Protein AF-K9WE89-F1 (afdb_monomer)

Solvent-accessible surface area (backbone atoms only — not comparable to full-atom values): 24953 Å² total; per-residue (Å²): 137,83,89,81,88,86,88,83,90,83,88,89,83,88,87,82,84,80,88,76,88,82,91,74,94,72,75,90,82,79,72,78,64,62,46,43,53,73,97,65,78,78,79,69,96,70,49,84,79,78,68,50,92,22,74,26,11,44,50,43,46,58,48,56,50,59,76,37,49,64,63,64,74,81,59,43,52,93,84,29,70,64,50,56,57,51,34,52,47,43,56,32,71,68,29,33,48,52,55,43,54,55,49,51,51,43,55,71,75,38,43,64,52,48,52,46,49,53,44,59,46,46,61,75,40,79,92,61,57,64,62,69,62,51,56,70,51,43,64,52,56,56,49,47,54,52,50,52,44,52,54,54,55,72,54,70,66,66,63,69,59,78,64,57,72,81,91,77,83,74,95,69,72,92,87,82,74,67,69,64,58,52,56,42,26,63,70,44,32,49,63,49,48,52,52,48,42,56,65,41,45,66,58,54,48,56,48,44,56,54,56,67,70,49,90,53,78,44,45,35,20,46,48,26,23,46,43,52,50,45,45,51,59,54,48,73,74,44,53,72,55,52,32,39,70,44,46,36,60,47,50,50,59,40,42,75,34,35,40,70,56,66,59,35,25,60,50,37,30,80,42,64,65,84,40,68,74,48,50,52,48,67,63,47,61,69,45,37,64,59,53,18,50,55,39,47,54,52,47,39,65,78,41,58,86,44,57,35,78,80,42,39,50,86,37,69,73,49,40,56,52,51,32,52,50,43,36,38,55,51,50,39,47,52,34,17,61,68,66,74,40,61,56,57,37,66,72,49,50,47,56,49,48,39,69,43,35,66,78,45,48,48,49,38,68,57,51,27,50,49,44,47,44,45,43,54,60,54,48,74,74,43,55,74,75,53,34,64,70,48,41,67,60,49,52,49,53,39,61,64,31,62,54,30,54,66,54,19,56,56,53,50,58,55,55,53,56,57,59,57,62,64,64,75,75,74,78,80,81,89,126

Organism: NCBI:txid1173027

Radius of gyration: 24.08 Å; Cα contacts (8 Å, |Δi|>4): 410; chains: 1; bounding box: 97×58×62 Å

pLDDT: mean 74.11, std 23.26, range [21.14, 98.5]

Nearest PDB structures (foldseek):
  7uqa-assembly2_C  TM=8.853E-01  e=8.271E-03  synthetic construct
  8imk-assembly1_R  TM=8.835E-01  e=3.353E-02  Anthocerotibacter panamensis
  7sc9-assembly1_BP  TM=8.773E-01  e=4.555E-02  Synechocystis sp. PCC 6803 substr. Kazusa
  8imk-assembly1_O  TM=8.817E-01  e=4.759E-02  Anthocerotibacter panamensis
  8imk-assembly1_s  TM=8.810E-01  e=5.922E-02  Anthocerotibacter panamensis

Mean predicted aligned error: 12.13 Å

Sequence (431 aa):
MPALFSVRVQAGNPYGKVCNNWNTLRLPIFHLQFFPLMKYPFSSHVSVLEQSSSPSGDRLVQLWAKRYVPNLSILRLESNPSAISELAEVASPSGRAKTVAKLERFLTNNFESASLRTNALSTYIPNIVNLAEARQLSPYVAHIYKKALSIYLQQSPSLSSLLARPTAITATSSIGTVNCSIALYKEWAEPMLEQLATGLEPVLWHLRERLNQTSDPRTIGFMSTHFHFSTNLLLEKLTPCEQVLLTPYFKFVEEQVCIPWQRVCNTAAQYSPNLPIIKVVEQLLPVTQEIAHLVYARMAQVYCDHRTRRGNLNEPGVMSSAIRDLEMFQLYLWLCFLQKDMAPIEQELLPLCAMVFPNIGVTGELVKQMSRFLVNEIMARLEPTQTSLLFPYTQRLQELFSDFDQKAAKTTKYSQKFVGNSRSRQSIPVG

Structure (mmCIF, N/CA/C/O backbone):
data_AF-K9WE89-F1
#
_entry.id   AF-K9WE89-F1
#
loop_
_atom_site.group_PDB
_atom_site.id
_atom_site.type_symbol
_atom_site.label_atom_id
_atom_site.label_alt_id
_atom_site.label_comp_id
_atom_site.label_asym_id
_atom_site.label_entity_id
_atom_site.label_seq_id
_atom_site.pdbx_PDB_ins_code
_atom_site.Cartn_x
_atom_site.Cartn_y
_atom_site.Cartn_z
_atom_site.occupancy
_atom_site.B_iso_or_equiv
_atom_site.auth_seq_id
_atom_site.auth_comp_id
_atom_site.auth_asym_id
_atom_site.auth_atom_id
_atom_site.pdbx_PDB_model_num
ATOM 1 N N . MET A 1 1 ? 54.331 -23.008 29.675 1.00 24.61 1 MET A N 1
ATOM 2 C CA . MET A 1 1 ? 54.474 -21.609 30.131 1.00 24.61 1 MET A CA 1
ATOM 3 C C . MET A 1 1 ? 53.370 -20.778 29.492 1.00 24.61 1 MET A C 1
ATOM 5 O O . MET A 1 1 ? 53.301 -20.829 28.271 1.00 24.61 1 MET A O 1
ATOM 9 N N . PRO A 1 2 ? 52.603 -19.964 30.241 1.00 29.75 2 PRO A N 1
ATOM 10 C CA . PRO A 1 2 ? 51.787 -20.224 31.447 1.00 29.75 2 PRO A CA 1
ATOM 11 C C . PRO A 1 2 ? 50.363 -20.730 31.049 1.00 29.75 2 PRO A C 1
ATOM 13 O O . PRO A 1 2 ? 49.965 -20.541 29.908 1.00 29.75 2 PRO A O 1
ATOM 16 N N . ALA A 1 3 ? 49.652 -21.576 31.817 1.00 21.61 3 ALA A N 1
ATOM 17 C CA . ALA A 1 3 ? 48.883 -21.310 33.061 1.00 21.61 3 ALA A CA 1
ATOM 18 C C . ALA A 1 3 ? 47.595 -20.481 32.783 1.00 21.61 3 ALA A C 1
ATOM 20 O O . ALA A 1 3 ? 47.692 -19.494 32.073 1.00 21.61 3 ALA A O 1
ATOM 21 N N . LEU A 1 4 ? 46.369 -20.738 33.267 1.00 22.56 4 LEU A N 1
ATOM 22 C CA . LEU A 1 4 ? 45.774 -21.635 34.271 1.00 22.56 4 LEU A CA 1
ATOM 23 C C . LEU A 1 4 ? 44.224 -21.626 34.094 1.00 22.56 4 LEU A C 1
ATOM 25 O O . LEU A 1 4 ? 43.657 -20.716 33.498 1.00 22.56 4 LEU A O 1
ATOM 29 N N . PHE A 1 5 ? 43.586 -22.657 34.651 1.00 21.17 5 PHE A N 1
ATOM 30 C CA . PHE A 1 5 ? 42.161 -23.004 34.806 1.00 21.17 5 PHE A CA 1
ATOM 31 C C . PHE A 1 5 ? 41.150 -21.882 35.155 1.00 21.17 5 PHE A C 1
ATOM 33 O O . PHE A 1 5 ? 41.455 -21.012 35.961 1.00 21.17 5 PHE A O 1
ATOM 40 N N . SER A 1 6 ? 39.875 -22.030 34.749 1.00 21.17 6 SER A N 1
ATOM 41 C CA . SER A 1 6 ? 38.807 -22.576 35.627 1.00 21.17 6 SER A CA 1
ATOM 42 C C . SER A 1 6 ? 37.397 -22.501 35.010 1.00 21.17 6 SER A C 1
ATOM 44 O O . SER A 1 6 ? 37.033 -21.563 34.309 1.00 21.17 6 SER A O 1
ATOM 46 N N . VAL A 1 7 ? 36.605 -23.530 35.311 1.00 23.00 7 VAL A N 1
ATOM 47 C CA . VAL A 1 7 ? 35.220 -23.795 34.903 1.00 23.00 7 VAL A CA 1
ATOM 48 C C . VAL A 1 7 ? 34.231 -23.078 35.830 1.00 23.00 7 VAL A C 1
ATOM 50 O O . VAL A 1 7 ? 34.397 -23.130 37.047 1.00 23.00 7 VAL A O 1
ATOM 53 N N . ARG A 1 8 ? 33.114 -22.562 35.293 1.00 21.14 8 ARG A N 1
ATOM 54 C CA . ARG A 1 8 ? 31.796 -22.714 35.944 1.00 21.14 8 ARG A CA 1
ATOM 55 C C . ARG A 1 8 ? 30.634 -22.564 34.964 1.00 21.14 8 ARG A C 1
ATOM 57 O O . ARG A 1 8 ? 30.388 -21.501 34.410 1.00 21.14 8 ARG A O 1
ATOM 64 N N . VAL A 1 9 ? 29.906 -23.665 34.816 1.00 25.36 9 VAL A N 1
ATOM 65 C CA . VAL A 1 9 ? 28.523 -23.722 34.342 1.00 25.36 9 VAL A CA 1
ATOM 66 C C . VAL A 1 9 ? 27.615 -23.221 35.466 1.00 25.36 9 VAL A C 1
ATOM 68 O O . VAL A 1 9 ? 27.758 -23.671 36.603 1.00 25.36 9 VAL A O 1
ATOM 71 N N . GLN A 1 10 ? 26.633 -22.378 35.145 1.00 22.52 10 GLN A N 1
ATOM 72 C CA . GLN A 1 10 ? 25.345 -22.407 35.835 1.00 22.52 10 GLN A CA 1
ATOM 73 C C . GLN A 1 10 ? 24.205 -22.057 34.873 1.00 22.52 10 GLN A C 1
ATOM 75 O O . GLN A 1 10 ? 24.326 -21.204 33.999 1.00 22.52 10 GLN A O 1
ATOM 80 N N . ALA A 1 11 ? 23.149 -22.847 35.014 1.00 25.44 11 ALA A N 1
ATOM 81 C CA . ALA A 1 11 ? 22.043 -23.059 34.103 1.00 25.44 11 ALA A CA 1
ATOM 82 C C . ALA A 1 11 ? 20.932 -22.003 34.204 1.00 25.44 11 ALA A C 1
ATOM 84 O O . ALA A 1 11 ? 20.778 -21.353 35.234 1.00 25.44 11 ALA A O 1
ATOM 85 N N . GLY A 1 12 ? 20.075 -21.976 33.176 1.00 22.55 12 GLY A N 1
ATOM 86 C CA . GLY A 1 12 ? 18.670 -21.589 33.316 1.00 22.55 12 GLY A CA 1
ATOM 87 C C . GLY A 1 12 ? 18.146 -20.678 32.209 1.00 22.55 12 GLY A C 1
ATOM 88 O O . GLY A 1 12 ? 18.270 -19.468 32.316 1.00 22.55 12 GLY A O 1
ATOM 89 N N . ASN A 1 13 ? 17.506 -21.233 31.177 1.00 25.53 13 ASN A N 1
ATOM 90 C CA . ASN A 1 13 ? 16.039 -21.201 31.067 1.00 25.53 13 ASN A CA 1
ATOM 91 C C . ASN A 1 13 ? 15.584 -22.070 29.867 1.00 25.53 13 ASN A C 1
ATOM 93 O O . ASN A 1 13 ? 16.246 -22.053 28.828 1.00 25.53 13 ASN A O 1
ATOM 97 N N . PRO A 1 14 ? 14.494 -22.850 29.998 1.00 27.05 14 PRO A N 1
ATOM 98 C CA . PRO A 1 14 ? 13.993 -23.784 29.003 1.00 27.05 14 PRO A CA 1
ATOM 99 C C . PRO A 1 14 ? 13.046 -23.078 28.015 1.00 27.05 14 PRO A C 1
ATOM 101 O O . PRO A 1 14 ? 12.646 -21.940 28.231 1.00 27.05 14 PRO A O 1
ATOM 104 N N . TYR A 1 15 ? 12.657 -23.791 26.956 1.00 27.33 15 TYR A N 1
ATOM 105 C CA . TYR A 1 15 ? 11.792 -23.358 25.840 1.00 27.33 15 TYR A CA 1
ATOM 106 C C . TYR A 1 15 ? 12.491 -22.690 24.646 1.00 27.33 15 TYR A C 1
ATOM 108 O O . TYR A 1 15 ? 12.038 -21.688 24.109 1.00 27.33 15 TYR A O 1
ATOM 116 N N . GLY A 1 16 ? 13.539 -23.338 24.134 1.00 27.16 16 GLY A N 1
ATOM 117 C CA . GLY A 1 16 ? 13.909 -23.242 22.721 1.00 27.16 16 GLY A CA 1
ATOM 118 C C . GLY A 1 16 ? 13.478 -24.507 21.981 1.00 27.16 16 GLY A C 1
ATOM 119 O O . GLY A 1 16 ? 14.269 -25.438 21.860 1.00 27.16 16 GLY A O 1
ATOM 120 N N . LYS A 1 17 ? 12.228 -24.586 21.503 1.00 26.88 17 LYS A N 1
ATOM 121 C CA . LYS A 1 17 ? 11.859 -25.603 20.504 1.00 26.88 17 LYS A CA 1
ATOM 122 C C . LYS A 1 17 ? 12.267 -25.086 19.126 1.00 26.88 17 LYS A C 1
ATOM 124 O O . LYS A 1 17 ? 11.579 -24.274 18.522 1.00 26.88 17 LYS A O 1
ATOM 129 N N . VAL A 1 18 ? 13.413 -25.567 18.659 1.00 29.08 18 VAL A N 1
ATOM 130 C CA . VAL A 1 18 ? 13.848 -25.472 17.264 1.00 29.08 18 VAL A CA 1
ATOM 131 C C . VAL A 1 18 ? 13.021 -26.475 16.457 1.00 29.08 18 VAL A C 1
ATOM 133 O O . VAL A 1 18 ? 13.134 -27.682 16.666 1.00 29.08 18 VAL A O 1
ATOM 136 N N . CYS A 1 19 ? 12.161 -25.991 15.560 1.00 28.64 19 CYS A N 1
ATOM 137 C CA . CYS A 1 19 ? 11.392 -26.843 14.653 1.00 28.64 19 CYS A CA 1
ATOM 138 C C . CYS A 1 19 ? 12.201 -27.115 13.375 1.00 28.64 19 CYS A C 1
ATOM 140 O O . CYS A 1 19 ? 12.368 -26.221 12.549 1.00 28.64 19 CYS A O 1
ATOM 142 N N . ASN A 1 20 ? 12.672 -28.356 13.216 1.00 26.39 20 ASN A N 1
ATOM 143 C CA . ASN A 1 20 ? 13.296 -28.880 11.996 1.00 26.39 20 ASN A CA 1
ATOM 144 C C . ASN A 1 20 ? 12.381 -29.895 11.280 1.00 26.39 20 ASN A C 1
ATOM 146 O O . ASN A 1 20 ? 11.745 -30.720 11.934 1.00 26.39 20 ASN A O 1
ATOM 150 N N . ASN A 1 21 ? 12.473 -29.884 9.939 1.00 26.27 21 ASN A N 1
ATOM 151 C CA . ASN A 1 21 ? 12.002 -30.854 8.925 1.00 26.27 21 ASN A CA 1
ATOM 152 C C . ASN A 1 21 ? 10.472 -30.935 8.691 1.00 26.27 21 ASN A C 1
ATOM 154 O O . ASN A 1 21 ? 9.684 -30.843 9.621 1.00 26.27 21 ASN A O 1
ATOM 158 N N . TRP A 1 22 ? 9.948 -31.067 7.461 1.00 23.39 22 TRP A N 1
ATOM 159 C CA . TRP A 1 22 ? 10.313 -32.015 6.395 1.00 23.39 22 TRP A CA 1
ATOM 160 C C . TRP A 1 22 ? 10.026 -31.515 4.961 1.00 23.39 22 TRP A C 1
ATOM 162 O O . TRP A 1 22 ? 9.084 -30.759 4.720 1.00 23.39 22 TRP A O 1
ATOM 172 N N . ASN A 1 23 ? 10.814 -32.041 4.012 1.00 26.00 23 ASN A N 1
ATOM 173 C CA . ASN A 1 23 ? 10.613 -32.004 2.560 1.00 26.00 23 ASN A CA 1
ATOM 174 C C . ASN A 1 23 ? 9.427 -32.877 2.121 1.00 26.00 23 ASN A C 1
ATOM 176 O O . ASN A 1 23 ? 9.324 -34.038 2.514 1.00 26.00 23 ASN A O 1
ATOM 180 N N . THR A 1 24 ? 8.596 -32.362 1.215 1.00 24.56 24 THR A N 1
ATOM 181 C CA . THR A 1 24 ? 7.833 -33.166 0.243 1.00 24.56 24 THR A CA 1
ATOM 182 C C . THR A 1 24 ? 7.385 -32.257 -0.901 1.00 24.56 24 THR A C 1
ATOM 184 O O . THR A 1 24 ? 7.000 -31.112 -0.667 1.00 24.56 24 THR A O 1
ATOM 187 N N . LEU A 1 25 ? 7.517 -32.759 -2.132 1.00 24.73 25 LEU A N 1
ATOM 188 C CA . LEU A 1 25 ? 7.298 -32.068 -3.406 1.00 24.73 25 LEU A CA 1
ATOM 189 C C . LEU A 1 25 ? 6.095 -31.105 -3.387 1.00 24.73 25 LEU A C 1
ATOM 191 O O . LEU A 1 25 ? 4.949 -31.536 -3.274 1.00 24.73 25 LEU A O 1
ATOM 195 N N . ARG A 1 26 ? 6.359 -29.801 -3.543 1.00 23.14 26 ARG A N 1
ATOM 196 C CA . ARG A 1 26 ? 5.330 -28.761 -3.681 1.00 23.14 26 ARG A CA 1
ATOM 197 C C . ARG A 1 26 ? 5.258 -28.284 -5.130 1.00 23.14 26 ARG A C 1
ATOM 199 O O . ARG A 1 26 ? 6.195 -27.673 -5.636 1.00 23.14 26 ARG A O 1
ATOM 206 N N . LEU A 1 27 ? 4.109 -28.514 -5.764 1.00 21.86 27 LEU A N 1
ATOM 207 C CA . LEU A 1 27 ? 3.617 -27.641 -6.832 1.00 21.86 27 LEU A CA 1
ATOM 208 C C . LEU A 1 27 ? 3.536 -26.204 -6.276 1.00 21.86 27 LEU A C 1
ATOM 210 O O . LEU A 1 27 ? 3.231 -26.051 -5.090 1.00 21.86 27 LEU A O 1
ATOM 214 N N . PRO A 1 28 ? 3.811 -25.152 -7.068 1.00 23.92 28 PRO A N 1
ATOM 215 C CA . PRO A 1 28 ? 3.812 -23.784 -6.560 1.00 23.92 28 PRO A CA 1
ATOM 216 C C . PRO A 1 28 ? 2.411 -23.418 -6.052 1.00 23.92 28 PRO A C 1
ATOM 218 O O . PRO A 1 28 ? 1.452 -23.327 -6.816 1.00 23.92 28 PRO A O 1
ATOM 221 N N . ILE A 1 29 ? 2.292 -23.266 -4.732 1.00 27.23 29 ILE A N 1
ATOM 222 C CA . ILE A 1 29 ? 1.068 -22.861 -4.042 1.00 27.23 29 ILE A CA 1
ATOM 223 C C . ILE A 1 29 ? 0.943 -21.351 -4.242 1.00 27.23 29 ILE A C 1
ATOM 225 O O . ILE A 1 29 ? 1.680 -20.577 -3.642 1.00 27.23 29 ILE A O 1
ATOM 229 N N . PHE A 1 30 ? 0.048 -20.932 -5.132 1.00 30.64 30 PHE A N 1
ATOM 230 C CA . PHE A 1 30 ? -0.218 -19.519 -5.384 1.00 30.64 30 PHE A CA 1
ATOM 231 C C . PHE A 1 30 ? -1.098 -18.952 -4.258 1.00 30.64 30 PHE A C 1
ATOM 233 O O . PHE A 1 30 ? -2.007 -19.622 -3.764 1.00 30.64 30 PHE A O 1
ATOM 240 N N . HIS A 1 31 ? -0.810 -17.726 -3.825 1.00 36.94 31 HIS A N 1
ATOM 241 C CA . HIS A 1 31 ? -1.446 -17.068 -2.675 1.00 36.94 31 HIS A CA 1
ATOM 242 C C . HIS A 1 31 ? -2.574 -16.147 -3.144 1.00 36.94 31 HIS A C 1
ATOM 244 O O . HIS A 1 31 ? -2.472 -15.668 -4.251 1.00 36.94 31 HIS A O 1
ATOM 250 N N . LEU A 1 32 ? -3.631 -15.912 -2.350 1.00 31.31 32 LEU A N 1
ATOM 251 C CA . LEU A 1 32 ? -4.675 -14.877 -2.555 1.00 31.31 32 LEU A CA 1
ATOM 252 C C . LEU A 1 32 ? -4.283 -13.593 -1.815 1.00 31.31 32 LEU A C 1
ATOM 254 O O . LEU A 1 32 ? -3.412 -13.672 -0.963 1.00 31.31 32 LEU A O 1
ATOM 258 N N . GLN A 1 33 ? -4.951 -12.462 -2.056 1.00 43.94 33 GLN A N 1
ATOM 259 C CA . GLN A 1 33 ? -4.995 -11.240 -1.219 1.00 43.94 33 GLN A CA 1
ATOM 260 C C . GLN A 1 33 ? -6.405 -10.617 -1.368 1.00 43.94 33 GLN A C 1
ATOM 262 O O . GLN A 1 33 ? -7.159 -11.146 -2.164 1.00 43.94 33 GLN A O 1
ATOM 267 N N . PHE A 1 34 ? -6.821 -9.585 -0.630 1.00 37.03 34 PHE A N 1
ATOM 268 C CA . PHE A 1 34 ? -8.021 -8.754 -0.926 1.00 37.03 34 PHE A CA 1
ATOM 269 C C . PHE A 1 34 ? -7.785 -7.339 -0.309 1.00 37.03 34 PHE A C 1
ATOM 271 O O . PHE A 1 34 ? -6.807 -7.237 0.426 1.00 37.03 34 PHE A O 1
ATOM 278 N N . PHE A 1 35 ? -8.611 -6.298 -0.586 1.00 42.69 35 PHE A N 1
ATOM 279 C CA . PHE A 1 35 ? -8.787 -4.976 0.134 1.00 42.69 35 PHE A CA 1
ATOM 280 C C . PHE A 1 35 ? -8.262 -3.650 -0.510 1.00 42.69 35 PHE A C 1
ATOM 282 O O . PHE A 1 35 ? -7.100 -3.604 -0.884 1.00 42.69 35 PHE A O 1
ATOM 289 N N . PRO A 1 36 ? -8.971 -2.496 -0.430 1.00 40.03 36 PRO A N 1
ATOM 290 C CA . PRO A 1 36 ? -10.026 -1.999 -1.323 1.00 40.03 36 PRO A CA 1
ATOM 291 C C . PRO A 1 36 ? -9.664 -0.777 -2.213 1.00 40.03 36 PRO A C 1
ATOM 293 O O . PRO A 1 36 ? -8.805 0.028 -1.865 1.00 40.03 36 PRO A O 1
ATOM 296 N N . LEU A 1 37 ? -10.496 -0.569 -3.253 1.00 33.88 37 LEU A N 1
ATOM 297 C CA . LEU A 1 37 ? -10.799 0.713 -3.922 1.00 33.88 37 LEU A CA 1
ATOM 298 C C . LEU A 1 37 ? -12.197 1.261 -3.523 1.00 33.88 37 LEU A C 1
ATOM 300 O O . LEU A 1 37 ? -13.175 0.527 -3.456 1.00 33.88 37 LEU A O 1
ATOM 304 N N . MET A 1 38 ? -12.232 2.581 -3.322 1.00 43.47 38 MET A N 1
ATOM 305 C CA . MET A 1 38 ? -13.286 3.583 -3.042 1.00 43.47 38 MET A CA 1
ATOM 306 C C . MET A 1 38 ? -14.779 3.294 -3.341 1.00 43.47 38 MET A C 1
ATOM 308 O O . MET A 1 38 ? -15.154 3.038 -4.479 1.00 43.47 38 MET A O 1
ATOM 312 N N . LYS A 1 39 ? -15.639 3.580 -2.342 1.00 35.28 39 LYS A N 1
ATOM 313 C CA . LYS A 1 39 ? -17.059 3.986 -2.498 1.00 35.28 39 LYS A CA 1
ATOM 314 C C . LYS A 1 39 ? -17.271 5.514 -2.538 1.00 35.28 39 LYS A C 1
ATOM 316 O O . LYS A 1 39 ? -18.412 5.961 -2.609 1.00 35.28 39 LYS A O 1
ATOM 321 N N . TYR A 1 40 ? -16.211 6.322 -2.463 1.00 39.31 40 TYR A N 1
ATOM 322 C CA . TYR A 1 40 ? -16.328 7.784 -2.414 1.00 39.31 40 TYR A CA 1
ATOM 323 C C . TYR A 1 40 ? -15.943 8.452 -3.740 1.00 39.31 40 TYR A C 1
ATOM 325 O O . TYR A 1 40 ? -14.977 8.022 -4.381 1.00 39.31 40 TYR A O 1
ATOM 333 N N . PRO A 1 41 ? -16.665 9.516 -4.143 1.00 31.53 41 PRO A N 1
ATOM 334 C CA . PRO A 1 41 ? -16.258 10.361 -5.254 1.00 31.53 41 PRO A CA 1
ATOM 335 C C . PRO A 1 41 ? -14.900 10.987 -4.927 1.00 31.53 41 PRO A C 1
ATOM 337 O O . PRO A 1 41 ? -14.693 11.498 -3.824 1.00 31.53 41 PRO A O 1
ATOM 340 N N . PHE A 1 42 ? -13.983 10.999 -5.898 1.00 35.44 42 PHE A N 1
ATOM 341 C CA . PHE A 1 42 ? -13.039 12.112 -5.942 1.00 35.44 42 PHE A CA 1
ATOM 342 C C . PHE A 1 42 ? -13.929 13.340 -6.045 1.00 35.44 42 PHE A C 1
ATOM 344 O O . PHE A 1 42 ? -14.697 13.462 -6.999 1.00 35.44 42 PHE A O 1
ATOM 351 N N . SER A 1 43 ? -13.938 14.174 -5.010 1.00 29.41 43 SER A N 1
ATOM 352 C CA . SER A 1 43 ? -14.558 15.483 -5.124 1.00 29.41 43 SER A CA 1
ATOM 353 C C . SER A 1 43 ? -13.925 16.151 -6.342 1.00 29.41 43 SER A C 1
ATOM 355 O O . SER A 1 43 ? -12.733 16.414 -6.311 1.00 29.41 43 SER A O 1
ATOM 357 N N . SER A 1 44 ? -14.719 16.335 -7.403 1.00 30.20 44 SER A N 1
ATOM 358 C CA . SER A 1 44 ? -14.506 17.250 -8.532 1.00 30.20 44 SER A CA 1
ATOM 359 C C . SER A 1 44 ? -13.083 17.327 -9.117 1.00 30.20 44 SER A C 1
ATOM 361 O O . SER A 1 44 ? -12.243 18.009 -8.547 1.00 30.20 44 SER A O 1
ATOM 363 N N . HIS A 1 45 ? -12.874 16.728 -10.298 1.00 38.28 45 HIS A N 1
ATOM 364 C CA . HIS A 1 45 ? -11.897 17.134 -11.328 1.00 38.28 45 HIS A CA 1
ATOM 365 C C . HIS A 1 45 ? -10.692 17.966 -10.850 1.00 38.28 45 HIS A C 1
ATOM 367 O O . HIS A 1 45 ? -10.643 19.135 -11.213 1.00 38.28 45 HIS A O 1
ATOM 373 N N . VAL A 1 46 ? -9.726 17.431 -10.095 1.00 38.34 46 VAL A N 1
ATOM 374 C CA . VAL A 1 46 ? -8.445 18.141 -9.927 1.00 38.34 46 VAL A CA 1
ATOM 375 C C . VAL A 1 46 ? -7.274 17.179 -9.730 1.00 38.34 46 VAL A C 1
ATOM 377 O O . VAL A 1 46 ? -7.267 16.331 -8.838 1.00 38.34 46 VAL A O 1
ATOM 380 N N . SER A 1 47 ? -6.270 17.406 -10.571 1.00 38.53 47 SER A N 1
ATOM 381 C CA . SER A 1 47 ? -4.935 16.827 -10.622 1.00 38.53 47 SER A CA 1
ATOM 382 C C . SER A 1 47 ? -4.278 16.707 -9.238 1.00 38.53 47 SER A C 1
ATOM 384 O O . SER A 1 47 ? -4.326 17.625 -8.419 1.00 38.53 47 SER A O 1
ATOM 386 N N . VAL A 1 48 ? -3.564 15.602 -9.006 1.00 42.44 48 VAL A N 1
ATOM 387 C CA . VAL A 1 48 ? -2.888 15.237 -7.735 1.00 42.44 48 VAL A CA 1
ATOM 388 C C . VAL A 1 48 ? -1.846 16.255 -7.236 1.00 42.44 48 VAL A C 1
ATOM 390 O O . VAL A 1 48 ? -1.434 16.181 -6.081 1.00 42.44 48 VAL A O 1
ATOM 393 N N . LEU A 1 49 ? -1.451 17.224 -8.064 1.00 44.97 49 LEU A N 1
ATOM 394 C CA . LEU A 1 49 ? -0.536 18.310 -7.696 1.00 44.97 49 LEU A CA 1
ATOM 395 C C . LEU A 1 49 ? -1.123 19.716 -7.859 1.00 44.97 49 LEU A C 1
ATOM 397 O O . LEU A 1 49 ? -0.477 20.683 -7.471 1.00 44.97 49 LEU A O 1
ATOM 401 N N . GLU A 1 50 ? -2.350 19.859 -8.368 1.00 41.31 50 GLU A N 1
ATOM 402 C CA . GLU A 1 50 ? -2.975 21.181 -8.535 1.00 41.31 50 GLU A CA 1
ATOM 403 C C . GLU A 1 50 ? -3.902 21.568 -7.369 1.00 41.31 50 GLU A C 1
ATOM 405 O O . GLU A 1 50 ? -4.455 22.667 -7.375 1.00 41.31 50 GLU A O 1
ATOM 410 N N . GLN A 1 51 ? -4.061 20.725 -6.334 1.00 45.25 51 GLN A N 1
ATOM 411 C CA . GLN A 1 51 ? -5.013 20.998 -5.242 1.00 45.25 51 GLN A CA 1
ATOM 412 C C . GLN A 1 51 ? -4.510 20.953 -3.799 1.00 45.25 51 GLN A C 1
ATOM 414 O O . GLN A 1 51 ? -5.315 21.035 -2.871 1.00 45.25 51 GLN A O 1
ATOM 419 N N . SER A 1 52 ? -3.210 20.962 -3.555 1.00 42.12 52 SER A N 1
ATOM 420 C CA . SER A 1 52 ? -2.698 21.411 -2.260 1.00 42.12 52 SER A CA 1
ATOM 421 C C . SER A 1 52 ? -2.325 22.886 -2.349 1.00 42.12 52 SER A C 1
ATOM 423 O O . SER A 1 52 ? -1.184 23.277 -2.198 1.00 42.12 52 SER A O 1
ATOM 425 N N . SER A 1 53 ? -3.315 23.772 -2.464 1.00 53.88 53 SER A N 1
ATOM 426 C CA . SER A 1 53 ? -3.103 25.202 -2.149 1.00 53.88 53 SER A CA 1
ATOM 427 C C . SER A 1 53 ? -2.889 25.436 -0.635 1.00 53.88 53 SER A C 1
ATOM 429 O O . SER A 1 53 ? -2.961 26.558 -0.138 1.00 53.88 53 SER A O 1
ATOM 431 N N . SER A 1 54 ? -2.651 24.358 0.116 1.00 77.75 54 SER A N 1
ATOM 432 C CA . SER A 1 54 ? -2.521 24.287 1.559 1.00 77.75 54 SER A CA 1
ATOM 433 C C . SER A 1 54 ? -1.195 23.602 1.900 1.00 77.75 54 SER A C 1
ATOM 435 O O . SER A 1 54 ? -1.007 22.430 1.548 1.00 77.75 54 SER A O 1
ATOM 437 N N . PRO A 1 55 ? -0.306 24.264 2.664 1.00 85.50 55 PRO A N 1
ATOM 438 C CA . PRO A 1 55 ? 1.010 23.712 2.964 1.00 85.50 55 PRO A CA 1
ATOM 439 C C . PRO A 1 55 ? 0.971 22.404 3.772 1.00 85.50 55 PRO A C 1
ATOM 441 O O . PRO A 1 55 ? 1.968 21.689 3.812 1.00 85.50 55 PRO A O 1
ATOM 444 N N . SER A 1 56 ? -0.142 22.073 4.439 1.00 88.69 56 SER A N 1
ATOM 445 C CA . SER A 1 56 ? -0.279 20.810 5.183 1.00 88.69 56 SER A CA 1
ATOM 446 C C . SER A 1 56 ? -0.452 19.617 4.247 1.00 88.69 56 SER A C 1
ATOM 448 O O . SER A 1 56 ? 0.176 18.578 4.448 1.00 88.69 56 SER A O 1
ATOM 450 N N . GLY A 1 57 ? -1.292 19.771 3.216 1.00 85.44 57 GLY A N 1
ATOM 451 C CA . GLY A 1 57 ? -1.515 18.732 2.212 1.00 85.44 57 GLY A CA 1
ATOM 452 C C . GLY A 1 57 ? -0.231 18.441 1.439 1.00 85.44 57 GLY A C 1
ATOM 453 O O . GLY A 1 57 ? 0.192 17.286 1.383 1.00 85.44 57 GLY A O 1
ATOM 454 N N . ASP A 1 58 ? 0.442 19.498 0.965 1.00 84.88 58 ASP A N 1
ATOM 455 C CA . ASP A 1 58 ? 1.731 19.416 0.260 1.00 84.88 58 ASP A CA 1
ATOM 456 C C . ASP A 1 58 ? 2.778 18.637 1.052 1.00 84.88 58 ASP A C 1
ATOM 458 O O . ASP A 1 58 ? 3.430 17.728 0.536 1.00 84.88 58 ASP A O 1
ATOM 462 N N . ARG A 1 59 ? 2.936 18.972 2.337 1.00 89.12 59 ARG A N 1
ATOM 463 C CA . ARG A 1 59 ? 3.910 18.307 3.206 1.00 89.12 59 ARG A CA 1
ATOM 464 C C . ARG A 1 59 ? 3.625 16.821 3.330 1.00 89.12 59 ARG A C 1
ATOM 466 O O . ARG A 1 59 ? 4.557 16.028 3.226 1.00 89.12 59 ARG A O 1
ATOM 473 N N . LEU A 1 60 ? 2.367 16.422 3.528 1.00 89.50 60 LEU A N 1
ATOM 474 C CA . LEU A 1 60 ? 2.034 15.000 3.619 1.00 89.50 60 LEU A CA 1
ATOM 475 C C . LEU A 1 60 ? 2.248 14.273 2.290 1.00 89.50 60 LEU A C 1
ATOM 477 O O . LEU A 1 60 ? 2.748 13.150 2.310 1.00 89.50 60 LEU A O 1
ATOM 481 N N . VAL A 1 61 ? 1.936 14.908 1.154 1.00 87.31 61 VAL A N 1
ATOM 482 C CA . VAL A 1 61 ? 2.256 14.359 -0.174 1.00 87.31 61 VAL A CA 1
ATOM 483 C C . VAL A 1 61 ? 3.760 14.130 -0.290 1.00 87.31 61 VAL A C 1
ATOM 485 O O . VAL A 1 61 ? 4.172 13.010 -0.570 1.00 87.31 61 VAL A O 1
ATOM 488 N N . GLN A 1 62 ? 4.587 15.130 0.021 1.00 85.38 62 GLN A N 1
ATOM 489 C CA . GLN A 1 62 ? 6.049 15.008 -0.022 1.00 85.38 62 GLN A CA 1
ATOM 490 C C . GLN A 1 62 ? 6.581 13.923 0.924 1.00 85.38 62 GLN A C 1
ATOM 492 O O . GLN A 1 62 ? 7.509 13.192 0.577 1.00 85.38 62 GLN A O 1
ATOM 497 N N . LEU A 1 63 ? 6.013 13.792 2.126 1.00 88.56 63 LEU A N 1
ATOM 498 C CA . LEU A 1 63 ? 6.396 12.744 3.074 1.00 88.56 63 LEU A CA 1
ATOM 499 C C . LEU A 1 63 ? 6.037 11.348 2.557 1.00 88.56 63 LEU A C 1
ATOM 501 O O . LEU A 1 63 ? 6.876 10.449 2.629 1.00 88.56 63 LEU A O 1
ATOM 505 N N . TRP A 1 64 ? 4.832 11.170 2.011 1.00 87.81 64 TRP A N 1
ATOM 506 C CA . TRP A 1 64 ? 4.398 9.904 1.421 1.00 87.81 64 TRP A CA 1
ATOM 507 C C . TRP A 1 64 ? 5.237 9.538 0.194 1.00 87.81 64 TRP A C 1
ATOM 509 O O . TRP A 1 64 ? 5.686 8.403 0.039 1.00 87.81 64 TRP A O 1
ATOM 519 N N . ALA A 1 65 ? 5.523 10.532 -0.641 1.00 84.62 65 ALA A N 1
ATOM 520 C CA . ALA A 1 65 ? 6.208 10.392 -1.912 1.00 84.62 65 ALA A CA 1
ATOM 521 C C . ALA A 1 65 ? 7.647 9.842 -1.782 1.00 84.62 65 ALA A C 1
ATOM 523 O O . ALA A 1 65 ? 8.138 9.148 -2.677 1.00 84.62 65 ALA A O 1
ATOM 524 N N . LYS A 1 66 ? 8.302 10.029 -0.626 1.00 84.62 66 LYS A N 1
ATOM 525 C CA . LYS A 1 66 ? 9.610 9.416 -0.308 1.00 84.62 66 LYS A CA 1
ATOM 526 C C . LYS A 1 66 ? 9.606 7.884 -0.400 1.00 84.62 66 LYS A C 1
ATOM 528 O O . LYS A 1 66 ? 10.655 7.286 -0.628 1.00 84.62 66 LYS A O 1
ATOM 533 N N . ARG A 1 67 ? 8.441 7.236 -0.270 1.00 85.50 67 ARG A N 1
ATOM 534 C CA . ARG A 1 67 ? 8.270 5.773 -0.371 1.00 85.50 67 ARG A CA 1
ATOM 535 C C . ARG A 1 67 ? 8.482 5.218 -1.783 1.00 85.50 67 ARG A C 1
ATOM 537 O O . ARG A 1 67 ? 8.543 3.992 -1.926 1.00 85.50 67 ARG A O 1
ATOM 544 N N . TYR A 1 68 ? 8.561 6.084 -2.794 1.00 85.88 68 TYR A N 1
ATOM 545 C CA . TYR A 1 68 ? 8.759 5.717 -4.198 1.00 85.88 68 TYR A CA 1
ATOM 546 C C . TYR A 1 68 ? 10.190 5.972 -4.691 1.00 85.88 68 TYR A C 1
ATOM 548 O O . TYR A 1 68 ? 10.468 5.816 -5.876 1.00 85.88 68 TYR A O 1
ATOM 556 N N . VAL A 1 69 ? 11.122 6.340 -3.807 1.00 84.19 69 VAL A N 1
ATOM 557 C CA . VAL A 1 69 ? 12.543 6.400 -4.172 1.00 84.19 69 VAL A CA 1
ATOM 558 C C . VAL A 1 69 ? 13.054 4.969 -4.438 1.00 84.19 69 VAL A C 1
ATOM 560 O O . VAL A 1 69 ? 12.829 4.089 -3.600 1.00 84.19 69 VAL A O 1
ATOM 563 N N . PRO A 1 70 ? 13.725 4.700 -5.579 1.00 82.94 70 PRO A N 1
ATOM 564 C CA . PRO A 1 70 ? 14.272 3.379 -5.889 1.00 82.94 70 PRO A CA 1
ATOM 565 C C . PRO A 1 70 ? 15.202 2.845 -4.792 1.00 82.94 70 PRO A C 1
ATOM 567 O O . PRO A 1 70 ? 16.118 3.534 -4.341 1.00 82.94 70 PRO A O 1
ATOM 570 N N . ASN A 1 71 ? 15.014 1.585 -4.391 1.00 81.69 71 ASN A N 1
ATOM 571 C CA . ASN A 1 71 ? 15.888 0.943 -3.413 1.00 81.69 71 ASN A CA 1
ATOM 572 C C . ASN A 1 71 ? 17.104 0.290 -4.094 1.00 81.69 71 ASN A C 1
ATOM 574 O O . ASN A 1 71 ? 17.054 -0.868 -4.507 1.00 81.69 71 ASN A O 1
ATOM 578 N N . LEU A 1 72 ? 18.220 1.019 -4.157 1.00 81.25 72 LEU A N 1
ATOM 579 C CA . LEU A 1 72 ? 19.459 0.546 -4.790 1.00 81.25 72 LEU A CA 1
ATOM 580 C C . LEU A 1 72 ? 20.193 -0.547 -3.993 1.00 81.25 72 LEU A C 1
ATOM 582 O O . LEU A 1 72 ? 21.051 -1.233 -4.551 1.00 81.25 72 LEU A O 1
ATOM 586 N N . SER A 1 73 ? 19.858 -0.756 -2.711 1.00 78.31 73 SER A N 1
ATOM 587 C CA . SER A 1 73 ? 20.523 -1.774 -1.875 1.00 78.31 73 SER A CA 1
ATOM 588 C C . SER A 1 73 ? 20.360 -3.198 -2.423 1.00 78.31 73 SER A C 1
ATOM 590 O O . SER A 1 73 ? 21.230 -4.044 -2.214 1.00 78.31 73 SER A O 1
ATOM 592 N N . ILE A 1 74 ? 19.296 -3.436 -3.200 1.00 74.62 74 ILE A N 1
ATOM 593 C CA . ILE A 1 74 ? 19.005 -4.711 -3.871 1.00 74.62 74 ILE A CA 1
ATOM 594 C C . ILE A 1 74 ? 20.143 -5.116 -4.818 1.00 74.62 74 ILE A C 1
ATOM 596 O O . ILE A 1 74 ? 20.443 -6.301 -4.952 1.00 74.62 74 ILE A O 1
ATOM 600 N N . LEU A 1 75 ? 20.815 -4.143 -5.437 1.00 77.88 75 LEU A N 1
ATOM 601 C CA . LEU A 1 75 ? 21.852 -4.396 -6.439 1.00 77.88 75 LEU A CA 1
ATOM 602 C C . LEU A 1 75 ? 23.231 -4.667 -5.829 1.00 77.88 75 LEU A C 1
ATOM 604 O O . LEU A 1 75 ? 24.137 -5.063 -6.558 1.00 77.88 75 LEU A O 1
ATOM 608 N N . ARG A 1 76 ? 23.404 -4.454 -4.512 1.00 77.50 76 ARG A N 1
ATOM 609 C CA . ARG A 1 76 ? 24.692 -4.590 -3.803 1.00 77.50 76 ARG A CA 1
ATOM 610 C C . ARG A 1 76 ? 25.851 -3.955 -4.585 1.00 77.50 76 ARG A C 1
ATOM 612 O O . ARG A 1 76 ? 26.882 -4.588 -4.801 1.00 77.50 76 ARG A O 1
ATOM 619 N N . LEU A 1 77 ? 25.661 -2.707 -5.021 1.00 69.75 77 LEU A N 1
ATOM 620 C CA . LEU A 1 77 ? 26.558 -2.007 -5.954 1.00 69.75 77 LEU A CA 1
ATOM 621 C C . LEU A 1 77 ? 28.027 -1.989 -5.494 1.00 69.75 77 LEU A C 1
ATOM 623 O O . LEU A 1 77 ? 28.927 -2.040 -6.325 1.00 69.75 77 LEU A O 1
ATOM 627 N N . GLU A 1 78 ? 28.275 -1.983 -4.181 1.00 66.19 78 GLU A N 1
ATOM 628 C CA . GLU A 1 78 ? 29.627 -2.033 -3.602 1.00 66.19 78 GLU A CA 1
ATOM 629 C C . GLU A 1 78 ? 30.366 -3.346 -3.894 1.00 66.19 78 GLU A C 1
ATOM 631 O O . GLU A 1 78 ? 31.588 -3.359 -4.007 1.00 66.19 78 GLU A O 1
ATOM 636 N N . SER A 1 79 ? 29.633 -4.451 -4.026 1.00 68.69 79 SER A N 1
ATOM 637 C CA . SER A 1 79 ? 30.181 -5.782 -4.303 1.00 68.69 79 SER A CA 1
ATOM 638 C C . SER A 1 79 ? 30.015 -6.203 -5.765 1.00 68.69 79 SER A C 1
ATOM 640 O O . SER A 1 79 ? 30.541 -7.243 -6.154 1.00 68.69 79 SER A O 1
ATOM 642 N N . ASN A 1 80 ? 29.287 -5.427 -6.575 1.00 73.69 80 ASN A N 1
ATOM 643 C CA . ASN A 1 80 ? 29.034 -5.735 -7.979 1.00 73.69 80 ASN A CA 1
ATOM 644 C C . ASN A 1 80 ? 29.119 -4.480 -8.875 1.00 73.69 80 ASN A C 1
ATOM 646 O O . ASN A 1 80 ? 28.089 -3.917 -9.252 1.00 73.69 80 ASN A O 1
ATOM 650 N N . PRO A 1 81 ? 30.333 -4.065 -9.284 1.00 75.06 81 PRO A N 1
ATOM 651 C CA . PRO A 1 81 ? 30.523 -2.915 -10.172 1.00 75.06 81 PRO A CA 1
ATOM 652 C C . PRO A 1 81 ? 29.830 -3.071 -11.534 1.00 75.06 81 PRO A C 1
ATOM 654 O O . PRO A 1 81 ? 29.425 -2.079 -12.136 1.00 75.06 81 PRO A O 1
ATOM 657 N N . SER A 1 82 ? 29.644 -4.309 -12.011 1.00 80.44 82 SER A N 1
ATOM 658 C CA . SER A 1 82 ? 28.957 -4.574 -13.284 1.00 80.44 82 SER A CA 1
ATOM 659 C C . SER A 1 82 ? 27.470 -4.199 -13.247 1.00 80.44 82 SER A C 1
ATOM 661 O O . SER A 1 82 ? 26.923 -3.779 -14.266 1.00 80.44 82 SER A O 1
ATOM 663 N N . ALA A 1 83 ? 26.847 -4.219 -12.061 1.00 80.38 83 ALA A N 1
ATOM 664 C CA . ALA A 1 83 ? 25.457 -3.808 -11.879 1.00 80.38 83 ALA A CA 1
ATOM 665 C C . ALA A 1 83 ? 25.237 -2.318 -12.183 1.00 80.38 83 ALA A C 1
ATOM 667 O O . ALA A 1 83 ? 24.142 -1.938 -12.585 1.00 80.38 83 ALA A O 1
ATOM 668 N N . ILE A 1 84 ? 26.266 -1.473 -12.044 1.00 81.94 84 ILE A N 1
ATOM 669 C CA . ILE A 1 84 ? 26.185 -0.052 -12.413 1.00 81.94 84 ILE A CA 1
ATOM 670 C C . ILE A 1 84 ? 26.043 0.092 -13.931 1.00 81.94 84 ILE A C 1
ATOM 672 O O . ILE A 1 84 ? 25.185 0.838 -14.399 1.00 81.94 84 ILE A O 1
ATOM 676 N N . SER A 1 85 ? 26.854 -0.645 -14.696 1.00 84.19 85 SER A N 1
ATOM 677 C CA . SER A 1 85 ? 26.782 -0.638 -16.160 1.00 84.19 85 SER A CA 1
ATOM 678 C C . SER A 1 85 ? 25.456 -1.212 -16.656 1.00 84.19 85 SER A C 1
ATOM 680 O O . SER A 1 85 ? 24.851 -0.643 -17.559 1.00 84.19 85 SER A O 1
ATOM 682 N N . GLU A 1 86 ? 24.980 -2.304 -16.050 1.00 88.88 86 GLU A N 1
ATOM 683 C CA . GLU A 1 86 ? 23.675 -2.888 -16.382 1.00 88.88 86 GLU A CA 1
ATOM 684 C C . GLU A 1 86 ? 22.537 -1.912 -16.057 1.00 88.88 86 GLU A C 1
ATOM 686 O O . GLU A 1 86 ? 21.662 -1.677 -16.886 1.00 88.88 86 GLU A O 1
ATOM 691 N N . LEU A 1 87 ? 22.562 -1.281 -14.878 1.00 88.12 87 LEU A N 1
ATOM 692 C CA . LEU A 1 87 ? 21.557 -0.290 -14.494 1.00 88.12 87 LEU A CA 1
ATOM 693 C C . LEU A 1 87 ? 21.550 0.904 -15.456 1.00 88.12 87 LEU A C 1
ATOM 695 O O . LEU A 1 87 ? 20.475 1.374 -15.824 1.00 88.12 87 LEU A O 1
ATOM 699 N N . ALA A 1 88 ? 22.725 1.363 -15.893 1.00 86.88 88 ALA A N 1
ATOM 700 C CA . ALA A 1 88 ? 22.852 2.430 -16.879 1.00 86.88 88 ALA A CA 1
ATOM 701 C C . ALA A 1 88 ? 22.278 2.039 -18.242 1.00 86.88 88 ALA A C 1
ATOM 703 O O . ALA A 1 88 ? 21.550 2.825 -18.851 1.00 86.88 88 ALA A O 1
ATOM 704 N N . GLU A 1 89 ? 22.559 0.819 -18.706 1.00 90.56 89 GLU A N 1
ATOM 705 C CA . GLU A 1 89 ? 21.992 0.310 -19.951 1.00 90.56 89 GLU A CA 1
ATOM 706 C C . GLU A 1 89 ? 20.465 0.236 -19.859 1.00 90.56 89 GLU A C 1
ATOM 708 O O . GLU A 1 89 ? 19.778 0.751 -20.743 1.00 90.56 89 GLU A O 1
ATOM 713 N N . VAL A 1 90 ? 19.922 -0.336 -18.780 1.00 91.50 90 VAL A N 1
ATOM 714 C CA . VAL A 1 90 ? 18.471 -0.486 -18.587 1.00 91.50 90 VAL A CA 1
ATOM 715 C C . VAL A 1 90 ? 17.778 0.872 -18.436 1.00 91.50 90 VAL A C 1
ATOM 717 O O . VAL A 1 90 ? 16.688 1.064 -18.972 1.00 91.50 90 VAL A O 1
ATOM 720 N N . ALA A 1 91 ? 18.401 1.838 -17.759 1.00 89.62 91 ALA A N 1
ATOM 721 C CA . ALA A 1 91 ? 17.857 3.187 -17.602 1.00 89.62 91 ALA A CA 1
ATOM 722 C C . ALA A 1 91 ? 17.912 4.027 -18.892 1.00 89.62 91 ALA A C 1
ATOM 724 O O . ALA A 1 91 ? 17.192 5.022 -18.995 1.00 89.62 91 ALA A O 1
ATOM 725 N N . SER A 1 92 ? 18.736 3.645 -19.876 1.00 90.50 92 SER A N 1
ATOM 726 C CA . SER A 1 92 ? 18.805 4.330 -21.171 1.00 90.50 92 SER A CA 1
ATOM 727 C C . SER A 1 92 ? 17.471 4.246 -21.932 1.00 90.50 92 SER A C 1
ATOM 729 O O . SER A 1 92 ? 16.736 3.271 -21.764 1.00 90.50 92 SER A O 1
ATOM 731 N N . PRO A 1 93 ? 17.157 5.186 -22.846 1.00 92.06 93 PRO A N 1
ATOM 732 C CA . PRO A 1 93 ? 15.920 5.126 -23.633 1.00 92.06 93 PRO A CA 1
ATOM 733 C C . PRO A 1 93 ? 15.721 3.789 -24.370 1.00 92.06 93 PRO A C 1
ATOM 735 O O . PRO A 1 93 ? 14.619 3.245 -24.399 1.00 92.06 93 PRO A O 1
ATOM 738 N N . SER A 1 94 ? 16.804 3.219 -24.915 1.00 93.50 94 SER A N 1
ATOM 739 C CA . SER A 1 94 ? 16.782 1.908 -25.580 1.00 93.50 94 SER A CA 1
ATOM 740 C C . SER A 1 94 ? 16.544 0.765 -24.588 1.00 93.50 94 SER A C 1
ATOM 742 O O . SER A 1 94 ? 15.723 -0.115 -24.849 1.00 93.50 94 SER A O 1
ATOM 744 N N . GLY A 1 95 ? 17.208 0.795 -23.427 1.00 94.38 95 GLY A N 1
ATOM 745 C CA . GLY A 1 95 ? 16.991 -0.166 -22.343 1.00 94.38 95 GLY A CA 1
ATOM 746 C C . GLY A 1 95 ? 15.544 -0.170 -21.864 1.00 94.38 95 GLY A C 1
ATOM 747 O O . GLY A 1 95 ? 14.891 -1.213 -21.885 1.00 94.38 95 GLY A O 1
ATOM 748 N N . ARG A 1 96 ? 14.993 1.011 -21.568 1.00 94.62 96 ARG A N 1
ATOM 749 C CA . ARG A 1 96 ? 13.593 1.180 -21.159 1.00 94.62 96 ARG A CA 1
ATOM 750 C C . ARG A 1 96 ? 12.622 0.678 -22.218 1.00 94.62 96 ARG A C 1
ATOM 752 O O . ARG A 1 96 ? 11.666 -0.011 -21.874 1.00 94.62 96 ARG A O 1
ATOM 759 N N . ALA A 1 97 ? 12.871 0.970 -23.496 1.00 96.31 97 ALA A N 1
ATOM 760 C CA . ALA A 1 97 ? 12.051 0.465 -24.595 1.00 96.31 97 ALA A CA 1
ATOM 761 C C . ALA A 1 97 ? 12.058 -1.072 -24.656 1.00 96.31 97 ALA A C 1
ATOM 763 O O . ALA A 1 97 ? 10.999 -1.682 -24.817 1.00 96.31 97 ALA A O 1
ATOM 764 N N . LYS A 1 98 ? 13.220 -1.715 -24.458 1.00 96.88 98 LYS A N 1
ATOM 765 C CA . LYS A 1 98 ? 13.319 -3.182 -24.360 1.00 96.88 98 LYS A CA 1
ATOM 766 C C . LYS A 1 98 ? 12.536 -3.717 -23.156 1.00 96.88 98 LYS A C 1
ATOM 768 O O . LYS A 1 98 ? 11.765 -4.666 -23.321 1.00 96.88 98 LYS A O 1
ATOM 773 N N . THR A 1 99 ? 12.685 -3.107 -21.977 1.00 96.31 99 THR A N 1
ATOM 774 C CA . THR A 1 99 ? 11.956 -3.498 -20.757 1.00 96.31 99 THR A CA 1
ATOM 775 C C . THR A 1 99 ? 10.443 -3.373 -20.943 1.00 96.31 99 THR A C 1
ATOM 777 O O . THR A 1 99 ? 9.697 -4.301 -20.630 1.00 96.31 99 THR A O 1
ATOM 780 N N . VAL A 1 100 ? 9.973 -2.263 -21.517 1.00 96.56 100 VAL A N 1
ATOM 781 C CA . VAL A 1 100 ? 8.546 -2.037 -21.791 1.00 96.56 100 VAL A CA 1
ATOM 782 C C . VAL A 1 100 ? 8.022 -3.051 -22.801 1.00 96.56 100 VAL A C 1
ATOM 784 O O . VAL A 1 100 ? 7.041 -3.726 -22.506 1.00 96.56 100 VAL A O 1
ATOM 787 N N . ALA A 1 101 ? 8.700 -3.254 -23.934 1.00 95.75 101 ALA A N 1
ATOM 788 C CA . ALA A 1 101 ? 8.274 -4.225 -24.943 1.00 95.75 101 ALA A CA 1
ATOM 789 C C . ALA A 1 101 ? 8.185 -5.656 -24.378 1.00 95.75 101 ALA A C 1
ATOM 791 O O . ALA A 1 101 ? 7.266 -6.413 -24.702 1.00 95.75 101 ALA A O 1
ATOM 792 N N . LYS A 1 102 ? 9.122 -6.030 -23.497 1.00 94.88 102 LYS A N 1
ATOM 793 C CA . LYS A 1 102 ? 9.112 -7.306 -22.770 1.00 94.88 102 LYS A CA 1
ATOM 794 C C . LYS A 1 102 ? 7.860 -7.449 -21.899 1.00 94.88 102 LYS A C 1
ATOM 796 O O . LYS A 1 102 ? 7.189 -8.482 -21.962 1.00 94.88 102 LYS A O 1
ATOM 801 N N . LEU A 1 103 ? 7.514 -6.419 -21.129 1.00 94.00 103 LEU A N 1
ATOM 802 C CA . LEU A 1 103 ? 6.338 -6.435 -20.258 1.00 94.00 103 LEU A CA 1
ATOM 803 C C . LEU A 1 103 ? 5.014 -6.306 -21.015 1.00 94.00 103 LEU A C 1
ATOM 805 O O . LEU A 1 103 ? 4.046 -6.963 -20.648 1.00 94.00 103 LEU A O 1
ATOM 809 N N . GLU A 1 104 ? 4.951 -5.532 -22.094 1.00 91.25 104 GLU A N 1
ATOM 810 C CA . GLU A 1 104 ? 3.748 -5.408 -22.922 1.00 91.25 104 GLU A CA 1
ATOM 811 C C . GLU A 1 104 ? 3.389 -6.720 -23.619 1.00 91.25 104 GLU A C 1
ATOM 813 O O . GLU A 1 104 ? 2.212 -7.090 -23.672 1.00 91.25 104 GLU A O 1
ATOM 818 N N . ARG A 1 105 ? 4.391 -7.469 -24.097 1.00 87.88 105 ARG A N 1
ATOM 819 C CA . ARG A 1 105 ? 4.186 -8.838 -24.595 1.00 87.88 105 ARG A CA 1
ATOM 820 C C . ARG A 1 105 ? 3.642 -9.740 -23.495 1.00 87.88 105 ARG A C 1
ATOM 822 O O . ARG A 1 105 ? 2.721 -10.513 -23.740 1.00 87.88 105 ARG A O 1
ATOM 829 N N . PHE A 1 106 ? 4.167 -9.621 -22.274 1.00 85.38 106 PHE A N 1
ATOM 830 C CA . PHE A 1 106 ? 3.659 -10.388 -21.142 1.00 85.38 106 PHE A CA 1
ATOM 831 C C . PHE A 1 106 ? 2.208 -10.016 -20.797 1.00 85.38 106 PHE A C 1
ATOM 833 O O . PHE A 1 106 ? 1.377 -10.910 -20.678 1.00 85.38 106 PHE A O 1
ATOM 840 N N . LEU A 1 107 ? 1.873 -8.726 -20.725 1.00 84.25 107 LEU A N 1
ATOM 841 C CA . LEU A 1 107 ? 0.507 -8.240 -20.502 1.00 84.25 107 LEU A CA 1
ATOM 842 C C . LEU A 1 107 ? -0.449 -8.622 -21.638 1.00 84.25 107 LEU A C 1
ATOM 844 O O . LEU A 1 107 ? -1.631 -8.814 -21.407 1.00 84.25 107 LEU A O 1
ATOM 848 N N . THR A 1 108 ? 0.018 -8.739 -22.874 1.00 79.31 108 THR A N 1
ATOM 849 C CA . THR A 1 108 ? -0.862 -9.131 -23.985 1.00 79.31 108 THR A CA 1
ATOM 850 C C . THR A 1 108 ? -1.101 -10.643 -23.995 1.00 79.31 108 THR A C 1
ATOM 852 O O . THR A 1 108 ? -2.228 -11.077 -24.203 1.00 79.31 108 THR A O 1
ATOM 855 N N . ASN A 1 109 ? -0.077 -11.443 -23.684 1.00 69.88 109 ASN A N 1
ATOM 856 C CA . ASN A 1 109 ? -0.140 -12.904 -23.804 1.00 69.88 109 ASN A CA 1
ATOM 857 C C . ASN A 1 109 ? -0.556 -13.626 -22.510 1.00 69.88 109 ASN A C 1
ATOM 859 O O . ASN A 1 109 ? -1.006 -14.762 -22.564 1.00 69.88 109 ASN A O 1
ATOM 863 N N . ASN A 1 110 ? -0.351 -13.013 -21.340 1.00 65.31 110 ASN A N 1
ATOM 864 C CA . ASN A 1 110 ? -0.482 -13.668 -20.030 1.00 65.31 110 ASN A CA 1
ATOM 865 C C . ASN A 1 110 ? -1.343 -12.885 -19.038 1.00 65.31 110 ASN A C 1
ATOM 867 O O . ASN A 1 110 ? -1.395 -13.233 -17.858 1.00 65.31 110 ASN A O 1
ATOM 871 N N . PHE A 1 111 ? -2.031 -11.830 -19.467 1.00 63.81 111 PHE A N 1
ATOM 872 C CA . PHE A 1 111 ? -2.935 -11.122 -18.567 1.00 63.81 111 PHE A CA 1
ATOM 873 C C . PHE A 1 111 ? -4.151 -11.975 -18.183 1.00 63.81 111 PHE A C 1
ATOM 875 O O . PHE A 1 111 ? -4.590 -11.954 -17.031 1.00 63.81 111 PHE A O 1
ATOM 882 N N . GLU A 1 112 ? -4.592 -12.858 -19.083 1.00 60.44 112 GLU A N 1
ATOM 883 C CA . GLU A 1 112 ? -5.497 -13.944 -18.712 1.00 60.44 112 GLU A CA 1
ATOM 884 C C . GLU A 1 112 ? -4.884 -14.858 -17.652 1.00 60.44 112 GLU A C 1
ATOM 886 O O . GLU A 1 112 ? -5.612 -15.291 -16.778 1.00 60.44 112 GLU A O 1
ATOM 891 N N . SER A 1 113 ? -3.567 -15.087 -17.624 1.00 59.44 113 SER A N 1
ATOM 892 C CA . SER A 1 113 ? -2.901 -15.881 -16.580 1.00 59.44 113 SER A CA 1
ATOM 893 C C . SER A 1 113 ? -2.935 -15.208 -15.203 1.00 59.44 113 SER A C 1
ATOM 895 O O . SER A 1 113 ? -3.070 -15.907 -14.202 1.00 59.44 113 SER A O 1
ATOM 897 N N . ALA A 1 114 ? -2.859 -13.873 -15.115 1.00 57.56 114 ALA A N 1
ATOM 898 C CA . ALA A 1 114 ? -3.076 -13.140 -13.860 1.00 57.56 114 ALA A CA 1
ATOM 899 C C . ALA A 1 114 ? -4.541 -13.242 -13.409 1.00 57.56 114 ALA A C 1
ATOM 901 O O . ALA A 1 114 ? -4.818 -13.550 -12.247 1.00 57.56 114 ALA A O 1
ATOM 902 N N . SER A 1 115 ? -5.478 -13.095 -14.349 1.00 58.28 115 SER A N 1
ATOM 903 C CA . SER A 1 115 ? -6.908 -13.283 -14.095 1.00 58.28 115 SER A CA 1
ATOM 904 C C . SER A 1 115 ? -7.222 -14.737 -13.707 1.00 58.28 115 SER A C 1
ATOM 906 O O . SER A 1 115 ? -7.947 -14.974 -12.752 1.00 58.28 115 SER A O 1
ATOM 908 N N . LEU A 1 116 ? -6.614 -15.733 -14.357 1.00 58.41 116 LEU A N 1
ATOM 909 C CA . LEU A 1 116 ? -6.721 -17.168 -14.076 1.00 58.41 116 LEU A CA 1
ATOM 910 C C . LEU A 1 116 ? -6.082 -17.530 -12.743 1.00 58.41 116 LEU A C 1
ATOM 912 O O . LEU A 1 116 ? -6.678 -18.310 -12.014 1.00 58.41 116 LEU A O 1
ATOM 916 N N . ARG A 1 117 ? -4.927 -16.953 -12.386 1.00 61.75 117 ARG A N 1
ATOM 917 C CA . ARG A 1 117 ? -4.357 -17.104 -11.041 1.00 61.75 117 ARG A CA 1
ATOM 918 C C . ARG A 1 117 ? -5.331 -16.544 -10.022 1.00 61.75 117 ARG A C 1
ATOM 920 O O . ARG A 1 117 ? -5.730 -17.292 -9.146 1.00 61.75 117 ARG A O 1
ATOM 927 N N . THR A 1 118 ? -5.809 -15.311 -10.192 1.00 56.53 118 THR A N 1
ATOM 928 C CA . THR A 1 118 ? -6.800 -14.691 -9.291 1.00 56.53 118 THR A CA 1
ATOM 929 C C . THR A 1 118 ? -8.118 -15.485 -9.236 1.00 56.53 118 THR A C 1
ATOM 9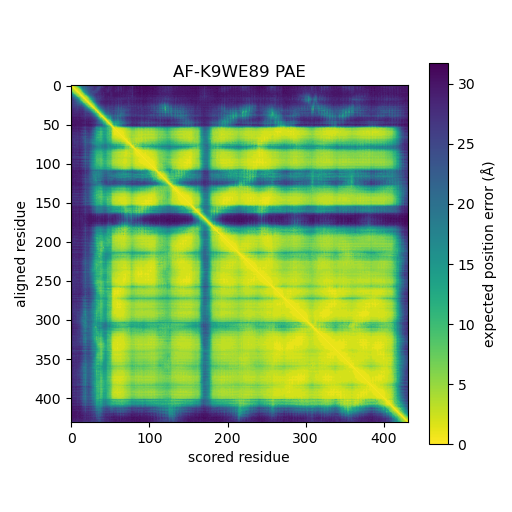31 O O . THR A 1 118 ? -8.730 -15.581 -8.174 1.00 56.53 118 THR A O 1
ATOM 934 N N . ASN A 1 119 ? -8.514 -16.134 -10.337 1.00 55.34 119 ASN A N 1
ATOM 935 C CA . ASN A 1 119 ? -9.688 -17.007 -10.432 1.00 55.34 119 ASN A CA 1
ATOM 936 C C . ASN A 1 119 ? -9.477 -18.375 -9.762 1.00 55.34 119 ASN A C 1
ATOM 938 O O . ASN A 1 119 ? -10.352 -18.824 -9.039 1.00 55.34 119 ASN A O 1
ATOM 942 N N . ALA A 1 120 ? -8.337 -19.040 -9.964 1.00 53.53 120 ALA A N 1
ATOM 943 C CA . ALA A 1 120 ? -7.996 -20.317 -9.322 1.00 53.53 120 ALA A CA 1
ATOM 944 C C . ALA A 1 120 ? -7.952 -20.162 -7.793 1.00 53.53 120 ALA A C 1
ATOM 946 O O . ALA A 1 120 ? -8.413 -20.992 -7.008 1.00 53.53 120 ALA A O 1
ATOM 947 N N . LEU A 1 121 ? -7.442 -19.011 -7.393 1.00 53.34 121 LEU A N 1
ATOM 948 C CA . LEU A 1 121 ? -7.381 -18.513 -6.045 1.00 53.34 121 LEU A CA 1
ATOM 949 C C . LEU A 1 121 ? -8.778 -18.263 -5.444 1.00 53.34 121 LEU A C 1
ATOM 951 O O . LEU A 1 121 ? -9.060 -18.742 -4.346 1.00 53.34 121 LEU A O 1
ATOM 955 N N . SER A 1 122 ? -9.692 -17.608 -6.165 1.00 50.44 122 SER A N 1
ATOM 956 C CA . SER A 1 122 ? -11.076 -17.390 -5.715 1.00 50.44 122 SER A CA 1
ATOM 957 C C . SER A 1 122 ? -11.975 -18.628 -5.837 1.00 50.44 122 SER A C 1
ATOM 959 O O . SER A 1 122 ? -12.919 -18.753 -5.061 1.00 50.44 122 SER A O 1
ATOM 961 N N . THR A 1 123 ? -11.668 -19.598 -6.706 1.00 47.22 123 THR A N 1
ATOM 962 C CA . THR A 1 123 ? -12.360 -20.901 -6.736 1.00 47.22 123 THR A CA 1
ATOM 963 C C . THR A 1 123 ? -12.086 -21.745 -5.493 1.00 47.22 123 THR A C 1
ATOM 965 O O . THR A 1 123 ? -12.936 -22.546 -5.113 1.00 47.22 123 THR A O 1
ATOM 968 N N . TYR A 1 124 ? -10.954 -21.530 -4.810 1.00 45.28 124 TYR A N 1
ATOM 969 C CA . TYR A 1 124 ? -10.650 -22.197 -3.538 1.00 45.28 124 TYR A CA 1
ATOM 970 C C . TYR A 1 124 ? -11.480 -21.652 -2.363 1.00 45.28 124 TYR A C 1
ATOM 972 O O . TYR A 1 124 ? -11.494 -22.242 -1.281 1.00 45.28 124 TYR A O 1
ATOM 980 N N . ILE A 1 125 ? -12.202 -20.539 -2.557 1.00 49.88 125 ILE A N 1
ATOM 981 C CA . ILE A 1 125 ? -13.174 -20.046 -1.586 1.00 49.88 125 ILE A CA 1
ATOM 982 C C . ILE A 1 125 ? -14.538 -19.859 -2.269 1.00 49.88 125 ILE A C 1
ATOM 984 O O . ILE A 1 125 ? -14.828 -18.782 -2.801 1.00 49.88 125 ILE A O 1
ATOM 988 N N . PRO A 1 126 ? -15.388 -20.904 -2.287 1.00 43.56 126 PRO A N 1
ATOM 989 C CA . PRO A 1 126 ? -16.652 -20.853 -3.007 1.00 43.56 126 PRO A CA 1
ATOM 990 C C . PRO A 1 126 ? -17.515 -19.678 -2.531 1.00 43.56 126 PRO A C 1
ATOM 992 O O . PRO A 1 126 ? -17.631 -19.410 -1.335 1.00 43.56 126 PRO A O 1
ATOM 995 N N . ASN A 1 127 ? -18.155 -19.004 -3.491 1.00 53.22 127 ASN A N 1
ATOM 996 C CA . ASN A 1 127 ? -19.097 -17.898 -3.292 1.00 53.22 127 ASN A CA 1
ATOM 997 C C . ASN A 1 127 ? -18.516 -16.559 -2.804 1.00 53.22 127 ASN A C 1
ATOM 999 O O . ASN A 1 127 ? -19.302 -15.753 -2.312 1.00 53.22 127 ASN A O 1
ATOM 1003 N N . ILE A 1 128 ? -17.210 -16.274 -2.927 1.00 57.03 128 ILE A N 1
ATOM 1004 C CA . ILE A 1 128 ? -16.665 -14.963 -2.506 1.00 57.03 128 ILE A CA 1
ATOM 1005 C C . ILE A 1 128 ? -16.726 -13.887 -3.583 1.00 57.03 128 ILE A C 1
ATOM 1007 O O . ILE A 1 128 ? -16.985 -12.748 -3.237 1.00 57.03 128 ILE A O 1
ATOM 1011 N N . VAL A 1 129 ? -16.515 -14.187 -4.861 1.00 61.03 129 VAL A N 1
ATOM 1012 C CA . VAL A 1 129 ? -16.508 -13.144 -5.900 1.00 61.03 129 VAL A CA 1
ATOM 1013 C C . VAL A 1 129 ? -17.330 -13.607 -7.084 1.00 61.03 129 VAL A C 1
ATOM 1015 O O . VAL A 1 129 ? -17.202 -14.756 -7.514 1.00 61.03 129 VAL A O 1
ATOM 1018 N N . ASN A 1 130 ? -18.147 -12.713 -7.636 1.00 67.19 130 ASN A N 1
ATOM 1019 C CA . ASN A 1 130 ? -18.726 -12.917 -8.953 1.00 67.19 130 ASN A CA 1
ATOM 1020 C C . ASN A 1 130 ? -17.604 -12.904 -10.008 1.00 67.19 130 ASN A C 1
ATOM 1022 O O . ASN A 1 130 ? -17.160 -11.851 -10.464 1.00 67.19 130 ASN A O 1
ATOM 1026 N N . LEU A 1 131 ? -17.118 -14.092 -10.385 1.00 66.19 131 LEU A N 1
ATOM 1027 C CA . LEU A 1 131 ? -16.001 -14.245 -11.326 1.00 66.19 131 LEU A CA 1
ATOM 1028 C C . LEU A 1 131 ? -16.285 -13.615 -12.694 1.00 66.19 131 LEU A C 1
ATOM 1030 O O . LEU A 1 131 ? -15.349 -13.217 -13.382 1.00 66.19 131 LEU A O 1
ATOM 1034 N N . ALA A 1 132 ? -17.555 -13.509 -13.094 1.00 72.12 132 ALA A N 1
ATOM 1035 C CA . ALA A 1 132 ? -17.925 -12.853 -14.341 1.00 72.12 132 ALA A CA 1
ATOM 1036 C C . ALA A 1 132 ? -17.683 -11.336 -14.264 1.00 72.12 132 ALA A C 1
ATOM 1038 O O . ALA A 1 132 ? -17.025 -10.787 -15.145 1.00 72.12 132 ALA A O 1
ATOM 1039 N N . GLU A 1 133 ? -18.126 -10.681 -13.186 1.00 71.25 133 GLU A N 1
ATOM 1040 C CA . GLU A 1 133 ? -17.865 -9.251 -12.942 1.00 71.25 133 GLU A CA 1
ATOM 1041 C C . GLU A 1 133 ? -16.357 -8.979 -12.801 1.00 71.25 133 GLU A C 1
ATOM 1043 O O . GLU A 1 133 ? -15.809 -8.081 -13.437 1.00 71.25 133 GLU A O 1
ATOM 1048 N N . ALA A 1 134 ? -15.645 -9.815 -12.043 1.00 68.50 134 ALA A N 1
ATOM 1049 C CA . ALA A 1 134 ? -14.195 -9.728 -11.878 1.00 68.50 134 ALA A CA 1
ATOM 1050 C C . ALA A 1 134 ? -13.414 -9.852 -13.206 1.00 68.50 134 ALA A C 1
ATOM 1052 O O . ALA A 1 134 ? -12.442 -9.125 -13.448 1.00 68.50 134 ALA A O 1
ATOM 1053 N N . ARG A 1 135 ? -13.846 -10.745 -14.107 1.00 74.56 135 ARG A N 1
ATOM 1054 C CA . ARG A 1 135 ? -13.264 -10.869 -15.454 1.00 74.56 135 ARG A CA 1
ATOM 1055 C C . ARG A 1 135 ? -13.514 -9.623 -16.299 1.00 74.56 135 ARG A C 1
ATOM 1057 O O . ARG A 1 135 ? -12.594 -9.178 -16.977 1.00 74.56 135 ARG A O 1
ATOM 1064 N N . GLN A 1 136 ? -14.699 -9.017 -16.214 1.00 80.88 136 GLN A N 1
ATOM 1065 C CA . GLN A 1 136 ? -15.015 -7.776 -16.938 1.00 80.88 136 GLN A CA 1
ATOM 1066 C C . GLN A 1 136 ? -14.146 -6.589 -16.500 1.00 80.88 136 GLN A C 1
ATOM 1068 O O . GLN A 1 136 ? -13.843 -5.717 -17.311 1.00 80.88 136 GLN A O 1
ATOM 1073 N N . LEU A 1 137 ? -13.698 -6.567 -15.241 1.00 80.56 137 LEU A N 1
ATOM 1074 C CA . LEU A 1 137 ? -12.814 -5.520 -14.719 1.00 80.56 137 LEU A CA 1
ATOM 1075 C C . LEU A 1 137 ? -11.333 -5.752 -15.030 1.00 80.56 137 LEU A C 1
ATOM 1077 O O . LEU A 1 137 ? -10.519 -4.838 -14.904 1.00 80.56 137 LEU A O 1
ATOM 1081 N N . SER A 1 138 ? -10.962 -6.960 -15.451 1.00 80.12 138 SER A N 1
ATOM 1082 C CA . SER A 1 138 ? -9.567 -7.311 -15.705 1.00 80.12 138 SER A CA 1
ATOM 1083 C C . SER A 1 138 ? -8.923 -6.391 -16.768 1.00 80.12 138 SER A C 1
ATOM 1085 O O . SER A 1 138 ? -7.888 -5.802 -16.463 1.00 80.12 138 SER A O 1
ATOM 1087 N N . PRO A 1 139 ? -9.510 -6.137 -17.956 1.00 85.38 139 PRO A N 1
ATOM 1088 C CA . PRO A 1 139 ? -8.902 -5.258 -18.967 1.00 85.38 139 PRO A CA 1
ATOM 1089 C C . PRO A 1 139 ? -8.486 -3.867 -18.459 1.00 85.38 139 PRO A C 1
ATOM 1091 O O . PRO A 1 139 ? -7.495 -3.313 -18.934 1.00 85.38 139 PRO A O 1
ATOM 1094 N N . TYR A 1 140 ? -9.185 -3.322 -17.457 1.00 88.00 140 TYR A N 1
ATOM 1095 C CA . TYR A 1 140 ? -8.837 -2.043 -16.836 1.00 88.00 140 TYR A CA 1
ATOM 1096 C C . TYR A 1 140 ? -7.504 -2.104 -16.082 1.00 88.00 140 TYR A C 1
ATOM 1098 O O . TYR A 1 140 ? -6.705 -1.179 -16.187 1.00 88.00 140 TYR A O 1
ATOM 1106 N N . VAL A 1 141 ? -7.221 -3.204 -15.378 1.00 87.00 141 VAL A N 1
ATOM 1107 C CA . VAL A 1 141 ? -5.932 -3.415 -14.694 1.00 87.00 141 VAL A CA 1
ATOM 1108 C C . VAL A 1 141 ? -4.801 -3.433 -15.714 1.00 87.00 141 VAL A C 1
ATOM 1110 O O . VAL A 1 141 ? -3.834 -2.688 -15.569 1.00 87.00 141 VAL A O 1
ATOM 1113 N N . ALA A 1 142 ? -4.946 -4.216 -16.789 1.00 87.88 142 ALA A N 1
ATOM 1114 C CA . ALA A 1 142 ? -3.962 -4.249 -17.870 1.00 87.88 142 ALA A CA 1
ATOM 1115 C C . ALA A 1 142 ? -3.734 -2.855 -18.465 1.00 87.88 142 ALA A C 1
ATOM 1117 O O . ALA A 1 142 ? -2.593 -2.460 -18.701 1.00 87.88 142 ALA A O 1
ATOM 1118 N N . HIS A 1 143 ? -4.814 -2.104 -18.691 1.00 91.31 143 HIS A N 1
ATOM 1119 C CA . HIS A 1 143 ? -4.743 -0.753 -19.229 1.00 91.31 143 HIS A CA 1
ATOM 1120 C C . HIS A 1 143 ? -3.997 0.211 -18.295 1.00 91.31 143 HIS A C 1
ATOM 1122 O O . HIS A 1 143 ? -3.151 0.971 -18.761 1.00 91.31 143 HIS A O 1
ATOM 1128 N N . ILE A 1 144 ? -4.232 0.128 -16.983 1.00 93.31 144 ILE A N 1
ATOM 1129 C CA . ILE A 1 144 ? -3.530 0.931 -15.973 1.00 93.31 144 ILE A CA 1
ATOM 1130 C C . ILE A 1 144 ? -2.026 0.623 -15.974 1.00 93.31 144 ILE A C 1
ATOM 1132 O O . ILE A 1 144 ? -1.222 1.554 -16.030 1.00 93.31 144 ILE A O 1
ATOM 1136 N N . TYR A 1 145 ? -1.619 -0.652 -16.006 1.00 94.25 145 TYR A N 1
ATOM 1137 C CA . TYR A 1 145 ? -0.194 -0.999 -16.110 1.00 94.25 145 TYR A CA 1
ATOM 1138 C C . TYR A 1 145 ? 0.422 -0.552 -17.436 1.00 94.25 145 TYR A C 1
ATOM 1140 O O . TYR A 1 145 ? 1.523 -0.009 -17.432 1.00 94.25 145 TYR A O 1
ATOM 1148 N N . LYS A 1 146 ? -0.279 -0.709 -18.567 1.00 94.31 146 LYS A N 1
ATOM 1149 C CA . LYS A 1 146 ? 0.186 -0.184 -19.864 1.00 94.31 146 LYS A CA 1
ATOM 1150 C C . LYS A 1 146 ? 0.388 1.331 -19.810 1.00 94.31 146 LYS A C 1
ATOM 1152 O O . LYS A 1 146 ? 1.402 1.833 -20.288 1.00 94.31 146 LYS A O 1
ATOM 1157 N N . LYS A 1 147 ? -0.526 2.064 -19.169 1.00 95.50 147 LYS A N 1
ATOM 1158 C CA . LYS A 1 147 ? -0.385 3.511 -18.981 1.00 95.50 147 LYS A CA 1
ATOM 1159 C C . LYS A 1 147 ? 0.822 3.847 -18.100 1.00 95.50 147 LYS A C 1
ATOM 1161 O O . LYS A 1 147 ? 1.617 4.698 -18.492 1.00 95.50 147 LYS A O 1
ATOM 1166 N N . ALA A 1 148 ? 1.026 3.140 -16.988 1.00 95.56 148 ALA A N 1
ATOM 1167 C CA . ALA A 1 148 ? 2.207 3.315 -16.140 1.00 95.56 148 ALA A CA 1
ATOM 1168 C C . ALA A 1 148 ? 3.518 3.036 -16.902 1.00 95.56 148 ALA A C 1
ATOM 1170 O O . ALA A 1 148 ? 4.475 3.797 -16.780 1.00 95.56 148 ALA A O 1
ATOM 1171 N N . LEU A 1 149 ? 3.544 2.001 -17.750 1.00 95.75 149 LEU A N 1
ATOM 1172 C CA . LEU A 1 149 ? 4.686 1.684 -18.614 1.00 95.75 149 LEU A CA 1
ATOM 1173 C C . LEU A 1 149 ? 4.939 2.754 -19.681 1.00 95.75 149 LEU A C 1
ATOM 1175 O O . LEU A 1 149 ? 6.093 3.050 -19.973 1.00 95.75 149 LEU A O 1
ATOM 1179 N N . SER A 1 150 ? 3.891 3.372 -20.231 1.00 95.31 150 SER A N 1
ATOM 1180 C CA . SER A 1 150 ? 4.055 4.487 -21.174 1.00 95.31 150 SER A CA 1
ATOM 1181 C C . SER A 1 150 ? 4.697 5.713 -20.514 1.00 95.31 150 SER A C 1
ATOM 1183 O O . SER A 1 150 ? 5.552 6.356 -21.114 1.00 95.31 150 SER A O 1
ATOM 1185 N N . ILE A 1 151 ? 4.344 5.990 -19.253 1.00 93.88 151 ILE A N 1
ATOM 1186 C CA . ILE A 1 151 ? 4.926 7.082 -18.459 1.00 93.88 151 ILE A CA 1
ATOM 1187 C C . ILE A 1 151 ? 6.376 6.752 -18.105 1.00 93.88 151 ILE A C 1
ATOM 1189 O O . ILE A 1 151 ? 7.258 7.594 -18.247 1.00 93.88 151 ILE A O 1
ATOM 1193 N N . TYR A 1 152 ? 6.644 5.499 -17.721 1.00 93.56 152 TYR A N 1
ATOM 1194 C CA . TYR A 1 152 ? 8.004 4.997 -17.574 1.00 93.56 152 TYR A CA 1
ATOM 1195 C C . TYR A 1 152 ? 8.800 5.244 -18.865 1.00 93.56 152 TYR A C 1
ATOM 1197 O O . TYR A 1 152 ? 9.827 5.901 -18.822 1.00 93.56 152 TYR A O 1
ATOM 1205 N N . LEU A 1 153 ? 8.320 4.824 -20.034 1.00 93.19 153 LEU A N 1
ATOM 1206 C CA . LEU A 1 153 ? 9.058 4.982 -21.292 1.00 93.19 153 LEU A CA 1
ATOM 1207 C C . LEU A 1 153 ? 9.448 6.438 -21.613 1.00 93.19 153 LEU A C 1
ATOM 1209 O O . LEU A 1 153 ? 10.509 6.669 -22.183 1.00 93.19 153 LEU A O 1
ATOM 1213 N N . GLN A 1 154 ? 8.599 7.402 -21.251 1.00 88.94 154 GLN A N 1
ATOM 1214 C CA . GLN A 1 154 ? 8.807 8.828 -21.528 1.00 88.94 154 GLN A CA 1
ATOM 1215 C C . GLN A 1 154 ? 9.842 9.489 -20.617 1.00 88.94 154 GLN A C 1
ATOM 1217 O O . GLN A 1 154 ? 10.397 10.529 -20.964 1.00 88.94 154 GLN A O 1
ATOM 1222 N N . GLN A 1 155 ? 10.108 8.911 -19.449 1.00 83.00 155 GLN A N 1
ATOM 1223 C CA . GLN A 1 155 ? 11.073 9.482 -18.523 1.00 83.00 155 GLN A CA 1
ATOM 1224 C C . GLN A 1 155 ? 12.497 9.099 -18.948 1.00 83.00 155 GLN A C 1
ATOM 1226 O O . GLN A 1 155 ? 12.738 8.087 -19.609 1.00 83.00 155 GLN A O 1
ATOM 1231 N N . SER A 1 156 ? 13.489 9.883 -18.550 1.00 70.25 156 SER A N 1
ATOM 1232 C CA . SER A 1 156 ? 14.910 9.546 -18.714 1.00 70.25 156 SER A CA 1
ATOM 1233 C C . SER A 1 156 ? 15.687 10.198 -17.577 1.00 70.25 156 SER A C 1
ATOM 1235 O O . SER A 1 156 ? 16.305 11.243 -17.771 1.00 70.25 156 SER A O 1
ATOM 1237 N N . PRO A 1 157 ? 15.568 9.655 -16.356 1.00 68.88 157 PRO A N 1
ATOM 1238 C CA . PRO A 1 157 ? 16.226 10.242 -15.207 1.00 68.88 157 PRO A CA 1
ATOM 1239 C C . PRO A 1 157 ? 17.745 10.134 -15.360 1.00 68.88 157 PRO A C 1
ATOM 1241 O O . PRO A 1 157 ? 18.273 9.135 -15.854 1.00 68.88 157 PRO A O 1
ATOM 1244 N N . SER A 1 158 ? 18.446 11.181 -14.931 1.00 68.69 158 SER A N 1
ATOM 1245 C CA . SER A 1 158 ? 19.904 11.208 -14.944 1.00 68.69 158 SER A CA 1
ATOM 1246 C C . SER A 1 158 ? 20.445 10.172 -13.961 1.00 68.69 158 SER A C 1
ATOM 1248 O O . SER A 1 158 ? 20.202 10.246 -12.760 1.00 68.69 158 SER A O 1
ATOM 1250 N N . LEU A 1 159 ? 21.204 9.193 -14.453 1.00 69.75 159 LEU A N 1
ATOM 1251 C CA . LEU A 1 159 ? 21.820 8.180 -13.592 1.00 69.75 159 LEU A CA 1
ATOM 1252 C C . LEU A 1 159 ? 22.923 8.765 -12.695 1.00 69.75 159 LEU A C 1
ATOM 1254 O O . LEU A 1 159 ? 23.282 8.173 -11.678 1.00 69.75 159 LEU A O 1
ATOM 1258 N N . SER A 1 160 ? 23.451 9.933 -13.067 1.00 63.56 160 SER A N 1
ATOM 1259 C CA . SER A 1 160 ? 24.501 10.637 -12.334 1.00 63.56 160 SER A CA 1
ATOM 1260 C C . SER A 1 160 ? 24.079 10.979 -10.907 1.00 63.56 160 SER A C 1
ATOM 1262 O O . SER A 1 160 ? 24.922 10.956 -10.016 1.00 63.56 160 SER A O 1
ATOM 1264 N N . SER A 1 161 ? 22.790 11.234 -10.661 1.00 62.28 161 SER A N 1
ATOM 1265 C CA . SER A 1 161 ? 22.279 11.491 -9.313 1.00 62.28 161 SER A CA 1
ATOM 1266 C C . SER A 1 161 ? 21.924 10.232 -8.538 1.00 62.28 161 SER A C 1
ATOM 1268 O O . SER A 1 161 ? 22.147 10.211 -7.331 1.00 62.28 161 SER A O 1
ATOM 1270 N N . LEU A 1 162 ? 21.491 9.151 -9.204 1.00 60.75 162 LEU A N 1
ATOM 1271 C CA . LEU A 1 162 ? 21.363 7.829 -8.567 1.00 60.75 162 LEU A CA 1
ATOM 1272 C C . LEU A 1 162 ? 22.688 7.318 -7.998 1.00 60.75 162 LEU A C 1
ATOM 1274 O O . LEU A 1 162 ? 22.708 6.628 -6.980 1.00 60.75 162 LEU A O 1
ATOM 1278 N N . LEU A 1 163 ? 23.782 7.620 -8.693 1.00 63.78 163 LEU A N 1
ATOM 1279 C CA . LEU A 1 163 ? 25.122 7.137 -8.373 1.00 63.78 163 LEU A CA 1
ATOM 1280 C C . LEU A 1 163 ? 25.963 8.167 -7.606 1.00 63.78 163 LEU A C 1
ATOM 1282 O O . LEU A 1 163 ? 27.091 7.855 -7.216 1.00 63.78 163 LEU A O 1
ATOM 1286 N N . ALA A 1 164 ? 25.432 9.371 -7.364 1.00 57.97 164 ALA A N 1
ATOM 1287 C CA . ALA A 1 164 ? 26.082 10.386 -6.545 1.00 57.97 164 ALA A CA 1
ATOM 1288 C C . ALA A 1 164 ? 26.177 9.888 -5.092 1.00 57.97 164 ALA A C 1
ATOM 1290 O O . ALA A 1 164 ? 25.230 9.932 -4.306 1.00 57.97 164 ALA A O 1
ATOM 1291 N N . ARG A 1 165 ? 27.350 9.356 -4.748 1.00 52.81 165 ARG A N 1
ATOM 1292 C CA . ARG A 1 165 ? 27.663 8.762 -3.447 1.00 52.81 165 ARG A CA 1
ATOM 1293 C C . ARG A 1 165 ? 27.652 9.838 -2.347 1.00 52.81 165 ARG A C 1
ATOM 1295 O O . ARG A 1 165 ? 28.296 10.870 -2.529 1.00 52.81 165 ARG A O 1
ATOM 1302 N N . PRO A 1 166 ? 27.038 9.610 -1.171 1.00 45.59 166 PRO A N 1
ATOM 1303 C CA . PRO A 1 166 ? 27.317 10.435 -0.005 1.00 45.59 166 PRO A CA 1
ATOM 1304 C C . PRO A 1 166 ? 28.711 10.081 0.532 1.00 45.59 166 PRO A C 1
ATOM 1306 O O . PRO A 1 166 ? 28.918 9.047 1.167 1.00 45.59 166 PRO A O 1
ATOM 1309 N N . THR A 1 167 ? 29.697 10.935 0.275 1.00 33.41 167 THR A N 1
ATOM 1310 C CA . THR A 1 167 ? 30.933 10.968 1.062 1.00 33.41 167 THR A CA 1
ATOM 1311 C C . THR A 1 167 ? 30.605 11.492 2.460 1.00 33.41 167 THR A C 1
ATOM 1313 O O . THR A 1 167 ? 30.450 12.697 2.622 1.00 33.41 167 THR A O 1
ATOM 1316 N N . ALA A 1 168 ? 30.469 10.569 3.420 1.00 30.94 168 ALA A N 1
ATOM 1317 C CA . ALA A 1 168 ? 30.668 10.696 4.876 1.00 30.94 168 ALA A CA 1
ATOM 1318 C C . ALA A 1 168 ? 29.568 9.962 5.665 1.00 30.94 168 ALA A C 1
ATOM 1320 O O . ALA A 1 168 ? 28.498 10.502 5.926 1.00 30.94 168 ALA A O 1
ATOM 1321 N N . ILE A 1 169 ? 29.868 8.738 6.104 1.00 33.03 169 ILE A N 1
ATOM 1322 C CA . ILE A 1 169 ? 29.246 8.148 7.293 1.00 33.03 169 ILE A CA 1
ATOM 1323 C C . ILE A 1 169 ? 30.363 8.063 8.334 1.00 33.03 169 ILE A C 1
ATOM 1325 O O . ILE A 1 169 ? 31.141 7.113 8.348 1.00 33.03 169 ILE A O 1
ATOM 1329 N N . THR A 1 170 ? 30.486 9.084 9.182 1.00 28.78 170 THR A N 1
ATOM 1330 C CA . THR A 1 170 ? 31.114 8.907 10.495 1.00 28.78 170 THR A CA 1
ATOM 1331 C C . THR A 1 170 ? 30.129 8.140 11.362 1.00 28.78 170 THR A C 1
ATOM 1333 O O . THR A 1 170 ? 28.992 8.563 11.557 1.00 28.78 170 THR A O 1
ATOM 1336 N N . ALA A 1 171 ? 30.566 6.976 11.832 1.00 32.81 171 ALA A N 1
ATOM 1337 C CA . ALA A 1 171 ? 29.811 6.077 12.684 1.00 32.81 171 ALA A CA 1
ATOM 1338 C C . ALA A 1 171 ? 29.659 6.655 14.097 1.00 32.81 171 ALA A C 1
ATOM 1340 O O . ALA A 1 171 ? 30.331 6.213 15.018 1.00 32.81 171 ALA A O 1
ATOM 1341 N N . THR A 1 172 ? 28.775 7.627 14.276 1.00 31.56 172 THR A N 1
ATOM 1342 C CA . THR A 1 172 ? 28.239 8.004 15.585 1.00 31.56 172 THR A CA 1
ATOM 1343 C C . THR A 1 172 ? 26.884 8.684 15.393 1.00 31.56 172 THR A C 1
ATOM 1345 O O . THR A 1 172 ? 26.710 9.517 14.509 1.00 31.56 172 THR A O 1
ATOM 1348 N N . SER A 1 173 ? 25.935 8.340 16.267 1.00 30.19 173 SER A N 1
ATOM 1349 C CA . SER A 1 173 ? 24.573 8.885 16.408 1.00 30.19 173 SER A CA 1
ATOM 1350 C C . SER A 1 173 ? 23.523 8.530 15.338 1.00 30.19 173 SER A C 1
ATOM 1352 O O . SER A 1 173 ? 23.605 8.862 14.162 1.00 30.19 173 SER A O 1
ATOM 1354 N N . SER A 1 174 ? 22.461 7.887 15.828 1.00 41.34 174 SER A N 1
ATOM 1355 C CA . SER A 1 174 ? 21.088 7.952 15.323 1.00 41.34 174 SER A CA 1
ATOM 1356 C C . SER A 1 174 ? 20.736 9.346 14.780 1.00 41.34 174 SER A C 1
ATOM 1358 O O . SER A 1 174 ? 20.997 10.327 15.472 1.00 41.34 174 SER A O 1
ATOM 1360 N N . ILE A 1 175 ? 20.064 9.399 13.617 1.00 39.97 175 ILE A N 1
ATOM 1361 C CA . ILE A 1 175 ? 19.730 10.584 12.785 1.00 39.97 175 ILE A CA 1
ATOM 1362 C C . ILE A 1 175 ? 20.824 10.887 11.735 1.00 39.97 175 ILE A C 1
ATOM 1364 O O . ILE A 1 175 ? 21.616 11.809 11.880 1.00 39.97 175 ILE A O 1
ATOM 1368 N N . GLY A 1 176 ? 20.862 10.115 10.638 1.00 28.62 176 GLY A N 1
ATOM 1369 C CA . GLY A 1 176 ? 21.906 10.252 9.605 1.00 28.62 176 GLY A CA 1
ATOM 1370 C C . GLY A 1 176 ? 21.554 9.762 8.192 1.00 28.62 176 GLY A C 1
ATOM 1371 O O . GLY A 1 176 ? 22.451 9.449 7.420 1.00 28.62 176 GLY A O 1
ATOM 1372 N N . THR A 1 177 ? 20.271 9.673 7.821 1.00 35.00 177 THR A N 1
ATOM 1373 C CA . THR A 1 177 ? 19.806 9.140 6.513 1.00 35.00 177 THR A CA 1
ATOM 1374 C C . THR A 1 177 ? 19.274 10.200 5.530 1.00 35.00 177 THR A C 1
ATOM 1376 O O . THR A 1 177 ? 18.679 9.865 4.504 1.00 35.00 177 THR A O 1
ATOM 1379 N N . VAL A 1 178 ? 19.464 11.495 5.805 1.00 34.47 178 VAL A N 1
ATOM 1380 C CA . VAL A 1 178 ? 18.591 12.535 5.221 1.00 34.47 178 VAL A CA 1
ATOM 1381 C C . VAL A 1 178 ? 19.127 13.227 3.951 1.00 34.47 178 VAL A C 1
ATOM 1383 O O . VAL A 1 178 ? 18.317 13.728 3.184 1.00 34.47 178 VAL A O 1
ATOM 1386 N N . ASN A 1 179 ? 20.423 13.202 3.612 1.00 39.97 179 ASN A N 1
ATOM 1387 C CA . ASN A 1 179 ? 20.897 14.001 2.458 1.00 39.97 179 ASN A CA 1
ATOM 1388 C C . ASN A 1 179 ? 20.815 13.314 1.081 1.00 39.97 179 ASN A C 1
ATOM 1390 O O . ASN A 1 179 ? 20.461 13.968 0.103 1.00 39.97 179 ASN A O 1
ATOM 1394 N N . CYS A 1 180 ? 21.083 12.010 0.971 1.00 41.34 180 CYS A N 1
ATOM 1395 C CA . CYS A 1 180 ? 21.046 11.320 -0.330 1.00 41.34 180 CYS A CA 1
ATOM 1396 C C . CYS A 1 180 ? 19.599 11.064 -0.801 1.00 41.34 180 CYS A C 1
ATOM 1398 O O . CYS A 1 180 ? 19.274 11.243 -1.970 1.00 41.34 180 CYS A O 1
ATOM 1400 N N . SER A 1 181 ? 18.689 10.753 0.129 1.00 57.06 181 SER A N 1
ATOM 1401 C CA . SER A 1 181 ? 17.277 10.488 -0.178 1.00 57.06 181 SER A CA 1
ATOM 1402 C C . SER A 1 181 ? 16.521 11.716 -0.700 1.00 57.06 181 SER A C 1
ATOM 1404 O O . SER A 1 181 ? 15.629 11.558 -1.529 1.00 57.06 181 SER A O 1
ATOM 1406 N N . ILE A 1 182 ? 16.884 12.933 -0.272 1.00 59.28 182 ILE A N 1
ATOM 1407 C CA . ILE A 1 182 ? 16.223 14.175 -0.709 1.00 59.28 182 ILE A CA 1
ATOM 1408 C C . ILE A 1 182 ? 16.615 14.562 -2.142 1.00 59.28 182 ILE A C 1
ATOM 1410 O O . ILE A 1 182 ? 15.743 14.958 -2.913 1.00 59.28 182 ILE A O 1
ATOM 1414 N N . ALA A 1 183 ? 17.893 14.444 -2.515 1.00 62.91 183 ALA A N 1
ATOM 1415 C CA . ALA A 1 183 ? 18.339 14.745 -3.880 1.00 62.91 183 ALA A CA 1
ATOM 1416 C C . ALA A 1 183 ? 17.743 13.750 -4.890 1.00 62.91 183 ALA A C 1
ATOM 1418 O O . ALA A 1 183 ? 17.153 14.155 -5.890 1.00 62.91 183 ALA A O 1
ATOM 1419 N N . LEU A 1 184 ? 17.789 12.454 -4.557 1.00 65.62 184 LEU A N 1
ATOM 1420 C CA . LEU A 1 184 ? 17.151 11.391 -5.340 1.00 65.62 184 LEU A CA 1
ATOM 1421 C C . LEU A 1 184 ? 15.642 11.605 -5.470 1.00 65.62 184 LEU A C 1
ATOM 1423 O O . LEU A 1 184 ? 15.068 11.392 -6.534 1.00 65.62 184 LEU A O 1
ATOM 1427 N N . TYR A 1 185 ? 14.992 12.049 -4.394 1.00 65.00 185 TYR A N 1
ATOM 1428 C CA . TYR A 1 185 ? 13.574 12.369 -4.419 1.00 65.00 185 TYR A CA 1
ATOM 1429 C C . TYR A 1 185 ? 13.252 13.488 -5.419 1.00 65.00 185 TYR A C 1
ATOM 1431 O O . TYR A 1 185 ? 12.396 13.293 -6.277 1.00 65.00 185 TYR A O 1
ATOM 1439 N N . LYS A 1 186 ? 13.950 14.626 -5.342 1.00 69.31 186 LYS A N 1
ATOM 1440 C CA . LYS A 1 186 ? 13.665 15.797 -6.187 1.00 69.31 186 LYS A CA 1
ATOM 1441 C C . LYS A 1 186 ? 13.941 15.553 -7.667 1.00 69.31 186 LYS A C 1
ATOM 1443 O O . LYS A 1 186 ? 13.188 16.004 -8.518 1.00 69.31 186 LYS A O 1
ATOM 1448 N N . GLU A 1 187 ? 15.025 14.853 -7.984 1.00 70.81 187 GLU A N 1
ATOM 1449 C CA . GLU A 1 187 ? 15.409 14.643 -9.382 1.00 70.81 187 GLU A CA 1
ATOM 1450 C C . GLU A 1 187 ? 14.661 13.486 -10.045 1.00 70.81 187 GLU A C 1
ATOM 1452 O O . GLU A 1 187 ? 14.437 13.508 -11.255 1.00 70.81 187 GLU A O 1
ATOM 1457 N N . TRP A 1 188 ? 14.278 12.472 -9.267 1.00 70.19 188 TRP A N 1
ATOM 1458 C CA . TRP A 1 188 ? 13.656 11.263 -9.797 1.00 70.19 188 TRP A CA 1
ATOM 1459 C C . TRP A 1 188 ? 12.196 11.135 -9.391 1.00 70.19 188 TRP A C 1
ATOM 1461 O O . TRP A 1 188 ? 11.316 11.044 -10.245 1.00 70.19 188 TRP A O 1
ATOM 1471 N N . ALA A 1 189 ? 11.933 11.047 -8.088 1.00 72.38 189 ALA A N 1
ATOM 1472 C CA . ALA A 1 189 ? 10.626 10.638 -7.594 1.00 72.38 189 ALA A CA 1
ATOM 1473 C C . ALA A 1 189 ? 9.563 11.714 -7.835 1.00 72.38 189 ALA A C 1
ATOM 1475 O O . ALA A 1 189 ? 8.457 11.379 -8.236 1.00 72.38 189 ALA A O 1
ATOM 1476 N N . GLU A 1 190 ? 9.885 12.989 -7.645 1.00 72.75 190 GLU A N 1
ATOM 1477 C CA . GLU A 1 190 ? 8.926 14.090 -7.766 1.00 72.75 190 GLU A CA 1
ATOM 1478 C C . GLU A 1 190 ? 8.360 14.241 -9.198 1.00 72.75 190 GLU A C 1
ATOM 1480 O O . GLU A 1 190 ? 7.147 14.060 -9.353 1.00 72.75 190 GLU A O 1
ATOM 1485 N N . PRO A 1 191 ? 9.175 14.403 -10.266 1.00 75.44 191 PRO A N 1
ATOM 1486 C CA . PRO A 1 191 ? 8.660 14.450 -11.640 1.00 75.44 191 PRO A CA 1
ATOM 1487 C C . PRO A 1 191 ? 7.949 13.158 -12.050 1.00 75.44 191 PRO A C 1
ATOM 1489 O O . PRO A 1 191 ? 6.971 13.166 -12.801 1.00 75.44 191 PRO A O 1
ATOM 1492 N N . MET A 1 192 ? 8.443 12.019 -11.553 1.00 83.75 192 MET A N 1
ATOM 1493 C CA . MET A 1 192 ? 7.837 10.725 -11.825 1.00 83.75 192 MET A CA 1
ATOM 1494 C C . MET A 1 192 ? 6.421 10.637 -11.261 1.00 83.75 192 MET A C 1
ATOM 1496 O O . MET A 1 192 ? 5.515 10.170 -11.954 1.00 83.75 192 MET A O 1
ATOM 1500 N N . LEU A 1 193 ? 6.236 11.060 -10.012 1.00 82.31 193 LEU A N 1
ATOM 1501 C CA . LEU A 1 193 ? 4.965 10.970 -9.307 1.00 82.31 193 LEU A CA 1
ATOM 1502 C C . LEU A 1 193 ? 3.938 11.937 -9.866 1.00 82.31 193 LEU A C 1
ATOM 1504 O O . LEU A 1 193 ? 2.790 11.536 -10.009 1.00 82.31 193 LEU A O 1
ATOM 1508 N N . GLU A 1 194 ? 4.347 13.144 -10.247 1.00 80.88 194 GLU A N 1
ATOM 1509 C CA . GLU A 1 194 ? 3.492 14.085 -10.973 1.00 80.88 194 GLU A CA 1
ATOM 1510 C C . GLU A 1 194 ? 2.893 13.448 -12.224 1.00 80.88 194 GLU A C 1
ATOM 1512 O O . GLU A 1 194 ? 1.674 13.354 -12.381 1.00 80.88 194 GLU A O 1
ATOM 1517 N N . GLN A 1 195 ? 3.760 12.932 -13.094 1.00 85.62 195 GLN A N 1
ATOM 1518 C CA . GLN A 1 195 ? 3.329 12.338 -14.351 1.00 85.62 195 GLN A CA 1
ATOM 1519 C C . GLN A 1 195 ? 2.503 11.073 -14.133 1.00 85.62 195 GLN A C 1
ATOM 1521 O O . GLN A 1 195 ? 1.530 10.853 -14.852 1.00 85.62 195 GLN A O 1
ATOM 1526 N N . LEU A 1 196 ? 2.864 10.242 -13.150 1.00 87.25 196 LEU A N 1
ATOM 1527 C CA . LEU A 1 196 ? 2.079 9.062 -12.795 1.00 87.25 196 LEU A CA 1
ATOM 1528 C C . LEU A 1 196 ? 0.700 9.444 -12.291 1.00 87.25 196 LEU A C 1
ATOM 1530 O O . LEU A 1 196 ? -0.286 8.844 -12.705 1.00 87.25 196 LEU A O 1
ATOM 1534 N N . ALA A 1 197 ? 0.620 10.432 -11.416 1.00 84.94 197 ALA A N 1
ATOM 1535 C CA . ALA A 1 197 ? -0.625 10.816 -10.805 1.00 84.94 197 ALA A CA 1
ATOM 1536 C C . ALA A 1 197 ? -1.586 11.429 -11.831 1.00 84.94 197 ALA A C 1
ATOM 1538 O O . ALA A 1 197 ? -2.691 10.918 -12.003 1.00 84.94 197 ALA A O 1
ATOM 1539 N N . THR A 1 198 ? -1.122 12.418 -12.596 1.00 83.62 198 THR A N 1
ATOM 1540 C CA . THR A 1 198 ? -1.896 13.052 -13.674 1.00 83.62 198 THR A CA 1
ATOM 1541 C C . THR A 1 198 ? -2.201 12.067 -14.806 1.00 83.62 198 THR A C 1
ATOM 1543 O O . THR A 1 198 ? -3.307 12.016 -15.339 1.00 83.62 198 THR A O 1
ATOM 1546 N N . GLY A 1 199 ? -1.230 11.232 -15.181 1.00 86.56 199 GLY A N 1
ATOM 1547 C CA . GLY A 1 199 ? -1.367 10.298 -16.295 1.00 86.56 199 GLY A CA 1
ATOM 1548 C C . GLY A 1 199 ? -2.251 9.086 -15.994 1.00 86.56 199 GLY A C 1
ATOM 1549 O O . GLY A 1 199 ? -2.877 8.557 -16.917 1.00 86.56 199 GLY A O 1
ATOM 1550 N N . LEU A 1 200 ? -2.305 8.629 -14.738 1.00 89.19 200 LEU A N 1
ATOM 1551 C CA . LEU A 1 200 ? -3.122 7.484 -14.323 1.00 89.19 200 LEU A CA 1
ATOM 1552 C C . LEU A 1 200 ? -4.520 7.881 -13.845 1.00 89.19 200 LEU A C 1
ATOM 1554 O O . LEU A 1 200 ? -5.412 7.033 -13.863 1.00 89.19 200 LEU A O 1
ATOM 1558 N N . GLU A 1 201 ? -4.741 9.133 -13.444 1.00 85.94 201 GLU A N 1
ATOM 1559 C CA . GLU A 1 201 ? -6.032 9.589 -12.923 1.00 85.94 201 GLU A CA 1
ATOM 1560 C C . GLU A 1 201 ? -7.220 9.239 -13.840 1.00 85.94 201 GLU A C 1
ATOM 1562 O O . GLU A 1 201 ? -8.157 8.602 -13.344 1.00 85.94 201 GLU A O 1
ATOM 1567 N N . PRO A 1 202 ? -7.194 9.506 -15.164 1.00 87.75 202 PRO A N 1
ATOM 1568 C CA . PRO A 1 202 ? -8.328 9.182 -16.025 1.00 87.75 202 PRO A CA 1
ATOM 1569 C C . PRO A 1 202 ? -8.636 7.683 -16.043 1.00 87.75 202 PRO A C 1
ATOM 1571 O O . PRO A 1 202 ? -9.792 7.279 -15.950 1.00 87.75 202 PRO A O 1
ATOM 1574 N N . VAL A 1 203 ? -7.619 6.826 -16.130 1.00 90.06 203 VAL A N 1
ATOM 1575 C CA . VAL A 1 203 ? -7.823 5.372 -16.240 1.00 90.06 203 VAL A CA 1
ATOM 1576 C C . VAL A 1 203 ? -8.257 4.748 -14.912 1.00 90.06 203 VAL A C 1
ATOM 1578 O O . VAL A 1 203 ? -9.081 3.832 -14.898 1.00 90.06 203 VAL A O 1
ATOM 1581 N N . LEU A 1 204 ? -7.772 5.288 -13.790 1.00 87.12 204 LEU A N 1
ATOM 1582 C CA . LEU A 1 204 ? -8.211 4.916 -12.446 1.00 87.12 204 LEU A CA 1
ATOM 1583 C C . LEU A 1 204 ? -9.650 5.368 -12.181 1.00 87.12 204 LEU A C 1
ATOM 1585 O O . LEU A 1 204 ? -10.416 4.633 -11.559 1.00 87.12 204 LEU A O 1
ATOM 1589 N N . TRP A 1 205 ? -10.039 6.542 -12.681 1.00 85.69 205 TRP A N 1
ATOM 1590 C CA . TRP A 1 205 ? -11.413 7.030 -12.605 1.00 85.69 205 TRP A CA 1
ATOM 1591 C C . TRP A 1 205 ? -12.396 6.089 -13.309 1.00 85.69 205 TRP A C 1
ATOM 1593 O O . TRP A 1 205 ? -13.375 5.663 -12.698 1.00 85.69 205 TRP A O 1
ATOM 1603 N N . HIS A 1 206 ? -12.100 5.677 -14.545 1.00 87.44 206 HIS A N 1
ATOM 1604 C CA . HIS A 1 206 ? -12.959 4.743 -15.284 1.00 87.44 206 HIS A CA 1
ATOM 1605 C C . HIS A 1 206 ? -13.106 3.392 -14.567 1.00 87.44 206 HIS A C 1
ATOM 1607 O O . HIS A 1 206 ? -14.204 2.841 -14.498 1.00 87.44 206 HIS A O 1
ATOM 1613 N N . LEU A 1 207 ? -12.021 2.859 -13.990 1.00 86.88 207 LEU A N 1
ATOM 1614 C CA . LEU A 1 207 ? -12.097 1.645 -13.174 1.00 86.88 207 LEU A CA 1
ATOM 1615 C C . LEU A 1 207 ? -13.022 1.839 -11.960 1.00 86.88 207 LEU A C 1
ATOM 1617 O O . LEU A 1 207 ? -13.821 0.956 -11.651 1.00 86.88 207 LEU A O 1
ATOM 1621 N N . ARG A 1 208 ? -12.933 2.985 -11.275 1.00 80.75 208 ARG A N 1
ATOM 1622 C CA . ARG A 1 208 ? -13.776 3.302 -10.109 1.00 80.75 208 ARG A CA 1
ATOM 1623 C C . ARG A 1 208 ? -15.248 3.415 -10.477 1.00 80.75 208 ARG A C 1
ATOM 1625 O O . ARG A 1 208 ? -16.086 2.8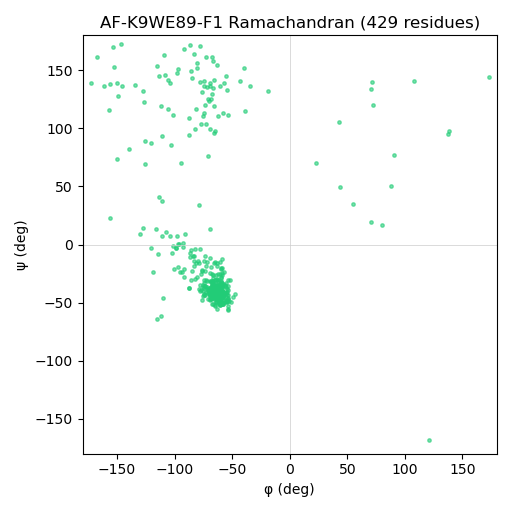74 -9.766 1.00 80.75 208 ARG A O 1
ATOM 1632 N N . GLU A 1 209 ? -15.569 4.063 -11.592 1.00 84.62 209 GLU A N 1
ATOM 1633 C CA . GLU A 1 209 ? -16.947 4.156 -12.076 1.00 84.62 209 GLU A CA 1
ATOM 1634 C C . GLU A 1 209 ? -17.548 2.763 -12.302 1.00 84.62 209 GLU A C 1
ATOM 1636 O O . GLU A 1 209 ? -18.652 2.474 -11.836 1.00 84.62 209 GLU A O 1
ATOM 1641 N N . ARG A 1 210 ? -16.786 1.856 -12.926 1.00 85.12 210 ARG A N 1
ATOM 1642 C CA . ARG A 1 210 ? -17.206 0.459 -13.090 1.00 85.12 210 ARG A CA 1
ATOM 1643 C C . ARG A 1 210 ? -17.345 -0.276 -11.765 1.00 85.12 210 ARG A C 1
ATOM 1645 O O . ARG A 1 210 ? -18.315 -1.002 -11.582 1.00 85.12 210 ARG A O 1
ATOM 1652 N N . LEU A 1 211 ? -16.425 -0.057 -10.829 1.00 79.81 211 LEU A N 1
ATOM 1653 C CA . LEU A 1 211 ? -16.506 -0.648 -9.495 1.00 79.81 211 LEU A CA 1
ATOM 1654 C C . LEU A 1 211 ? -17.738 -0.174 -8.710 1.00 79.81 211 LEU A C 1
ATOM 1656 O O . LEU A 1 211 ? -18.358 -0.975 -8.011 1.00 79.81 211 LEU A O 1
ATOM 1660 N N . ASN A 1 212 ? -18.144 1.084 -8.866 1.00 79.81 212 ASN A N 1
ATOM 1661 C CA . ASN A 1 212 ? -19.352 1.622 -8.238 1.00 79.81 212 ASN A CA 1
ATOM 1662 C C . ASN A 1 212 ? -20.646 1.045 -8.831 1.00 79.81 212 ASN A C 1
ATOM 1664 O O . ASN A 1 212 ? -21.669 1.015 -8.152 1.00 79.81 212 ASN A O 1
ATOM 1668 N N . GLN A 1 213 ? -20.603 0.573 -10.079 1.00 82.88 213 GLN A N 1
ATOM 1669 C CA . GLN A 1 213 ? -21.723 -0.111 -10.733 1.00 82.88 213 GLN A CA 1
ATOM 1670 C C . GLN A 1 213 ? -21.841 -1.581 -10.305 1.00 82.88 213 GLN A C 1
ATOM 1672 O O . GLN A 1 213 ? -22.868 -2.212 -10.560 1.00 82.88 213 GLN A O 1
ATOM 1677 N N . THR A 1 214 ? -20.813 -2.144 -9.662 1.00 75.25 214 THR A N 1
ATOM 1678 C CA . THR A 1 214 ? -20.835 -3.547 -9.246 1.00 75.25 214 THR A CA 1
ATOM 1679 C C . THR A 1 214 ? -21.793 -3.787 -8.085 1.00 75.25 214 THR A C 1
ATOM 1681 O O . THR A 1 214 ? -21.795 -3.064 -7.090 1.00 75.25 214 THR A O 1
ATOM 1684 N N . SER A 1 215 ? -22.575 -4.861 -8.186 1.00 71.75 215 SER A N 1
ATOM 1685 C CA . SER A 1 215 ? -23.531 -5.253 -7.145 1.00 71.75 215 SER A CA 1
ATOM 1686 C C . SER A 1 215 ? -22.864 -5.929 -5.941 1.00 71.75 215 SER A C 1
ATOM 1688 O O . SER A 1 215 ? -23.386 -5.878 -4.825 1.00 71.75 215 SER A O 1
ATOM 1690 N N . ASP A 1 216 ? -21.697 -6.543 -6.159 1.00 71.75 216 ASP A N 1
ATOM 1691 C CA . ASP A 1 216 ? -20.970 -7.306 -5.156 1.00 71.75 216 ASP A CA 1
ATOM 1692 C C . ASP A 1 216 ? -19.798 -6.499 -4.552 1.00 71.75 216 ASP A C 1
ATOM 1694 O O . ASP A 1 216 ? -18.781 -6.287 -5.220 1.00 71.75 216 ASP A O 1
ATOM 1698 N N . PRO A 1 217 ? -19.859 -6.099 -3.265 1.00 67.38 217 PRO A N 1
ATOM 1699 C CA . PRO A 1 217 ? -18.763 -5.381 -2.608 1.00 67.38 217 PRO A CA 1
ATOM 1700 C C . PRO A 1 217 ? -17.467 -6.204 -2.509 1.00 67.38 217 PRO A C 1
ATOM 1702 O O . PRO A 1 217 ? -16.396 -5.647 -2.270 1.00 67.38 217 PRO A O 1
ATOM 1705 N N . ARG A 1 218 ? -17.520 -7.525 -2.709 1.00 70.75 218 ARG A N 1
ATOM 1706 C CA . ARG A 1 218 ? -16.336 -8.400 -2.710 1.00 70.75 218 ARG A CA 1
ATOM 1707 C C . ARG A 1 218 ? -15.503 -8.236 -3.976 1.00 70.75 218 ARG A C 1
ATOM 1709 O O . ARG A 1 218 ? -14.295 -8.476 -3.938 1.00 70.75 218 ARG A O 1
ATOM 1716 N N . THR A 1 219 ? -16.109 -7.752 -5.061 1.00 72.62 219 THR A N 1
ATOM 1717 C CA . THR A 1 219 ? -15.403 -7.423 -6.303 1.00 72.62 219 THR A CA 1
ATOM 1718 C C . THR A 1 219 ? -14.345 -6.340 -6.070 1.00 72.62 219 THR A C 1
ATOM 1720 O O . THR A 1 219 ? -13.243 -6.430 -6.606 1.00 72.62 219 THR A O 1
ATOM 1723 N N . ILE A 1 220 ? -14.601 -5.386 -5.170 1.00 68.75 220 ILE A N 1
ATOM 1724 C CA . ILE A 1 220 ? -13.618 -4.371 -4.758 1.00 68.75 220 ILE A CA 1
ATOM 1725 C C . ILE A 1 220 ? -12.385 -5.022 -4.126 1.00 68.75 220 ILE A C 1
ATOM 1727 O O . ILE A 1 220 ? -11.247 -4.702 -4.475 1.00 68.75 220 ILE A O 1
ATOM 1731 N N . GLY A 1 221 ? -12.611 -5.951 -3.193 1.00 68.50 221 GLY A N 1
ATOM 1732 C CA . GLY A 1 221 ? -11.529 -6.693 -2.562 1.00 68.50 221 GLY A CA 1
ATOM 1733 C C . GLY A 1 221 ? -10.703 -7.437 -3.607 1.00 68.50 221 GLY A C 1
ATOM 1734 O O . GLY A 1 221 ? -9.479 -7.387 -3.543 1.00 68.50 221 GLY A O 1
ATOM 1735 N N . PHE A 1 222 ? -11.379 -8.108 -4.549 1.00 73.38 222 PHE A N 1
ATOM 1736 C CA . PHE A 1 222 ? -10.749 -8.904 -5.603 1.00 73.38 222 PHE A CA 1
ATOM 1737 C C . PHE A 1 222 ? -9.810 -8.053 -6.449 1.00 73.38 222 PHE A C 1
ATOM 1739 O O . PHE A 1 222 ? -8.696 -8.486 -6.744 1.00 73.38 222 PHE A O 1
ATOM 1746 N N . MET A 1 223 ? -10.235 -6.835 -6.796 1.00 77.38 223 MET A N 1
ATOM 1747 C CA . MET A 1 223 ? -9.443 -5.954 -7.645 1.00 77.38 223 MET A CA 1
ATOM 1748 C C . MET A 1 223 ? -8.104 -5.587 -7.026 1.00 77.38 223 MET A C 1
ATOM 1750 O O . MET A 1 223 ? -7.092 -5.739 -7.698 1.00 77.38 223 MET A O 1
ATOM 1754 N N . SER A 1 224 ? -8.065 -5.184 -5.756 1.00 75.69 224 SER A N 1
ATOM 1755 C CA . SER A 1 224 ? -6.799 -4.886 -5.064 1.00 75.69 224 SER A CA 1
ATOM 1756 C C . SER A 1 224 ? -5.805 -6.043 -5.156 1.00 75.69 224 SER A C 1
ATOM 1758 O O . SER A 1 224 ? -4.643 -5.878 -5.518 1.00 75.69 224 SER A O 1
ATOM 1760 N N . THR A 1 225 ? -6.283 -7.255 -4.914 1.00 74.12 225 THR A N 1
ATOM 1761 C CA . THR A 1 225 ? -5.457 -8.447 -5.040 1.00 74.12 225 THR A CA 1
ATOM 1762 C C . THR A 1 225 ? -5.048 -8.754 -6.468 1.00 74.12 225 THR A C 1
ATOM 1764 O O . THR A 1 225 ? -3.943 -9.240 -6.699 1.00 74.12 225 THR A O 1
ATOM 1767 N N . HIS A 1 226 ? -5.914 -8.464 -7.432 1.00 78.06 226 HIS A N 1
ATOM 1768 C CA . HIS A 1 226 ? -5.570 -8.604 -8.832 1.00 78.06 226 HIS A CA 1
ATOM 1769 C C . HIS A 1 226 ? -4.435 -7.644 -9.217 1.00 78.06 226 HIS A C 1
ATOM 1771 O O . HIS A 1 226 ? -3.515 -8.063 -9.920 1.00 78.06 226 HIS A O 1
ATOM 1777 N N . PHE A 1 227 ? -4.437 -6.406 -8.707 1.00 85.12 22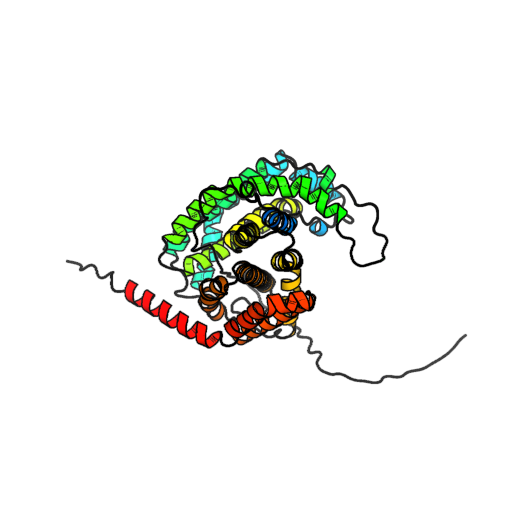7 PHE A N 1
ATOM 1778 C CA . PHE A 1 227 ? -3.299 -5.490 -8.841 1.00 85.12 227 PHE A CA 1
ATOM 1779 C C . PHE A 1 227 ? -2.048 -6.057 -8.184 1.00 85.12 227 PHE A C 1
ATOM 1781 O O . PHE A 1 227 ? -1.031 -6.178 -8.855 1.00 85.12 227 PHE A O 1
ATOM 1788 N N . HIS A 1 228 ? -2.128 -6.511 -6.935 1.00 82.88 228 HIS A N 1
ATOM 1789 C CA . HIS A 1 228 ? -0.970 -7.097 -6.264 1.00 82.88 228 HIS A CA 1
ATOM 1790 C C . HIS A 1 228 ? -0.340 -8.257 -7.056 1.00 82.88 228 HIS A C 1
ATOM 1792 O O . HIS A 1 228 ? 0.868 -8.277 -7.302 1.00 82.88 228 HIS A O 1
ATOM 1798 N N . PHE A 1 229 ? -1.148 -9.219 -7.521 1.00 78.25 229 PHE A N 1
ATOM 1799 C CA . PHE A 1 229 ? -0.615 -10.319 -8.331 1.00 78.25 229 PHE A CA 1
ATOM 1800 C C . PHE A 1 229 ? -0.087 -9.865 -9.670 1.00 78.25 229 PHE A C 1
ATOM 1802 O O . PHE A 1 229 ? 0.919 -10.408 -10.118 1.00 78.25 229 PHE A O 1
ATOM 1809 N N . SER A 1 230 ? -0.736 -8.889 -10.298 1.00 84.25 230 SER A N 1
ATOM 1810 C CA . SER A 1 230 ? -0.240 -8.311 -11.541 1.00 84.25 230 SER A CA 1
ATOM 1811 C C . SER A 1 230 ? 1.130 -7.670 -11.321 1.00 84.25 230 SER A C 1
ATOM 1813 O O . SER A 1 230 ? 2.052 -7.987 -12.065 1.00 84.25 230 SER A O 1
ATOM 1815 N N . THR A 1 231 ? 1.306 -6.872 -10.261 1.00 89.06 231 THR A N 1
ATOM 1816 C CA . THR A 1 231 ? 2.604 -6.306 -9.862 1.00 89.06 231 THR A CA 1
ATOM 1817 C C . THR A 1 231 ? 3.651 -7.405 -9.701 1.00 89.06 231 THR A C 1
ATOM 1819 O O . THR A 1 231 ? 4.676 -7.365 -10.378 1.00 89.06 231 THR A O 1
ATOM 1822 N N . ASN A 1 232 ? 3.391 -8.422 -8.875 1.00 85.19 232 ASN A N 1
ATOM 1823 C CA . ASN A 1 232 ? 4.372 -9.483 -8.622 1.00 85.19 232 ASN A CA 1
ATOM 1824 C C . ASN A 1 232 ? 4.715 -10.271 -9.887 1.00 85.19 232 ASN A C 1
ATOM 1826 O O . ASN A 1 232 ? 5.886 -10.496 -10.173 1.00 85.19 232 ASN A O 1
ATOM 1830 N N . LEU A 1 233 ? 3.708 -10.645 -10.679 1.00 84.69 233 LEU A N 1
ATOM 1831 C CA . LEU A 1 233 ? 3.899 -11.356 -11.942 1.00 84.69 233 LEU A CA 1
ATOM 1832 C C . LEU A 1 233 ? 4.760 -10.570 -12.924 1.00 84.69 233 LEU A C 1
ATOM 1834 O O . LEU A 1 233 ? 5.576 -11.167 -13.623 1.00 84.69 233 LEU A O 1
ATOM 1838 N N . LEU A 1 234 ? 4.563 -9.253 -12.999 1.00 90.12 234 LEU A N 1
ATOM 1839 C CA . LEU A 1 234 ? 5.363 -8.383 -13.852 1.00 90.12 234 LEU A CA 1
ATOM 1840 C C . LEU A 1 234 ? 6.797 -8.288 -13.329 1.00 90.12 234 LEU A C 1
ATOM 1842 O O . LEU A 1 234 ? 7.728 -8.482 -14.107 1.00 90.12 234 LEU A O 1
ATOM 1846 N N . LEU A 1 235 ? 6.981 -8.060 -12.025 1.00 91.31 235 LEU A N 1
ATOM 1847 C CA . LEU A 1 235 ? 8.304 -7.964 -11.398 1.00 91.31 235 LEU A CA 1
ATOM 1848 C C . LEU A 1 235 ? 9.104 -9.272 -11.510 1.00 91.31 235 LEU A C 1
ATOM 1850 O O . LEU A 1 235 ? 10.295 -9.225 -11.801 1.00 91.31 235 LEU A O 1
ATOM 1854 N N . GLU A 1 236 ? 8.460 -10.437 -11.390 1.00 90.06 236 GLU A N 1
ATOM 1855 C CA . GLU A 1 236 ? 9.082 -11.760 -11.580 1.00 90.06 236 GLU A CA 1
ATOM 1856 C C . GLU A 1 236 ? 9.692 -11.950 -12.979 1.00 90.06 236 GLU A C 1
ATOM 1858 O O . GLU A 1 236 ? 10.533 -12.828 -13.176 1.00 90.06 236 GLU A O 1
ATOM 1863 N N . LYS A 1 237 ? 9.271 -11.163 -13.978 1.00 91.62 237 LYS A N 1
ATOM 1864 C CA . LYS A 1 237 ? 9.850 -11.215 -15.329 1.00 91.62 237 LYS A CA 1
ATOM 1865 C C . LYS A 1 237 ? 11.070 -10.329 -15.495 1.00 91.62 237 LYS A C 1
ATOM 1867 O O . LYS A 1 237 ? 11.736 -10.441 -16.521 1.00 91.62 237 LYS A O 1
ATOM 1872 N N . LEU A 1 238 ? 11.362 -9.459 -14.541 1.00 94.12 238 LEU A N 1
ATOM 1873 C CA . LEU A 1 238 ? 12.374 -8.422 -14.665 1.00 94.12 238 LEU A CA 1
ATOM 1874 C C . LEU A 1 238 ? 13.705 -8.832 -14.031 1.00 94.12 238 LEU A C 1
ATOM 1876 O O . LEU A 1 238 ? 13.725 -9.546 -13.028 1.00 94.12 238 LEU A O 1
ATOM 1880 N N . THR A 1 239 ? 14.814 -8.352 -14.600 1.00 93.81 239 THR A N 1
ATOM 1881 C CA . THR A 1 239 ? 16.128 -8.424 -13.939 1.00 93.81 239 THR A CA 1
ATOM 1882 C C . THR A 1 239 ? 16.148 -7.523 -12.698 1.00 93.81 239 THR A C 1
ATOM 1884 O O . THR A 1 239 ? 15.321 -6.616 -12.592 1.00 93.81 239 THR A O 1
ATOM 1887 N N . PRO A 1 240 ? 17.083 -7.708 -11.750 1.00 90.88 240 PRO A N 1
ATOM 1888 C CA . PRO A 1 240 ? 17.182 -6.830 -10.584 1.00 90.88 240 PRO A CA 1
ATOM 1889 C C . PRO A 1 240 ? 17.299 -5.339 -10.944 1.00 90.88 240 PRO A C 1
ATOM 1891 O O . PRO A 1 240 ? 16.637 -4.513 -10.317 1.00 90.88 240 PRO A O 1
ATOM 1894 N N . CYS A 1 241 ? 18.072 -4.984 -11.979 1.00 90.81 241 CYS A N 1
ATOM 1895 C CA . CYS A 1 241 ? 18.180 -3.596 -12.441 1.00 90.81 241 CYS A CA 1
ATOM 1896 C C . CYS A 1 241 ? 16.851 -3.069 -13.002 1.00 90.81 241 CYS A C 1
ATOM 1898 O O . CYS A 1 241 ? 16.431 -1.967 -12.653 1.00 90.81 241 CYS A O 1
ATOM 1900 N N . GLU A 1 242 ? 16.142 -3.870 -13.804 1.00 93.88 242 GLU A N 1
ATOM 1901 C CA . GLU A 1 242 ? 14.793 -3.529 -14.273 1.00 93.88 242 GLU A CA 1
ATOM 1902 C C . GLU A 1 242 ? 13.809 -3.354 -13.099 1.00 93.88 242 GLU A C 1
ATOM 1904 O O . GLU A 1 242 ? 13.040 -2.391 -13.073 1.00 93.88 242 GLU A O 1
ATOM 1909 N N . GLN A 1 243 ? 13.851 -4.245 -12.101 1.00 93.12 243 GLN A N 1
ATOM 1910 C CA . GLN A 1 243 ? 12.986 -4.185 -10.919 1.00 93.12 243 GLN A CA 1
ATOM 1911 C C . GLN A 1 243 ? 13.218 -2.913 -10.108 1.00 93.12 243 GLN A C 1
ATOM 1913 O O . GLN A 1 243 ? 12.248 -2.267 -9.720 1.00 93.12 243 GLN A O 1
ATOM 1918 N N . VAL A 1 244 ? 14.472 -2.519 -9.872 1.00 88.75 244 VAL A N 1
ATOM 1919 C CA . VAL A 1 244 ? 14.797 -1.284 -9.140 1.00 88.75 244 VAL A CA 1
ATOM 1920 C C . VAL A 1 244 ? 14.163 -0.060 -9.798 1.00 88.75 244 VAL A C 1
ATOM 1922 O O . VAL A 1 244 ? 13.621 0.797 -9.102 1.00 88.75 244 VAL A O 1
ATOM 1925 N N . LEU A 1 245 ? 14.176 -0.005 -11.131 1.00 90.00 245 LEU A N 1
ATOM 1926 C CA . LEU A 1 245 ? 13.641 1.120 -11.894 1.00 90.00 245 LEU A CA 1
ATOM 1927 C C . LEU A 1 245 ? 12.108 1.114 -11.989 1.00 90.00 245 LEU A C 1
ATOM 1929 O O . LEU A 1 245 ? 11.505 2.183 -12.003 1.00 90.00 245 LEU A O 1
ATOM 1933 N N . LEU A 1 246 ? 11.468 -0.059 -12.060 1.00 93.00 246 LEU A N 1
ATOM 1934 C CA . LEU A 1 246 ? 10.014 -0.180 -12.255 1.00 93.00 246 LEU A CA 1
ATOM 1935 C C . LEU A 1 246 ? 9.201 -0.347 -10.969 1.00 93.00 246 LEU A C 1
ATOM 1937 O O . LEU A 1 246 ? 8.022 0.010 -10.950 1.00 93.00 246 LEU A O 1
ATOM 1941 N N . THR A 1 247 ? 9.804 -0.844 -9.887 1.00 91.94 247 THR A N 1
ATOM 1942 C CA . THR A 1 247 ? 9.110 -1.048 -8.604 1.00 91.94 247 THR A CA 1
ATOM 1943 C C . THR A 1 247 ? 8.405 0.218 -8.110 1.00 91.94 247 THR A C 1
ATOM 1945 O O . THR A 1 247 ? 7.244 0.101 -7.722 1.00 91.94 247 THR A O 1
ATOM 1948 N N . PRO A 1 248 ? 9.000 1.430 -8.170 1.00 91.06 248 PRO A N 1
ATOM 1949 C CA . PRO A 1 248 ? 8.294 2.656 -7.797 1.00 91.06 248 PRO A CA 1
ATOM 1950 C C . PRO A 1 248 ? 6.979 2.889 -8.548 1.00 91.06 248 PRO A C 1
ATOM 1952 O O . PRO A 1 248 ? 5.980 3.259 -7.935 1.00 91.06 248 PRO A O 1
ATOM 1955 N N . TYR A 1 249 ? 6.954 2.618 -9.856 1.00 93.94 249 TYR A N 1
ATOM 1956 C CA . TYR A 1 249 ? 5.783 2.819 -10.712 1.00 93.94 249 TYR A CA 1
ATOM 1957 C C . TYR A 1 249 ? 4.677 1.822 -10.365 1.00 93.94 249 TYR A C 1
ATOM 1959 O O . TYR A 1 249 ? 3.515 2.199 -10.224 1.00 93.94 249 TYR A O 1
ATOM 1967 N N . PHE A 1 250 ? 5.028 0.544 -10.193 1.00 93.50 250 PHE A N 1
ATOM 1968 C CA . PHE A 1 250 ? 4.045 -0.487 -9.853 1.00 93.50 250 PHE A CA 1
ATOM 1969 C C . PHE A 1 250 ? 3.551 -0.368 -8.415 1.00 93.50 250 PHE A C 1
ATOM 1971 O O . PHE A 1 250 ? 2.358 -0.540 -8.174 1.00 93.50 250 PHE A O 1
ATOM 1978 N N . LYS A 1 251 ? 4.429 0.010 -7.481 1.00 90.88 251 LYS A N 1
ATOM 1979 C CA . LYS A 1 251 ? 4.044 0.339 -6.107 1.00 90.88 251 LYS A CA 1
ATOM 1980 C C . LYS A 1 251 ? 3.068 1.511 -6.085 1.00 90.88 251 LYS A C 1
ATOM 1982 O O . LYS A 1 251 ? 2.062 1.433 -5.392 1.00 90.88 251 LYS A O 1
ATOM 1987 N N . PHE A 1 252 ? 3.321 2.564 -6.866 1.00 90.62 252 PHE A N 1
ATOM 1988 C CA . PHE A 1 252 ? 2.383 3.679 -6.990 1.00 90.62 252 PHE A CA 1
ATOM 1989 C C . PHE A 1 252 ? 1.017 3.198 -7.488 1.00 90.62 252 PHE A C 1
ATOM 1991 O O . PHE A 1 252 ? 0.014 3.465 -6.836 1.00 90.62 252 PHE A O 1
ATOM 1998 N N . VAL A 1 253 ? 0.971 2.432 -8.585 1.00 91.25 253 VAL A N 1
ATOM 1999 C CA . VAL A 1 253 ? -0.279 1.856 -9.115 1.00 91.25 253 VAL A CA 1
ATOM 2000 C C . VAL A 1 253 ? -1.033 1.053 -8.052 1.00 91.25 253 VAL A C 1
ATOM 2002 O O . VAL A 1 253 ? -2.237 1.235 -7.900 1.00 91.25 253 VAL A O 1
ATOM 2005 N N . GLU A 1 254 ? -0.349 0.185 -7.307 1.00 87.25 254 GLU A N 1
ATOM 2006 C CA . GLU A 1 254 ? -0.972 -0.643 -6.271 1.00 87.25 254 GLU A CA 1
ATOM 2007 C C . GLU A 1 254 ? -1.478 0.190 -5.083 1.00 87.25 254 GLU A C 1
ATOM 2009 O O . GLU A 1 254 ? -2.602 0.001 -4.616 1.00 87.25 254 GLU A O 1
ATOM 2014 N N . GLU A 1 255 ? -0.700 1.159 -4.605 1.00 86.62 255 GLU A N 1
ATOM 2015 C CA . GLU A 1 255 ? -1.112 2.003 -3.481 1.00 86.62 255 GLU A CA 1
ATOM 2016 C C . GLU A 1 255 ? -2.276 2.938 -3.862 1.00 86.62 255 GLU A C 1
ATOM 2018 O O . GLU A 1 255 ? -3.148 3.170 -3.026 1.00 86.62 255 GLU A O 1
ATOM 2023 N N . GLN A 1 256 ? -2.371 3.388 -5.124 1.00 84.25 256 GLN A N 1
ATOM 2024 C CA . GLN A 1 256 ? -3.519 4.153 -5.653 1.00 84.25 256 GLN A CA 1
ATOM 2025 C C . GLN A 1 256 ? -4.857 3.410 -5.562 1.00 84.25 256 GLN A C 1
ATOM 2027 O O . GLN A 1 256 ? -5.928 4.030 -5.577 1.00 84.25 256 GLN A O 1
ATOM 2032 N N . VAL A 1 257 ? -4.799 2.079 -5.519 1.00 78.88 257 VAL A N 1
ATOM 2033 C CA . VAL A 1 257 ? -5.978 1.212 -5.550 1.00 78.88 257 VAL A CA 1
ATOM 2034 C C . VAL A 1 257 ? -6.198 0.422 -4.266 1.00 78.88 257 VAL A C 1
ATOM 2036 O O . VAL A 1 257 ? -7.228 -0.227 -4.142 1.00 78.88 257 VAL A O 1
ATOM 2039 N N . CYS A 1 258 ? -5.258 0.449 -3.323 1.00 76.44 258 CYS A N 1
ATOM 2040 C CA . CYS A 1 258 ? -5.365 -0.321 -2.083 1.00 76.44 258 CYS A CA 1
ATOM 2041 C C . CYS A 1 258 ? -5.386 0.554 -0.827 1.00 76.44 258 CYS A C 1
ATOM 2043 O O . CYS A 1 258 ? -5.852 0.097 0.212 1.00 76.44 258 CYS A O 1
ATOM 2045 N N . ILE A 1 259 ? -4.847 1.778 -0.875 1.00 81.44 259 ILE A N 1
ATOM 2046 C CA . ILE A 1 259 ? -4.578 2.580 0.326 1.00 81.44 259 ILE A CA 1
ATOM 2047 C C . ILE A 1 259 ? -5.206 3.977 0.183 1.00 81.44 259 ILE A C 1
ATOM 2049 O O . ILE A 1 259 ? -4.976 4.646 -0.824 1.00 81.44 259 ILE A O 1
ATOM 2053 N N . PRO A 1 260 ? -5.941 4.494 1.191 1.00 84.38 260 PRO A N 1
ATOM 2054 C CA . PRO A 1 260 ? -6.609 5.797 1.110 1.00 84.38 260 PRO A CA 1
ATOM 2055 C C . PRO A 1 260 ? -5.656 6.989 1.344 1.00 84.38 260 PRO A C 1
ATOM 2057 O O . PRO A 1 260 ? -6.054 8.004 1.915 1.00 84.38 260 PRO A O 1
ATOM 2060 N N . TRP A 1 261 ? -4.391 6.895 0.926 1.00 86.75 261 TRP A N 1
ATOM 2061 C CA . TRP A 1 261 ? -3.362 7.890 1.251 1.00 86.75 261 TRP A CA 1
ATOM 2062 C C . TRP A 1 261 ? -3.670 9.275 0.665 1.00 86.75 261 TRP A C 1
ATOM 2064 O O . TRP A 1 261 ? -3.483 10.286 1.337 1.00 86.75 261 TRP A O 1
ATOM 2074 N N . GLN A 1 262 ? -4.247 9.336 -0.538 1.00 84.19 262 GLN A N 1
ATOM 2075 C CA . GLN A 1 262 ? -4.666 10.604 -1.143 1.00 84.19 262 GLN A CA 1
ATOM 2076 C C . GLN A 1 262 ? -5.769 11.282 -0.329 1.00 84.19 262 GLN A C 1
ATOM 2078 O O . GLN A 1 262 ? -5.743 12.492 -0.136 1.00 84.19 262 GLN A O 1
ATOM 2083 N N . ARG A 1 263 ? -6.717 10.509 0.219 1.00 86.62 263 ARG A N 1
ATOM 2084 C CA . ARG A 1 263 ? -7.774 11.055 1.082 1.00 86.62 263 ARG A CA 1
ATOM 2085 C C . ARG A 1 263 ? -7.192 11.597 2.387 1.00 86.62 263 ARG A C 1
ATOM 2087 O O . ARG A 1 263 ? -7.678 12.614 2.874 1.00 86.62 263 ARG A O 1
ATOM 2094 N N . VAL A 1 264 ? -6.145 10.968 2.925 1.00 91.56 264 VAL A N 1
ATOM 2095 C CA . VAL A 1 264 ? -5.392 11.495 4.076 1.00 91.56 264 VAL A CA 1
ATOM 2096 C C . VAL A 1 264 ? -4.768 12.849 3.727 1.00 91.56 264 VAL A C 1
ATOM 2098 O O . VAL A 1 264 ? -5.025 13.821 4.433 1.00 91.56 264 VAL A O 1
ATOM 2101 N N . CYS A 1 265 ? -4.039 12.950 2.611 1.00 90.25 265 CYS A N 1
ATOM 2102 C CA . CYS A 1 265 ? -3.443 14.209 2.148 1.00 90.25 265 CYS A CA 1
ATOM 2103 C C . CYS A 1 265 ? -4.497 15.303 1.894 1.00 90.25 265 CYS A C 1
ATOM 2105 O O . CYS A 1 265 ? -4.357 16.421 2.389 1.00 90.25 265 CYS A O 1
ATOM 2107 N N . ASN A 1 266 ? -5.594 14.971 1.210 1.00 87.31 266 ASN A N 1
ATOM 2108 C CA . ASN A 1 266 ? -6.679 15.909 0.909 1.00 87.31 266 ASN A CA 1
ATOM 2109 C C . ASN A 1 266 ? -7.407 16.374 2.176 1.00 87.31 266 ASN A C 1
ATOM 2111 O O . ASN A 1 266 ? -7.783 17.537 2.287 1.00 87.31 266 ASN A O 1
ATOM 2115 N N . THR A 1 267 ? -7.589 15.489 3.160 1.00 91.75 267 THR A N 1
ATOM 2116 C CA . THR A 1 267 ? -8.181 15.873 4.451 1.00 91.75 267 THR A CA 1
ATOM 2117 C C . THR A 1 267 ? -7.216 16.767 5.231 1.00 91.75 267 THR A C 1
ATOM 2119 O O . THR A 1 267 ? -7.629 17.774 5.798 1.00 91.75 267 THR A O 1
ATOM 2122 N N . ALA A 1 268 ? -5.917 16.460 5.218 1.00 93.44 268 ALA A N 1
ATOM 2123 C CA . ALA A 1 268 ? -4.895 17.287 5.854 1.00 93.44 268 ALA A CA 1
ATOM 2124 C C . ALA A 1 268 ? -4.796 18.692 5.239 1.00 93.44 268 ALA A C 1
ATOM 2126 O O . ALA A 1 268 ? -4.509 19.647 5.959 1.00 93.44 268 ALA A O 1
ATOM 2127 N N . ALA A 1 269 ? -5.095 18.843 3.945 1.00 90.56 269 ALA A N 1
ATOM 2128 C CA . ALA A 1 269 ? -5.125 20.139 3.270 1.00 90.56 269 ALA A CA 1
ATOM 2129 C C . ALA A 1 269 ? -6.137 21.124 3.896 1.00 90.56 269 ALA A C 1
ATOM 2131 O O . ALA A 1 269 ? -5.971 22.335 3.775 1.00 90.56 269 ALA A O 1
ATOM 2132 N N . GLN A 1 270 ? -7.134 20.638 4.637 1.00 92.12 270 GLN A N 1
ATOM 2133 C CA . GLN A 1 270 ? -8.125 21.475 5.325 1.00 92.12 270 GLN A CA 1
ATOM 2134 C C . GLN A 1 270 ? -7.591 22.114 6.623 1.00 92.12 270 GLN A C 1
ATOM 2136 O O . GLN A 1 270 ? -8.290 22.895 7.267 1.00 92.12 270 GLN A O 1
ATOM 2141 N N . TYR A 1 271 ? -6.359 21.792 7.027 1.00 92.25 271 TYR A N 1
ATOM 2142 C CA . TYR A 1 271 ? -5.767 22.211 8.294 1.00 92.25 271 TYR A CA 1
ATOM 2143 C C . TYR A 1 271 ? -4.562 23.131 8.114 1.00 92.25 271 TYR A C 1
ATOM 2145 O O . TYR A 1 271 ? -3.820 23.046 7.136 1.00 92.25 271 TYR A O 1
ATOM 2153 N N . SER A 1 272 ? -4.307 23.961 9.128 1.00 92.44 272 SER A N 1
ATOM 2154 C CA . SER A 1 272 ? -3.074 24.746 9.214 1.00 92.44 272 SER A CA 1
ATOM 2155 C C . SER A 1 272 ? -1.873 23.866 9.612 1.00 92.44 272 SER A C 1
ATOM 2157 O O . SER A 1 272 ? -2.018 23.025 10.507 1.00 92.44 272 SER A O 1
ATOM 2159 N N . PRO A 1 273 ? -0.672 24.078 9.032 1.00 88.69 273 PRO A N 1
ATOM 2160 C CA . PRO A 1 273 ? 0.470 23.167 9.201 1.00 88.69 273 PRO A CA 1
ATOM 2161 C C . PRO A 1 273 ? 1.038 23.081 10.620 1.00 88.69 273 PRO A C 1
ATOM 2163 O O . PRO A 1 273 ? 1.821 22.185 10.930 1.00 88.69 273 PRO A O 1
ATOM 2166 N N . ASN A 1 274 ? 0.691 24.039 11.480 1.00 90.62 274 ASN A N 1
ATOM 2167 C CA . ASN A 1 274 ? 1.183 24.105 12.855 1.00 90.62 274 ASN A CA 1
ATOM 2168 C C . ASN A 1 274 ? 0.205 23.494 13.864 1.00 90.62 274 ASN A C 1
ATOM 2170 O O . ASN A 1 274 ? 0.489 23.490 15.060 1.00 90.62 274 ASN A O 1
ATOM 2174 N N . LEU A 1 275 ? -0.944 22.981 13.412 1.00 94.69 275 LEU A N 1
ATOM 2175 C CA . LEU A 1 275 ? -1.888 22.338 14.313 1.00 94.69 275 LEU A CA 1
ATOM 2176 C C . LEU A 1 275 ? -1.318 21.009 14.836 1.00 94.69 275 LEU A C 1
ATOM 2178 O O . LEU A 1 275 ? -0.765 20.234 14.049 1.00 94.69 275 LEU A O 1
ATOM 2182 N N . PRO A 1 276 ? -1.508 20.687 16.132 1.00 95.00 276 PRO A N 1
ATOM 2183 C CA . PRO A 1 276 ? -1.012 19.442 16.723 1.00 95.00 276 PRO A CA 1
ATOM 2184 C C . PRO A 1 276 ? -1.453 18.182 15.968 1.00 95.00 276 PRO A C 1
ATOM 2186 O O . PRO A 1 276 ?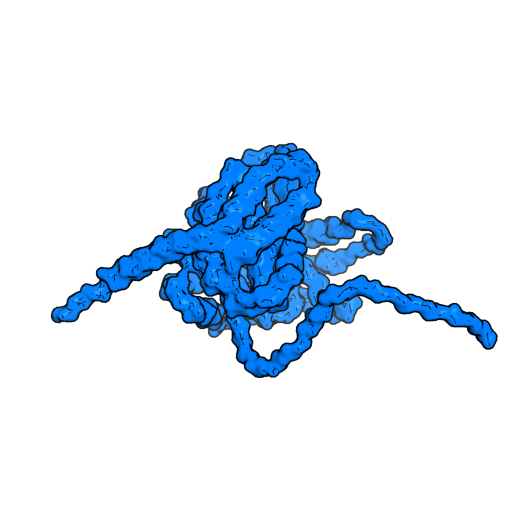 -0.674 17.247 15.817 1.00 95.00 276 PRO A O 1
ATOM 2189 N N . ILE A 1 277 ? -2.678 18.187 15.430 1.00 95.25 277 ILE A N 1
ATOM 2190 C CA . ILE A 1 277 ? -3.234 17.092 14.625 1.00 95.25 277 ILE A CA 1
ATOM 2191 C C . ILE A 1 277 ? -2.382 16.792 13.380 1.00 95.25 277 ILE A C 1
ATOM 2193 O O . ILE A 1 277 ? -2.104 15.634 13.082 1.00 95.25 277 ILE A O 1
ATOM 2197 N N . ILE A 1 278 ? -1.895 17.832 12.695 1.00 96.12 278 ILE A N 1
ATOM 2198 C CA . ILE A 1 278 ? -1.035 17.687 11.519 1.00 96.12 278 ILE A CA 1
ATOM 2199 C C . ILE A 1 278 ? 0.352 17.225 11.937 1.00 96.12 278 ILE A C 1
ATOM 2201 O O . ILE A 1 278 ? 0.887 16.317 11.316 1.00 96.12 278 ILE A O 1
ATOM 2205 N N . LYS A 1 279 ? 0.899 17.762 13.032 1.00 95.81 279 LYS A N 1
ATOM 2206 C CA . LYS A 1 279 ? 2.217 17.355 13.540 1.00 95.81 279 LYS A CA 1
ATOM 2207 C C . LYS A 1 279 ? 2.289 15.868 13.883 1.00 95.81 279 LYS A C 1
ATOM 2209 O O . LYS A 1 279 ? 3.281 15.224 13.561 1.00 95.81 279 LYS A O 1
ATOM 2214 N N . VAL A 1 280 ? 1.230 15.317 14.474 1.00 97.38 280 VAL A N 1
ATOM 2215 C CA . VAL A 1 280 ? 1.130 13.876 14.753 1.00 97.38 280 VAL A CA 1
ATOM 2216 C C . VAL A 1 280 ? 1.159 13.058 13.459 1.00 97.38 280 VAL A C 1
ATOM 2218 O O . VAL A 1 280 ? 1.918 12.096 13.361 1.00 97.38 280 VAL A O 1
ATOM 2221 N N . VAL A 1 281 ? 0.385 13.445 12.440 1.00 97.06 281 VAL A N 1
ATOM 2222 C CA . VAL A 1 281 ? 0.368 12.715 11.160 1.00 97.06 281 VAL A CA 1
ATOM 2223 C C . VAL A 1 281 ? 1.688 12.886 10.398 1.00 97.06 281 VAL A C 1
ATOM 2225 O O . VAL A 1 281 ? 2.214 11.902 9.889 1.00 97.06 281 VAL A O 1
ATOM 2228 N N . GLU A 1 282 ? 2.278 14.087 10.373 1.00 95.12 282 GLU A N 1
ATOM 2229 C CA . GLU A 1 282 ? 3.606 14.353 9.790 1.00 95.12 282 GLU A CA 1
ATOM 2230 C C . GLU A 1 282 ? 4.697 13.464 10.418 1.00 95.12 282 GLU A C 1
ATOM 2232 O O . GLU A 1 282 ? 5.612 13.025 9.723 1.00 95.12 282 GLU A O 1
ATOM 2237 N N . GLN A 1 283 ? 4.592 13.174 11.717 1.00 95.44 283 GLN A N 1
ATOM 2238 C CA . GLN A 1 283 ? 5.528 12.321 12.449 1.00 95.44 283 GLN A CA 1
ATOM 2239 C C . GLN A 1 283 ? 5.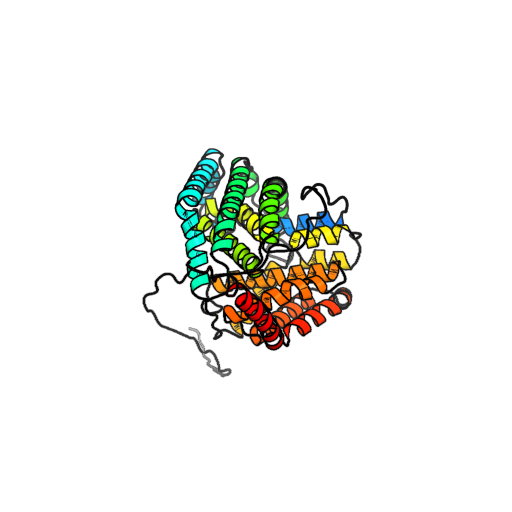337 10.827 12.152 1.00 95.44 283 GLN A C 1
ATOM 2241 O O . GLN A 1 283 ? 6.321 10.099 12.028 1.00 95.44 283 GLN A O 1
ATOM 2246 N N . LEU A 1 284 ? 4.092 10.357 12.030 1.00 96.44 284 LEU A N 1
ATOM 2247 C CA . LEU A 1 284 ? 3.780 8.925 11.919 1.00 96.44 284 LEU A CA 1
ATOM 2248 C C . LEU A 1 284 ? 3.698 8.415 10.473 1.00 96.44 284 LEU A C 1
ATOM 2250 O O . LEU A 1 284 ? 3.990 7.247 10.205 1.00 96.44 284 LEU A O 1
ATOM 2254 N N . LEU A 1 285 ? 3.336 9.276 9.520 1.00 94.19 285 LEU A N 1
ATOM 2255 C CA . LEU A 1 285 ? 3.203 8.900 8.112 1.00 94.19 285 LEU A CA 1
ATOM 2256 C C . LEU A 1 285 ? 4.512 8.328 7.517 1.00 94.19 285 LEU A C 1
ATOM 2258 O O . LEU A 1 285 ? 4.452 7.271 6.885 1.00 94.19 285 LEU A O 1
ATOM 2262 N N . PRO A 1 286 ? 5.707 8.915 7.754 1.00 91.75 286 PRO A N 1
ATOM 2263 C CA . PRO A 1 286 ? 6.962 8.394 7.197 1.00 91.75 286 PRO A CA 1
ATOM 2264 C C . PRO A 1 286 ? 7.372 7.025 7.754 1.00 91.75 286 PRO A C 1
ATOM 2266 O O . PRO A 1 286 ? 8.024 6.250 7.060 1.00 91.75 286 PRO A O 1
ATOM 2269 N N . VAL A 1 287 ? 6.983 6.716 8.993 1.00 94.38 287 VAL A N 1
ATOM 2270 C CA . VAL A 1 287 ? 7.370 5.487 9.713 1.00 94.38 287 VAL A CA 1
ATOM 2271 C C . VAL A 1 287 ? 6.304 4.389 9.646 1.00 94.38 287 VAL A C 1
ATOM 2273 O O . VAL A 1 287 ? 6.446 3.342 10.272 1.00 94.38 287 VAL A O 1
ATOM 2276 N N . THR A 1 288 ? 5.251 4.582 8.845 1.00 94.56 288 THR A N 1
ATOM 2277 C CA . THR A 1 288 ? 4.129 3.634 8.708 1.00 94.56 288 THR A CA 1
ATOM 2278 C C . THR A 1 288 ? 4.584 2.220 8.314 1.00 94.56 288 THR A C 1
ATOM 2280 O O . THR A 1 288 ? 4.110 1.228 8.874 1.00 94.56 288 THR A O 1
ATOM 2283 N N . GLN A 1 289 ? 5.539 2.118 7.382 1.00 92.69 289 GLN A N 1
ATOM 2284 C CA . GLN A 1 289 ? 6.074 0.827 6.936 1.00 92.69 289 GLN A CA 1
ATOM 2285 C C . GLN A 1 289 ? 6.873 0.135 8.044 1.00 92.69 289 GLN A C 1
ATOM 2287 O O . GLN A 1 289 ? 6.722 -1.062 8.277 1.00 92.69 289 GLN A O 1
ATOM 2292 N N . GLU A 1 290 ? 7.709 0.894 8.749 1.00 95.44 290 GLU A N 1
ATOM 2293 C CA . GLU A 1 290 ? 8.523 0.389 9.853 1.00 95.44 290 GLU A CA 1
ATOM 2294 C C . GLU A 1 290 ? 7.641 -0.166 10.981 1.00 95.44 290 GLU A C 1
ATOM 2296 O O . GLU A 1 290 ? 7.852 -1.295 11.425 1.00 95.44 290 GLU A O 1
ATOM 2301 N N . ILE A 1 291 ? 6.599 0.579 11.372 1.00 97.50 291 ILE A N 1
ATOM 2302 C CA . ILE A 1 291 ? 5.591 0.132 12.344 1.00 97.50 291 ILE A CA 1
ATOM 2303 C C . ILE A 1 291 ? 4.982 -1.200 11.897 1.00 97.50 291 ILE A C 1
ATOM 2305 O O . ILE A 1 291 ? 4.937 -2.151 12.678 1.00 97.50 291 ILE A O 1
ATOM 2309 N N . ALA A 1 292 ? 4.549 -1.297 10.636 1.00 95.94 292 ALA A N 1
ATOM 2310 C CA . ALA A 1 292 ? 3.938 -2.513 10.109 1.00 95.94 292 ALA A CA 1
ATOM 2311 C C . ALA A 1 292 ? 4.892 -3.719 10.185 1.00 95.94 292 ALA A C 1
ATOM 2313 O O . ALA A 1 292 ? 4.487 -4.796 10.624 1.00 95.94 292 ALA A O 1
ATOM 2314 N N . HIS A 1 293 ? 6.170 -3.543 9.837 1.00 95.19 293 HIS A N 1
ATOM 2315 C CA . HIS A 1 293 ? 7.176 -4.601 9.959 1.00 95.19 293 HIS A CA 1
ATOM 2316 C C . HIS A 1 293 ? 7.413 -5.036 11.410 1.00 95.19 293 HIS A C 1
ATOM 2318 O O . HIS A 1 293 ? 7.480 -6.236 11.675 1.00 95.19 293 HIS A O 1
ATOM 2324 N N . LEU A 1 294 ? 7.525 -4.094 12.350 1.00 97.12 294 LEU A N 1
ATOM 2325 C CA . LEU A 1 294 ? 7.766 -4.397 13.765 1.00 97.12 294 LEU A CA 1
ATOM 2326 C C . LEU A 1 294 ? 6.582 -5.130 14.400 1.00 97.12 294 LEU A C 1
ATOM 2328 O O . LEU A 1 294 ? 6.763 -6.142 15.083 1.00 97.12 294 LEU A O 1
ATOM 2332 N N . VAL A 1 295 ? 5.363 -4.660 14.125 1.00 96.38 295 VAL A N 1
ATOM 2333 C CA . VAL A 1 295 ? 4.127 -5.315 14.568 1.00 96.38 295 VAL A CA 1
ATOM 2334 C C . VAL A 1 295 ? 4.037 -6.718 13.980 1.00 96.38 295 VAL A C 1
ATOM 2336 O O . VAL A 1 295 ? 3.763 -7.671 14.711 1.00 96.38 295 VAL A O 1
ATOM 2339 N N . TYR A 1 296 ? 4.319 -6.868 12.683 1.00 94.69 296 TYR A N 1
ATOM 2340 C CA . TYR A 1 296 ? 4.303 -8.168 12.028 1.00 94.69 296 TYR A CA 1
ATOM 2341 C C . TYR A 1 296 ? 5.320 -9.139 12.626 1.00 94.69 296 TYR A C 1
ATOM 2343 O O . TYR A 1 296 ? 4.974 -10.274 12.944 1.00 94.69 296 TYR A O 1
ATOM 2351 N N . ALA A 1 297 ? 6.564 -8.697 12.821 1.00 93.69 297 ALA A N 1
ATOM 2352 C CA . ALA A 1 297 ? 7.613 -9.520 13.409 1.00 93.69 297 ALA A CA 1
ATOM 2353 C C . ALA A 1 297 ? 7.210 -10.019 14.804 1.00 93.69 297 ALA A C 1
ATOM 2355 O O . ALA A 1 297 ? 7.362 -11.203 15.104 1.00 93.69 297 ALA A O 1
ATOM 2356 N N . ARG A 1 298 ? 6.616 -9.148 15.631 1.00 94.06 298 ARG A N 1
ATOM 2357 C CA . ARG A 1 298 ? 6.099 -9.524 16.954 1.00 94.06 298 ARG A CA 1
ATOM 2358 C C . ARG A 1 298 ? 4.940 -10.522 16.851 1.00 94.06 298 ARG A C 1
ATOM 2360 O O . ARG A 1 298 ? 4.915 -11.503 17.589 1.00 94.06 298 ARG A O 1
ATOM 2367 N N . MET A 1 299 ? 4.019 -10.324 15.909 1.00 92.75 299 MET A N 1
ATOM 2368 C CA . MET A 1 299 ? 2.931 -11.273 15.641 1.00 92.75 299 MET A CA 1
ATOM 2369 C C . MET A 1 299 ? 3.458 -12.646 15.213 1.00 92.75 299 MET A C 1
ATOM 2371 O O . MET A 1 299 ? 3.028 -13.653 15.765 1.00 92.75 299 MET A O 1
ATOM 2375 N N . ALA A 1 300 ? 4.406 -12.701 14.277 1.00 90.19 300 ALA A N 1
ATOM 2376 C CA . ALA A 1 300 ? 4.991 -13.947 13.785 1.00 90.19 300 ALA A CA 1
ATOM 2377 C C . ALA A 1 300 ? 5.776 -14.705 14.871 1.00 90.19 300 ALA A C 1
ATOM 2379 O O . ALA A 1 300 ? 5.807 -15.933 14.857 1.00 90.19 300 ALA A O 1
ATOM 2380 N N . GLN A 1 301 ? 6.366 -13.989 15.833 1.00 90.31 301 GLN A N 1
ATOM 2381 C CA . GLN A 1 301 ? 7.020 -14.587 17.000 1.00 90.31 301 GLN A CA 1
ATOM 2382 C C . GLN A 1 301 ? 6.014 -15.198 17.981 1.00 90.31 301 GLN A C 1
ATOM 2384 O O . GLN A 1 301 ? 6.207 -16.325 18.428 1.00 90.31 301 GLN A O 1
ATOM 2389 N N . VAL A 1 302 ? 4.941 -14.472 18.313 1.00 89.50 302 VAL A N 1
ATOM 2390 C CA . VAL A 1 302 ? 3.939 -14.919 19.300 1.00 89.50 302 VAL A CA 1
ATOM 2391 C C . VAL A 1 302 ? 3.010 -15.994 18.723 1.00 89.50 302 VAL A C 1
ATOM 2393 O O . VAL A 1 302 ? 2.610 -16.912 19.433 1.00 89.50 302 VAL A O 1
ATOM 2396 N N . TYR A 1 303 ? 2.688 -15.905 17.433 1.00 87.00 303 TYR A N 1
ATOM 2397 C CA . TYR A 1 303 ? 1.760 -16.789 16.721 1.00 87.00 303 TYR A CA 1
ATOM 2398 C C . TYR A 1 303 ? 2.480 -17.631 15.661 1.00 87.00 303 TYR A C 1
ATOM 2400 O O . TYR A 1 303 ? 1.972 -17.817 14.556 1.00 87.00 303 TYR A O 1
ATOM 2408 N N . CYS A 1 304 ? 3.667 -18.147 15.981 1.00 83.00 304 CYS A N 1
ATOM 2409 C CA . CYS A 1 304 ? 4.504 -18.899 15.039 1.00 83.00 304 CYS A CA 1
ATOM 2410 C C . CYS A 1 304 ? 3.826 -20.166 14.479 1.00 83.00 304 CYS A C 1
ATOM 2412 O O . CYS A 1 304 ? 4.071 -20.535 13.329 1.00 83.00 304 CYS A O 1
ATOM 2414 N N . ASP A 1 305 ? 2.923 -20.774 15.254 1.00 84.69 305 ASP A N 1
ATOM 2415 C CA . ASP A 1 305 ? 2.143 -21.953 14.860 1.00 84.69 305 ASP A CA 1
ATOM 2416 C C . ASP A 1 305 ? 0.848 -21.604 14.103 1.00 84.69 305 ASP A C 1
ATOM 2418 O O . ASP A 1 305 ? 0.156 -22.493 13.596 1.00 84.69 305 ASP A O 1
ATOM 2422 N N . HIS A 1 306 ? 0.488 -20.318 14.009 1.00 82.62 306 HIS A N 1
ATOM 2423 C CA . HIS A 1 306 ? -0.725 -19.913 13.314 1.00 82.62 306 HIS A CA 1
ATOM 2424 C C . HIS A 1 306 ? -0.594 -20.153 11.808 1.00 82.62 306 HIS A C 1
ATOM 2426 O O . HIS A 1 306 ? 0.304 -19.644 11.128 1.00 82.62 306 HIS A O 1
ATOM 2432 N N . ARG A 1 307 ? -1.560 -20.903 11.278 1.00 80.31 307 ARG A N 1
ATOM 2433 C CA . ARG A 1 307 ? -1.701 -21.177 9.854 1.00 80.31 307 ARG A CA 1
ATOM 2434 C C . ARG A 1 307 ? -2.932 -20.497 9.308 1.00 80.31 307 ARG A C 1
ATOM 2436 O O . ARG A 1 307 ? -4.059 -20.826 9.666 1.00 80.31 307 ARG A O 1
ATOM 2443 N N . THR A 1 308 ? -2.694 -19.614 8.355 1.00 77.44 308 THR A N 1
ATOM 2444 C CA . THR A 1 308 ? -3.741 -19.153 7.453 1.00 77.44 308 THR A CA 1
ATOM 2445 C C . THR A 1 308 ? -3.993 -20.228 6.395 1.00 77.44 308 THR A C 1
ATOM 2447 O O . THR A 1 308 ? -3.191 -21.150 6.210 1.00 77.44 308 THR A O 1
ATOM 2450 N N . ARG A 1 309 ? -5.050 -20.073 5.593 1.00 69.81 309 ARG A N 1
ATOM 2451 C CA . ARG A 1 309 ? -5.258 -20.930 4.409 1.00 69.81 309 ARG A CA 1
ATOM 2452 C C . ARG A 1 309 ? -4.123 -20.820 3.380 1.00 69.81 309 ARG A C 1
ATOM 2454 O O . ARG A 1 309 ? -4.034 -21.654 2.488 1.00 69.81 309 ARG A O 1
ATOM 2461 N N . ARG A 1 310 ? -3.271 -19.794 3.494 1.00 64.81 310 ARG A N 1
ATOM 2462 C CA . ARG A 1 310 ? -2.153 -19.494 2.586 1.00 64.81 310 ARG A CA 1
ATOM 2463 C C . ARG A 1 310 ? -0.801 -19.983 3.106 1.00 64.81 310 ARG A C 1
ATOM 2465 O O . ARG A 1 310 ? 0.188 -19.826 2.398 1.00 64.81 310 ARG A O 1
ATOM 2472 N N . GLY A 1 311 ? -0.760 -20.552 4.311 1.00 79.44 311 GLY A N 1
ATOM 2473 C CA . GLY A 1 311 ? 0.463 -21.004 4.967 1.00 79.44 311 GLY A CA 1
ATOM 2474 C C . GLY A 1 311 ? 0.712 -20.319 6.310 1.00 79.44 311 GLY A C 1
ATOM 2475 O O . GLY A 1 311 ? -0.170 -19.663 6.877 1.00 79.44 311 GLY A O 1
ATOM 2476 N N . ASN A 1 312 ? 1.924 -20.516 6.826 1.00 85.44 312 ASN A N 1
ATOM 2477 C CA . ASN A 1 312 ? 2.377 -19.936 8.090 1.00 85.44 312 ASN A CA 1
ATOM 2478 C C . ASN A 1 312 ? 2.634 -18.429 7.943 1.00 85.44 312 ASN A C 1
ATOM 2480 O O . ASN A 1 312 ? 2.908 -17.948 6.844 1.00 85.44 312 ASN A O 1
ATOM 2484 N N . LEU A 1 313 ? 2.675 -17.705 9.063 1.00 83.81 313 LEU A N 1
ATOM 2485 C CA . LEU A 1 313 ? 3.111 -16.300 9.086 1.00 83.81 313 LEU A CA 1
ATOM 2486 C C . LEU A 1 313 ? 4.564 -16.113 8.587 1.00 83.81 313 LEU A C 1
ATOM 2488 O O . LEU A 1 313 ? 4.946 -15.046 8.131 1.00 83.81 313 LEU A O 1
ATOM 2492 N N . ASN A 1 314 ? 5.401 -17.143 8.574 1.00 82.75 314 ASN A N 1
ATOM 2493 C CA . ASN A 1 314 ? 6.764 -16.996 8.046 1.00 82.75 314 ASN A CA 1
ATOM 2494 C C . ASN A 1 314 ? 6.851 -17.106 6.511 1.00 82.75 314 ASN A C 1
ATOM 2496 O O . ASN A 1 314 ? 7.927 -16.928 5.949 1.00 82.75 314 ASN A O 1
ATOM 2500 N N . GLU A 1 315 ? 5.743 -17.399 5.821 1.00 83.88 315 GLU A N 1
ATOM 2501 C CA . GLU A 1 315 ? 5.722 -17.481 4.357 1.00 83.88 315 GLU A CA 1
ATOM 2502 C C . GLU A 1 315 ? 5.743 -16.064 3.733 1.00 83.88 315 GLU A C 1
ATOM 2504 O O . GLU A 1 315 ? 4.915 -15.224 4.110 1.00 83.88 315 GLU A O 1
ATOM 2509 N N . PRO A 1 316 ? 6.617 -15.775 2.744 1.00 81.31 316 PRO A N 1
ATOM 2510 C CA . PRO A 1 316 ? 6.798 -14.424 2.195 1.00 81.31 316 PRO A CA 1
ATOM 2511 C C . PRO A 1 316 ? 5.509 -13.761 1.684 1.00 81.31 316 PRO A C 1
ATOM 2513 O O . PRO A 1 316 ? 5.291 -12.567 1.894 1.00 81.31 316 PRO A O 1
ATOM 2516 N N . GLY A 1 317 ? 4.618 -14.538 1.057 1.00 77.00 317 GLY A N 1
ATOM 2517 C CA . GLY A 1 317 ? 3.334 -14.038 0.557 1.00 77.00 317 GLY A CA 1
ATOM 2518 C C . GLY A 1 317 ? 2.340 -13.662 1.664 1.00 77.00 317 GLY A C 1
ATOM 2519 O O . GLY A 1 317 ? 1.545 -12.738 1.487 1.00 77.00 317 GLY A O 1
ATOM 2520 N N . VAL A 1 318 ? 2.394 -14.344 2.816 1.00 81.06 318 VAL A N 1
ATOM 2521 C CA . VAL A 1 318 ? 1.575 -14.016 3.997 1.00 81.06 318 VAL A CA 1
ATOM 2522 C C . VAL A 1 318 ? 2.121 -12.760 4.670 1.00 81.06 318 VAL A C 1
ATOM 2524 O O . VAL A 1 318 ? 1.350 -11.851 4.970 1.00 81.06 318 VAL A O 1
ATOM 2527 N N . MET A 1 319 ? 3.447 -12.670 4.803 1.00 86.81 319 MET A N 1
ATOM 2528 C CA . MET A 1 319 ? 4.132 -11.499 5.349 1.00 86.81 319 MET A CA 1
ATOM 2529 C C . MET A 1 319 ? 3.844 -10.228 4.5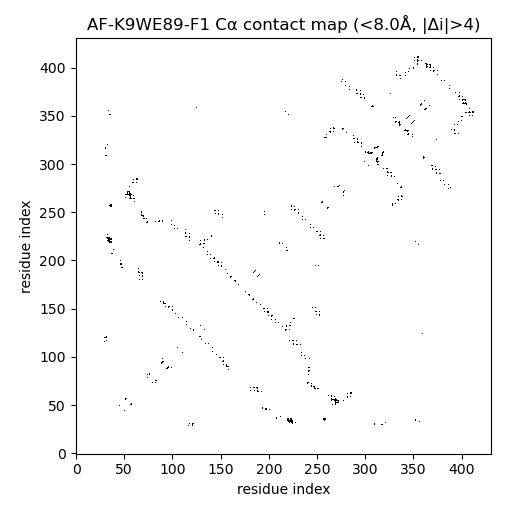54 1.00 86.81 319 MET A C 1
ATOM 2531 O O . MET A 1 319 ? 3.417 -9.232 5.134 1.00 86.81 319 MET A O 1
ATOM 2535 N N . SER A 1 320 ? 4.020 -10.260 3.230 1.00 82.94 320 SER A N 1
ATOM 2536 C CA . SER A 1 320 ? 3.752 -9.100 2.372 1.00 82.94 320 SER A CA 1
ATOM 2537 C C . SER A 1 320 ? 2.294 -8.630 2.481 1.00 82.94 320 SER A C 1
ATOM 2539 O O . SER A 1 320 ? 2.048 -7.440 2.680 1.00 82.94 320 SER A O 1
ATOM 2541 N N . SER A 1 321 ? 1.332 -9.563 2.450 1.00 81.88 321 SER A N 1
ATOM 2542 C CA . SER A 1 321 ? -0.094 -9.245 2.608 1.00 81.88 321 SER A CA 1
ATOM 2543 C C . SER A 1 321 ? -0.385 -8.600 3.964 1.00 81.88 321 SER A C 1
ATOM 2545 O O . SER A 1 321 ? -1.093 -7.601 4.022 1.00 81.88 321 SER A O 1
ATOM 2547 N N . ALA A 1 322 ? 0.153 -9.158 5.049 1.00 88.69 322 ALA A N 1
ATOM 2548 C CA . ALA A 1 322 ? -0.118 -8.683 6.400 1.00 88.69 322 ALA A CA 1
ATOM 2549 C C . ALA A 1 322 ? 0.514 -7.313 6.684 1.00 88.69 322 ALA A C 1
ATOM 2551 O O . ALA A 1 322 ? -0.113 -6.480 7.333 1.00 88.69 322 ALA A O 1
ATOM 2552 N N . ILE A 1 323 ? 1.723 -7.051 6.175 1.00 90.50 323 ILE A N 1
ATOM 2553 C CA . ILE A 1 323 ? 2.363 -5.731 6.282 1.00 90.50 323 ILE A CA 1
ATOM 2554 C C . ILE A 1 323 ? 1.505 -4.673 5.591 1.00 90.50 323 ILE A C 1
ATOM 2556 O O . ILE A 1 323 ? 1.215 -3.642 6.185 1.00 90.50 323 ILE A O 1
ATOM 2560 N N . ARG A 1 324 ? 1.039 -4.944 4.370 1.00 86.50 324 ARG A N 1
ATOM 2561 C CA . ARG A 1 324 ? 0.168 -4.028 3.625 1.00 86.50 324 ARG A CA 1
ATOM 2562 C C . ARG A 1 324 ? -1.154 -3.770 4.355 1.00 86.50 324 ARG A C 1
ATOM 2564 O O . ARG A 1 324 ? -1.596 -2.626 4.428 1.00 86.50 324 ARG A O 1
ATOM 2571 N N . ASP A 1 325 ? -1.763 -4.805 4.931 1.00 88.56 325 ASP A N 1
ATOM 2572 C CA . ASP A 1 325 ? -2.985 -4.651 5.726 1.00 88.56 325 ASP A CA 1
ATOM 2573 C C . ASP A 1 325 ? -2.708 -3.790 6.981 1.00 88.56 325 ASP A C 1
ATOM 2575 O O . ASP A 1 325 ? -3.481 -2.891 7.297 1.00 88.56 325 ASP A O 1
ATOM 2579 N N . LEU A 1 326 ? -1.565 -3.964 7.654 1.00 94.50 326 LEU A N 1
ATOM 2580 C CA . LEU A 1 326 ? -1.144 -3.110 8.775 1.00 94.50 326 LEU A CA 1
ATOM 2581 C C . LEU A 1 326 ? -0.904 -1.649 8.365 1.00 94.50 326 LEU A C 1
ATOM 2583 O O . LEU A 1 326 ? -1.254 -0.739 9.117 1.00 94.50 326 LEU A O 1
ATOM 2587 N N . GLU A 1 327 ? -0.319 -1.396 7.195 1.00 93.62 327 GLU A N 1
ATOM 2588 C CA . GLU A 1 327 ? -0.205 -0.036 6.652 1.00 93.62 327 GLU A CA 1
ATOM 2589 C C . GLU A 1 327 ? -1.593 0.557 6.387 1.00 93.62 327 GLU A C 1
ATOM 2591 O O . GLU A 1 327 ? -1.878 1.685 6.785 1.00 93.62 327 GLU A O 1
ATOM 2596 N N . MET A 1 328 ? -2.503 -0.221 5.802 1.00 90.06 328 MET A N 1
ATOM 2597 C CA . MET A 1 328 ? -3.878 0.209 5.555 1.00 90.06 328 MET A CA 1
ATOM 2598 C C . MET A 1 328 ? -4.599 0.609 6.850 1.00 90.06 328 MET A C 1
ATOM 2600 O O . MET A 1 328 ? -5.219 1.672 6.891 1.00 90.06 328 MET A O 1
ATOM 2604 N N . PHE A 1 329 ? -4.479 -0.184 7.920 1.00 94.50 329 PHE A N 1
ATOM 2605 C CA . PHE A 1 329 ? -5.045 0.153 9.233 1.00 94.50 329 PHE A CA 1
ATOM 2606 C C . PHE A 1 329 ? -4.522 1.497 9.757 1.00 94.50 329 PHE A C 1
ATOM 2608 O O . PHE A 1 329 ? -5.303 2.298 10.272 1.00 94.50 329 PHE A O 1
ATOM 2615 N N . GLN A 1 330 ? -3.224 1.769 9.595 1.00 97.50 330 GLN A N 1
ATOM 2616 C CA . GLN A 1 330 ? -2.623 3.043 9.999 1.00 97.50 330 GLN A CA 1
ATOM 2617 C C . GLN A 1 330 ? -3.191 4.217 9.198 1.00 97.50 330 GLN A C 1
ATOM 2619 O O . GLN A 1 330 ? -3.582 5.222 9.782 1.00 97.50 330 GLN A O 1
ATOM 2624 N N . LEU A 1 331 ? -3.311 4.088 7.875 1.00 95.56 331 LEU A N 1
ATOM 2625 C CA . LEU A 1 331 ? -3.831 5.163 7.022 1.00 95.56 331 LEU A CA 1
ATOM 2626 C C . LEU A 1 331 ? -5.310 5.452 7.298 1.00 95.56 331 LEU A C 1
ATOM 2628 O O . LEU A 1 331 ? -5.713 6.615 7.338 1.00 95.56 331 LEU A O 1
ATOM 2632 N N . TYR A 1 332 ? -6.112 4.416 7.550 1.00 96.06 332 TYR A N 1
ATOM 2633 C CA . TYR A 1 332 ? -7.492 4.585 7.999 1.00 96.06 332 TYR A CA 1
ATOM 2634 C C . TYR A 1 332 ? -7.579 5.255 9.376 1.00 96.06 332 TYR A C 1
ATOM 2636 O O . TYR A 1 332 ? -8.469 6.077 9.590 1.00 96.06 332 TYR A O 1
ATOM 2644 N N . LEU A 1 333 ? -6.647 4.969 10.288 1.00 97.94 333 LEU A N 1
ATOM 2645 C CA . LEU A 1 333 ? -6.566 5.656 11.576 1.00 97.94 333 LEU A CA 1
ATOM 2646 C C . LEU A 1 333 ? -6.192 7.138 11.411 1.00 97.94 333 LEU A C 1
ATOM 2648 O O . LEU A 1 333 ? -6.846 7.985 12.018 1.00 97.94 333 LEU A O 1
ATOM 2652 N N . TRP A 1 334 ? -5.213 7.475 10.561 1.00 97.69 334 TRP A N 1
ATOM 2653 C CA . TRP A 1 334 ? -4.871 8.874 10.248 1.00 97.69 334 TRP A CA 1
ATOM 2654 C C . TRP A 1 334 ? -6.051 9.615 9.648 1.00 97.69 334 TRP A C 1
ATOM 2656 O O . TRP A 1 334 ? -6.317 10.757 10.011 1.00 97.69 334 TRP A O 1
ATOM 2666 N N . LEU A 1 335 ? -6.790 8.951 8.767 1.00 95.88 335 LEU A N 1
ATOM 2667 C CA . LEU A 1 335 ? -7.987 9.511 8.177 1.00 95.88 335 LEU A CA 1
ATOM 2668 C C . LEU A 1 335 ? -9.070 9.772 9.229 1.00 95.88 335 LEU A C 1
ATOM 2670 O O . LEU A 1 335 ? -9.627 10.864 9.243 1.00 95.88 335 LEU A O 1
ATOM 2674 N N . CYS A 1 336 ? -9.327 8.822 10.133 1.00 97.56 336 CYS A N 1
ATOM 2675 C CA . CYS A 1 336 ? -10.289 9.020 11.218 1.00 97.56 336 CYS A CA 1
ATOM 2676 C C . CYS A 1 336 ? -9.883 10.183 12.127 1.00 97.56 336 CYS A C 1
ATOM 2678 O O . CYS A 1 336 ? -10.698 11.039 12.463 1.00 97.56 336 CYS A O 1
ATOM 2680 N N . PHE A 1 337 ? -8.596 10.245 12.472 1.00 98.00 337 PHE A N 1
ATOM 2681 C CA . PHE A 1 337 ? -8.035 11.310 13.287 1.00 98.00 337 PHE A CA 1
ATOM 2682 C C . PHE A 1 337 ? -8.221 12.678 12.621 1.00 98.00 337 PHE A C 1
ATOM 2684 O O . PHE A 1 337 ? -8.791 13.579 13.231 1.00 98.00 337 PHE A O 1
ATOM 2691 N N . LEU A 1 338 ? -7.834 12.813 11.347 1.00 97.12 338 LEU A N 1
ATOM 2692 C CA . LEU A 1 338 ? -7.977 14.046 10.568 1.00 97.12 338 LEU A CA 1
ATOM 2693 C C . LEU A 1 338 ? -9.437 14.422 10.290 1.00 97.12 338 LEU A C 1
ATOM 2695 O O . LEU A 1 338 ? -9.744 15.605 10.217 1.00 97.12 338 LEU A O 1
ATOM 2699 N N . GLN A 1 339 ? -10.346 13.463 10.128 1.00 95.94 339 GLN A N 1
ATOM 2700 C CA . GLN A 1 339 ? -11.776 13.743 9.932 1.00 95.94 339 GLN A CA 1
ATOM 2701 C C . GLN A 1 339 ? -12.526 13.966 11.248 1.00 95.94 339 GLN A C 1
ATOM 2703 O O . GLN A 1 339 ? -13.664 14.423 11.231 1.00 95.94 339 GLN A O 1
ATOM 2708 N N . LYS A 1 340 ? -11.875 13.687 12.381 1.00 96.88 340 LYS A N 1
ATOM 2709 C CA . LYS A 1 340 ? -12.471 13.676 13.719 1.00 96.88 340 LYS A CA 1
ATOM 2710 C C . LYS A 1 340 ? -13.687 12.753 13.831 1.00 96.88 340 LYS A C 1
ATOM 2712 O O . LYS A 1 340 ? -14.640 13.048 14.547 1.00 96.88 340 LYS A O 1
ATOM 2717 N N . ASP A 1 341 ? -13.640 11.640 13.108 1.00 96.00 341 ASP A N 1
ATOM 2718 C CA . ASP A 1 341 ? -14.739 10.690 12.967 1.00 96.00 341 ASP A CA 1
ATOM 2719 C C . ASP A 1 341 ? -14.177 9.280 12.743 1.00 96.00 341 ASP A C 1
ATOM 2721 O O . ASP A 1 341 ? -13.217 9.102 12.001 1.00 96.00 341 ASP A O 1
ATOM 2725 N N . MET A 1 342 ? -14.776 8.267 13.367 1.00 96.56 342 MET A N 1
ATOM 2726 C CA . MET A 1 342 ? -14.408 6.858 13.195 1.00 96.56 342 MET A CA 1
ATOM 2727 C C . MET A 1 342 ? -15.088 6.190 11.994 1.00 96.56 342 MET A C 1
ATOM 2729 O O . MET A 1 342 ? -14.764 5.040 11.678 1.00 96.56 342 MET A O 1
ATOM 2733 N N . ALA A 1 343 ? -15.985 6.896 11.298 1.00 94.44 343 ALA A N 1
ATOM 2734 C CA . ALA A 1 343 ? -16.700 6.400 10.127 1.00 94.44 343 ALA A CA 1
ATOM 2735 C C . ALA A 1 343 ? -15.806 5.710 9.076 1.00 94.44 343 ALA A C 1
ATOM 2737 O O . ALA A 1 343 ? -16.201 4.631 8.628 1.00 94.44 343 ALA A O 1
ATOM 2738 N N . PRO A 1 344 ? -14.600 6.207 8.715 1.00 92.38 344 PRO A N 1
ATOM 2739 C CA . PRO A 1 344 ? -13.740 5.505 7.760 1.00 92.38 344 PRO A CA 1
ATOM 2740 C C . PRO A 1 344 ? -13.401 4.071 8.191 1.00 92.38 344 PRO A C 1
ATOM 2742 O O . PRO A 1 344 ? -13.439 3.148 7.379 1.00 92.38 344 PRO A O 1
ATOM 2745 N N . ILE A 1 345 ? -13.112 3.839 9.474 1.00 92.81 345 ILE A N 1
ATOM 2746 C CA . ILE A 1 345 ? -12.857 2.482 9.972 1.00 92.81 345 ILE A CA 1
ATOM 2747 C C . ILE A 1 345 ? -14.168 1.703 10.110 1.00 92.81 345 ILE A C 1
ATOM 2749 O O . ILE A 1 345 ? -14.243 0.557 9.673 1.00 92.81 345 ILE A O 1
ATOM 2753 N N . GLU A 1 346 ? -15.196 2.290 10.721 1.00 91.81 346 GLU A N 1
ATOM 2754 C CA . GLU A 1 346 ? -16.433 1.577 11.065 1.00 91.81 346 GLU A CA 1
ATOM 2755 C C . GLU A 1 346 ? -17.262 1.171 9.842 1.00 91.81 346 GLU A C 1
ATOM 2757 O O . GLU A 1 346 ? -17.859 0.093 9.835 1.00 91.81 346 GLU A O 1
ATOM 2762 N N . GLN A 1 347 ? -17.296 2.018 8.814 1.00 87.62 347 GLN A N 1
ATOM 2763 C CA . GLN A 1 347 ? -18.159 1.852 7.645 1.00 87.62 347 GLN A CA 1
ATOM 2764 C C . GLN A 1 347 ? -17.420 1.274 6.433 1.00 87.62 347 GLN A C 1
ATOM 2766 O O . GLN A 1 347 ? -18.066 0.702 5.553 1.00 87.62 347 GLN A O 1
ATOM 2771 N N . GLU A 1 348 ? -16.088 1.383 6.382 1.00 84.56 348 GLU A N 1
ATOM 2772 C CA . GLU A 1 348 ? -15.292 0.909 5.242 1.00 84.56 348 GLU A CA 1
ATOM 2773 C C . GLU A 1 348 ? -14.363 -0.245 5.636 1.00 84.56 348 GLU A C 1
ATOM 2775 O O . GLU A 1 348 ? -14.549 -1.368 5.159 1.00 84.56 348 GLU A O 1
ATOM 2780 N N . LEU A 1 349 ? -13.39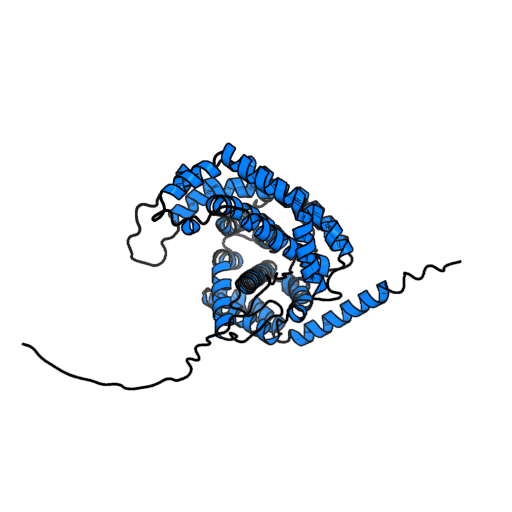2 -0.007 6.527 1.00 86.62 349 LEU A N 1
ATOM 2781 C CA . LEU A 1 349 ? -12.350 -0.995 6.836 1.00 86.62 349 LEU A CA 1
ATOM 2782 C C . LEU A 1 349 ? -12.893 -2.215 7.592 1.00 86.62 349 LEU A C 1
ATOM 2784 O O . LEU A 1 349 ? -12.598 -3.356 7.240 1.00 86.62 349 LEU A O 1
ATOM 2788 N N . LEU A 1 350 ? -13.698 -2.005 8.633 1.00 88.81 350 LEU A N 1
ATOM 2789 C CA . LEU A 1 350 ? -14.199 -3.085 9.478 1.00 88.81 350 LEU A CA 1
ATOM 2790 C C . LEU A 1 350 ? -15.118 -4.059 8.713 1.00 88.81 350 LEU A C 1
ATOM 2792 O O . LEU A 1 350 ? -14.870 -5.266 8.803 1.00 88.81 350 LEU A O 1
ATOM 2796 N N . PRO A 1 351 ? -16.137 -3.612 7.944 1.00 83.62 351 PRO A N 1
ATOM 2797 C CA . PRO A 1 351 ? -16.968 -4.513 7.143 1.00 83.62 351 PRO A CA 1
ATOM 2798 C C . PRO A 1 351 ? -16.146 -5.310 6.135 1.00 83.62 351 PRO A C 1
ATOM 2800 O O . PRO A 1 351 ? -16.404 -6.493 5.904 1.00 83.62 351 PRO A O 1
ATOM 2803 N N . LEU A 1 352 ? -15.126 -4.668 5.574 1.00 78.19 352 LEU A N 1
ATOM 2804 C CA . LEU A 1 352 ? -14.213 -5.277 4.635 1.00 78.19 352 LEU A CA 1
ATOM 2805 C C . LEU A 1 352 ? -13.394 -6.397 5.299 1.00 78.19 352 LEU A C 1
ATOM 2807 O O . LEU A 1 352 ? -13.438 -7.538 4.834 1.00 78.19 352 LEU A O 1
ATOM 2811 N N . CYS A 1 353 ? -12.731 -6.123 6.426 1.00 84.94 353 CYS A N 1
ATOM 2812 C CA . CYS A 1 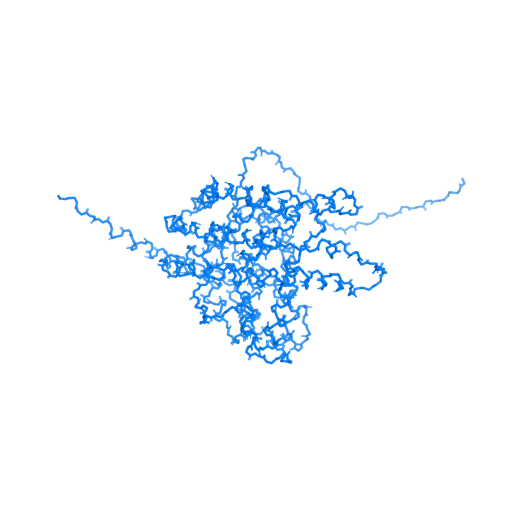353 ? -12.016 -7.137 7.203 1.00 84.94 353 CYS A CA 1
ATOM 2813 C C . CYS A 1 353 ? -12.942 -8.296 7.594 1.00 84.94 353 CYS A C 1
ATOM 2815 O O . CYS A 1 353 ? -12.612 -9.458 7.351 1.00 84.94 353 CYS A O 1
ATOM 2817 N N . ALA A 1 354 ? -14.122 -7.985 8.143 1.00 84.81 354 ALA A N 1
ATOM 2818 C CA . ALA A 1 354 ? -15.142 -8.946 8.571 1.00 84.81 354 ALA A CA 1
ATOM 2819 C C . ALA A 1 354 ? -15.574 -9.904 7.450 1.00 84.81 354 ALA A C 1
ATOM 2821 O O . ALA A 1 354 ? -15.891 -11.066 7.700 1.00 84.81 354 ALA A O 1
ATOM 2822 N N . MET A 1 355 ? -15.567 -9.419 6.212 1.00 76.81 355 MET A N 1
ATOM 2823 C CA . MET A 1 355 ? -15.936 -10.182 5.028 1.00 76.81 355 MET A CA 1
ATOM 2824 C C . MET A 1 355 ? -14.815 -11.095 4.516 1.00 76.81 355 MET A C 1
ATOM 2826 O O . MET A 1 355 ? -15.101 -12.120 3.901 1.00 76.81 355 MET A O 1
ATOM 2830 N N . VAL A 1 356 ? -13.545 -10.763 4.746 1.00 75.56 356 VAL A N 1
ATOM 2831 C CA . VAL A 1 356 ? -12.410 -11.470 4.124 1.00 75.56 356 VAL A CA 1
ATOM 2832 C C . VAL A 1 356 ? -11.615 -12.305 5.118 1.00 75.56 356 VAL A C 1
ATOM 2834 O O . VAL A 1 356 ? -11.302 -13.452 4.809 1.00 75.56 356 VAL A O 1
ATOM 2837 N N . PHE A 1 357 ? -11.275 -11.771 6.292 1.00 83.88 357 PHE A N 1
ATOM 2838 C CA . PHE A 1 357 ? -10.379 -12.437 7.245 1.00 83.88 357 PHE A CA 1
ATOM 2839 C C . PHE A 1 357 ? -10.830 -13.859 7.628 1.00 83.88 357 PHE A C 1
ATOM 2841 O O . PHE A 1 357 ? -10.016 -14.781 7.482 1.00 83.88 357 PHE A O 1
ATOM 2848 N N . PRO A 1 358 ? -12.114 -14.111 7.964 1.00 81.62 358 PRO A N 1
ATOM 2849 C CA . PRO A 1 358 ? -12.570 -15.470 8.272 1.00 81.62 358 PRO A CA 1
ATOM 2850 C C . PRO A 1 358 ? -12.369 -16.440 7.101 1.00 81.62 358 PRO A C 1
ATOM 2852 O O . PRO A 1 358 ? -12.020 -17.609 7.271 1.00 81.62 358 PRO A O 1
ATOM 2855 N N . ASN A 1 359 ? -12.534 -15.935 5.879 1.00 75.62 359 ASN A N 1
ATOM 2856 C CA . ASN A 1 359 ? -12.438 -16.716 4.655 1.00 75.62 359 ASN A CA 1
ATOM 2857 C C . ASN A 1 359 ? -11.002 -17.079 4.265 1.00 75.62 359 ASN A C 1
ATOM 2859 O O . ASN A 1 359 ? -10.801 -17.964 3.436 1.00 75.62 359 ASN A O 1
ATOM 2863 N N . ILE A 1 360 ? -10.002 -16.440 4.866 1.00 73.25 360 ILE A N 1
ATOM 2864 C CA . ILE A 1 360 ? -8.584 -16.742 4.633 1.00 73.25 360 ILE A CA 1
ATOM 2865 C C . ILE A 1 360 ? -7.919 -17.393 5.853 1.00 73.25 360 ILE A C 1
ATOM 2867 O O . ILE A 1 360 ? -6.719 -17.660 5.829 1.00 73.25 360 ILE A O 1
ATOM 2871 N N . GLY A 1 361 ? -8.706 -17.731 6.880 1.00 79.31 361 GLY A N 1
ATOM 2872 C CA . GLY A 1 361 ? -8.232 -18.392 8.097 1.00 79.31 361 GLY A CA 1
ATOM 2873 C C . GLY A 1 361 ? -7.577 -17.448 9.105 1.00 79.31 361 GLY A C 1
ATOM 2874 O O . GLY A 1 361 ? -6.878 -17.920 9.992 1.00 79.31 361 GLY A O 1
ATOM 2875 N N . VAL A 1 362 ? -7.794 -16.137 8.978 1.00 84.38 362 VAL A N 1
ATOM 2876 C CA . VAL A 1 362 ? -7.380 -15.156 9.986 1.00 84.38 362 VAL A CA 1
ATOM 2877 C C . VAL A 1 362 ? -8.434 -15.149 11.095 1.00 84.38 362 VAL A C 1
ATOM 2879 O O . VAL A 1 362 ? -9.599 -14.839 10.845 1.00 84.38 362 VAL A O 1
ATOM 2882 N N . THR A 1 363 ? -8.036 -15.535 12.308 1.00 88.12 363 THR A N 1
ATOM 2883 C CA . THR A 1 363 ? -8.934 -15.628 13.471 1.00 88.12 363 THR A CA 1
ATOM 2884 C C . THR A 1 363 ? -9.166 -14.258 14.103 1.00 88.12 363 THR A C 1
ATOM 2886 O O . THR A 1 363 ? -8.277 -13.406 14.074 1.00 88.12 363 THR A O 1
ATOM 2889 N N . GLY A 1 364 ? -10.323 -14.042 14.740 1.00 89.12 364 GLY A N 1
ATOM 2890 C CA . GLY A 1 364 ? -10.582 -12.800 15.469 1.00 89.12 364 GLY A CA 1
ATOM 2891 C C . GLY A 1 364 ? -9.565 -12.514 16.571 1.00 89.12 364 GLY A C 1
ATOM 2892 O O . GLY A 1 364 ? -9.183 -11.361 16.746 1.00 89.12 364 GLY A O 1
ATOM 2893 N N . GLU A 1 365 ? -9.035 -13.542 17.242 1.00 90.62 365 GLU A N 1
ATOM 2894 C CA . GLU A 1 365 ? -7.960 -13.354 18.227 1.00 90.62 365 GLU A CA 1
ATOM 2895 C C . GLU A 1 365 ? -6.674 -12.810 17.580 1.00 90.62 365 GLU A C 1
ATOM 2897 O O . GLU A 1 365 ? -6.062 -11.896 18.130 1.00 90.62 365 GLU A O 1
ATOM 2902 N N . LEU A 1 366 ? -6.301 -13.279 16.381 1.00 90.88 366 LEU A N 1
ATOM 2903 C CA . LEU A 1 366 ? -5.150 -12.735 15.654 1.00 90.88 366 LEU A CA 1
ATOM 2904 C C . LEU A 1 366 ? -5.368 -11.252 15.321 1.00 90.88 366 LEU A C 1
ATOM 2906 O O . LEU A 1 366 ? -4.477 -10.435 15.535 1.00 90.88 366 LEU A O 1
ATOM 2910 N N . VAL A 1 367 ? -6.565 -10.891 14.850 1.00 92.06 367 VAL A N 1
ATOM 2911 C CA . VAL A 1 367 ? -6.925 -9.506 14.489 1.00 92.06 367 VAL A CA 1
ATOM 2912 C C . VAL A 1 367 ? -6.919 -8.593 15.714 1.00 92.06 367 VAL A C 1
ATOM 2914 O O . VAL A 1 367 ? -6.353 -7.500 15.682 1.00 92.06 367 VAL A O 1
ATOM 2917 N N . LYS A 1 368 ? -7.495 -9.053 16.825 1.00 93.19 368 LYS A N 1
ATOM 2918 C CA . LYS A 1 368 ? -7.499 -8.341 18.104 1.00 93.19 368 LYS A CA 1
ATOM 2919 C C . LYS A 1 368 ? -6.077 -8.056 18.579 1.00 93.19 368 LYS A C 1
ATOM 2921 O O . LYS A 1 368 ? -5.771 -6.929 18.965 1.00 93.19 368 LYS A O 1
ATOM 2926 N N . GLN A 1 369 ? -5.191 -9.042 18.514 1.00 93.62 369 GLN A N 1
ATOM 2927 C CA . GLN A 1 369 ? -3.812 -8.917 18.993 1.00 93.62 369 GLN A CA 1
ATOM 2928 C C . GLN A 1 369 ? -2.960 -8.072 18.048 1.00 93.62 369 GLN A C 1
ATOM 2930 O O . GLN A 1 369 ? -2.204 -7.217 18.506 1.00 93.62 369 GLN A O 1
ATOM 2935 N N . MET A 1 370 ? -3.185 -8.201 16.740 1.00 94.50 370 MET A N 1
ATOM 2936 C CA . MET A 1 370 ? -2.630 -7.305 15.729 1.00 94.50 370 MET A CA 1
ATOM 2937 C C . MET A 1 370 ? -3.002 -5.848 16.025 1.00 94.50 370 MET A C 1
ATOM 2939 O O . MET A 1 370 ? -2.121 -4.993 16.067 1.00 94.50 370 MET A O 1
ATOM 2943 N N . SER A 1 371 ? -4.281 -5.563 16.302 1.00 95.50 371 SER A N 1
ATOM 2944 C CA . SER A 1 371 ? -4.732 -4.198 16.608 1.00 95.50 371 SER A CA 1
ATOM 2945 C C . SER A 1 371 ? -4.105 -3.652 17.899 1.00 95.50 371 SER A C 1
ATOM 2947 O O . SER A 1 371 ? -3.726 -2.483 17.964 1.00 95.50 371 SER A O 1
ATOM 2949 N N . ARG A 1 372 ? -3.917 -4.509 18.911 1.00 96.56 372 ARG A N 1
ATOM 2950 C CA . ARG A 1 372 ? -3.237 -4.156 20.163 1.00 96.56 372 ARG A CA 1
ATOM 2951 C C . ARG A 1 372 ? -1.772 -3.814 19.947 1.00 96.56 372 ARG A C 1
ATOM 2953 O O . ARG A 1 372 ? -1.341 -2.749 20.377 1.00 96.56 372 ARG A O 1
ATOM 2960 N N . PHE A 1 373 ? -1.016 -4.679 19.270 1.00 97.25 373 PHE A N 1
ATOM 2961 C CA . PHE A 1 373 ? 0.389 -4.399 18.986 1.00 97.25 373 PHE A CA 1
ATOM 2962 C C . PHE A 1 373 ? 0.554 -3.161 18.115 1.00 97.25 373 PHE A C 1
ATOM 2964 O O . PHE A 1 373 ? 1.437 -2.361 18.403 1.00 97.25 373 PHE A O 1
ATOM 2971 N N . LEU A 1 374 ? -0.314 -2.972 17.118 1.00 98.06 374 LEU A N 1
ATOM 2972 C CA . LEU A 1 374 ? -0.292 -1.788 16.270 1.00 98.06 374 LEU A CA 1
ATOM 2973 C C . LEU A 1 374 ? -0.477 -0.505 17.080 1.00 98.06 374 LEU A C 1
ATOM 2975 O O . LEU A 1 374 ? 0.334 0.408 16.969 1.00 98.06 374 LEU A O 1
ATOM 2979 N N . VAL A 1 375 ? -1.504 -0.450 17.929 1.00 97.94 375 VAL A N 1
ATOM 2980 C CA . VAL A 1 375 ? -1.737 0.716 18.787 1.00 97.94 375 VAL A CA 1
ATOM 2981 C C . VAL A 1 375 ? -0.562 0.948 19.726 1.00 97.94 375 VAL A C 1
ATOM 2983 O O . VAL A 1 375 ? -0.068 2.066 19.782 1.00 97.94 375 VAL A O 1
ATOM 2986 N N . ASN A 1 376 ? -0.060 -0.080 20.410 1.00 97.88 376 ASN A N 1
ATOM 2987 C CA . ASN A 1 376 ? 1.068 0.085 21.332 1.00 97.88 376 ASN A CA 1
ATOM 2988 C C . ASN A 1 376 ? 2.305 0.660 20.626 1.00 97.88 376 ASN A C 1
ATOM 2990 O O . ASN A 1 376 ? 2.962 1.552 21.155 1.00 97.88 376 ASN A O 1
ATOM 2994 N N . GLU A 1 377 ? 2.593 0.173 19.421 1.00 98.44 377 GLU A N 1
ATOM 2995 C CA . GLU A 1 377 ? 3.731 0.602 18.611 1.00 98.44 377 GLU A CA 1
ATOM 2996 C C . GLU A 1 377 ? 3.563 2.048 18.103 1.00 98.44 377 GLU A C 1
ATOM 2998 O O . GLU A 1 377 ? 4.524 2.817 18.079 1.00 98.44 377 GLU A O 1
ATOM 3003 N N . ILE A 1 378 ? 2.336 2.459 17.766 1.00 98.19 378 ILE A N 1
ATOM 3004 C CA . ILE A 1 378 ? 2.003 3.849 17.419 1.00 98.19 378 ILE A CA 1
ATOM 3005 C C . ILE A 1 378 ? 2.156 4.771 18.633 1.00 98.19 378 ILE A C 1
ATOM 3007 O O . ILE A 1 378 ? 2.837 5.790 18.543 1.00 98.19 378 ILE A O 1
ATOM 3011 N N . MET A 1 379 ? 1.546 4.420 19.770 1.00 97.75 379 MET A N 1
ATOM 3012 C CA . MET A 1 379 ? 1.564 5.264 20.971 1.00 97.75 379 MET A CA 1
ATOM 3013 C C . MET A 1 379 ? 2.987 5.436 21.516 1.00 97.75 379 MET A C 1
ATOM 3015 O O . MET A 1 379 ? 3.331 6.515 21.982 1.00 97.75 379 MET A O 1
ATOM 3019 N N . ALA A 1 380 ? 3.842 4.415 21.394 1.00 97.50 380 ALA A N 1
ATOM 3020 C CA . ALA A 1 380 ? 5.245 4.482 21.808 1.00 97.50 380 ALA A CA 1
ATOM 3021 C C . ALA A 1 380 ? 6.096 5.482 21.000 1.00 97.50 380 ALA A C 1
ATOM 3023 O O . ALA A 1 380 ? 7.196 5.825 21.426 1.00 97.50 380 ALA A O 1
ATOM 3024 N N . ARG A 1 381 ? 5.612 5.948 19.841 1.00 96.81 381 ARG A N 1
ATOM 3025 C CA . ARG A 1 381 ? 6.295 6.953 19.012 1.00 96.81 381 ARG A CA 1
ATOM 3026 C C . ARG A 1 381 ? 5.864 8.381 19.308 1.00 96.81 381 ARG A C 1
ATOM 3028 O O . ARG A 1 381 ? 6.370 9.276 18.641 1.00 96.81 381 ARG A O 1
ATOM 3035 N N . LEU A 1 382 ? 4.923 8.598 20.223 1.00 96.56 382 LEU A N 1
ATOM 3036 C CA . LEU A 1 382 ? 4.304 9.896 20.460 1.00 96.56 382 LEU A CA 1
ATOM 3037 C C . LEU A 1 382 ? 4.648 10.456 21.834 1.00 96.56 382 LEU A C 1
ATOM 3039 O O . LEU A 1 382 ? 4.698 9.738 22.828 1.00 96.56 382 LEU A O 1
ATOM 3043 N N . GLU A 1 383 ? 4.780 11.777 21.893 1.00 95.75 383 GLU A N 1
ATOM 3044 C CA . GLU A 1 383 ? 4.879 12.498 23.158 1.00 95.75 383 GLU A CA 1
ATOM 3045 C C . GLU A 1 383 ? 3.560 12.399 23.950 1.00 95.75 383 GLU A C 1
ATOM 3047 O O . GLU A 1 383 ? 2.492 12.199 23.357 1.00 95.75 383 GLU A O 1
ATOM 3052 N N . PRO A 1 384 ? 3.561 12.592 25.282 1.00 95.12 384 PRO A N 1
ATOM 3053 C CA . PRO A 1 384 ? 2.348 12.475 26.099 1.00 95.12 384 PRO A CA 1
ATOM 3054 C C . PRO A 1 384 ? 1.182 13.366 25.636 1.00 95.12 384 PRO A C 1
ATOM 3056 O O . PRO A 1 384 ? 0.021 12.955 25.665 1.00 95.12 384 PRO A O 1
ATOM 3059 N N . THR A 1 385 ? 1.478 14.576 25.155 1.00 94.94 385 THR A N 1
ATOM 3060 C CA . THR A 1 385 ? 0.473 15.520 24.634 1.00 94.94 385 THR A CA 1
ATOM 3061 C C . THR A 1 385 ? -0.107 15.089 23.289 1.00 94.94 385 THR A C 1
ATOM 3063 O O . THR A 1 385 ? -1.268 15.353 22.999 1.00 94.94 385 THR A O 1
ATOM 3066 N N . GLN A 1 386 ? 0.680 14.408 22.459 1.00 96.56 386 GLN A N 1
ATOM 3067 C CA . GLN A 1 386 ? 0.225 13.835 21.194 1.00 96.56 386 GLN A CA 1
ATOM 3068 C C . GLN A 1 386 ? -0.577 12.551 21.431 1.00 96.56 386 GLN A C 1
ATOM 3070 O O . GLN A 1 386 ? -1.605 12.320 20.797 1.00 96.56 386 GLN A O 1
ATOM 3075 N N . THR A 1 387 ? -0.127 11.747 22.394 1.00 96.06 387 THR A N 1
ATOM 3076 C CA . THR A 1 387 ? -0.797 10.539 22.873 1.00 96.06 387 THR A CA 1
ATOM 3077 C C . THR A 1 387 ? -2.221 10.857 23.313 1.00 96.06 387 THR A C 1
ATOM 3079 O O . THR A 1 387 ? -3.148 10.195 22.855 1.00 96.06 387 THR A O 1
ATOM 3082 N N . SER A 1 388 ? -2.431 11.893 24.131 1.00 96.75 388 SER A N 1
ATOM 3083 C CA . SER A 1 388 ? -3.779 12.253 24.593 1.00 96.75 388 SER A CA 1
ATOM 3084 C C . SER A 1 388 ? -4.724 12.657 23.455 1.00 96.75 388 SER A C 1
ATOM 3086 O O . SER A 1 388 ? -5.914 12.357 23.523 1.00 96.75 388 SER A O 1
ATOM 3088 N N . LEU A 1 389 ? -4.205 13.275 22.386 1.00 97.31 389 LEU A N 1
ATOM 3089 C CA . LEU A 1 389 ? -4.992 13.639 21.203 1.00 97.31 389 LEU A CA 1
ATOM 3090 C C . LEU A 1 389 ? -5.432 12.414 20.395 1.00 97.31 389 LEU A C 1
ATOM 3092 O 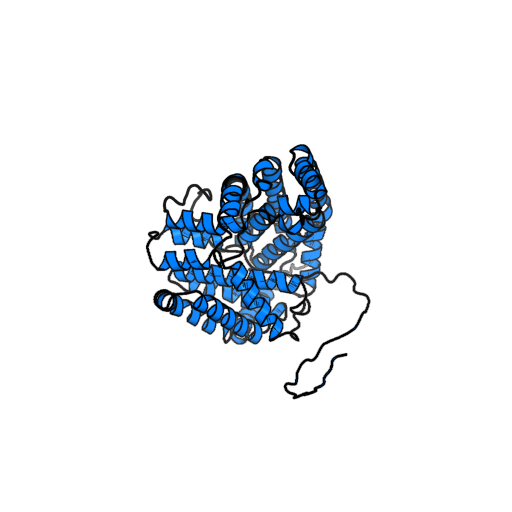O . LEU A 1 389 ? -6.566 12.367 19.919 1.00 97.31 389 LEU A O 1
ATOM 3096 N N . LEU A 1 390 ? -4.535 11.444 20.211 1.00 97.56 390 LEU A N 1
ATOM 3097 C CA . LEU A 1 390 ? -4.791 10.268 19.379 1.00 97.56 390 LEU A CA 1
ATOM 3098 C C . LEU A 1 390 ? -5.526 9.148 20.137 1.00 97.56 390 LEU A C 1
ATOM 3100 O O . LEU A 1 390 ? -6.204 8.327 19.516 1.00 97.56 390 LEU A O 1
ATOM 3104 N N . PHE A 1 391 ? -5.429 9.136 21.470 1.00 97.75 391 PHE A N 1
ATOM 3105 C CA . PHE A 1 391 ? -5.956 8.085 22.341 1.00 97.75 391 PHE A CA 1
ATOM 3106 C C . PHE A 1 391 ? -7.423 7.696 22.076 1.00 97.75 391 PHE A C 1
ATOM 3108 O O . PHE A 1 391 ? -7.686 6.498 21.971 1.00 97.75 391 PHE A O 1
ATOM 3115 N N . PRO A 1 392 ? -8.382 8.629 21.883 1.00 98.19 392 PRO A N 1
ATOM 3116 C CA . PRO A 1 392 ? -9.772 8.248 21.619 1.00 98.19 392 PRO A CA 1
ATOM 3117 C C . PRO A 1 392 ? -9.933 7.379 20.361 1.00 98.19 392 PRO A C 1
ATOM 3119 O O . PRO A 1 392 ? -10.741 6.452 20.339 1.00 98.19 392 PRO A O 1
ATOM 3122 N N . TYR A 1 393 ? -9.132 7.636 19.324 1.00 98.50 393 TYR A N 1
ATOM 3123 C CA . TYR A 1 393 ? -9.194 6.912 18.054 1.00 98.50 393 TYR A CA 1
ATOM 3124 C C . TYR A 1 393 ? -8.520 5.543 18.154 1.00 98.50 393 TYR A C 1
ATOM 3126 O O . TYR A 1 393 ? -9.038 4.556 17.631 1.00 98.50 393 TYR A O 1
ATOM 3134 N N . THR A 1 394 ? -7.383 5.453 18.850 1.00 97.75 394 THR A N 1
ATOM 3135 C CA . THR A 1 394 ? -6.678 4.178 19.044 1.00 97.75 394 THR A CA 1
ATOM 3136 C C . THR A 1 394 ? -7.415 3.254 20.005 1.00 97.75 394 THR A C 1
ATOM 3138 O O . THR A 1 394 ? -7.510 2.055 19.732 1.00 97.75 394 THR A O 1
ATOM 3141 N N . GLN A 1 395 ? -8.015 3.795 21.069 1.00 97.69 395 GLN A N 1
ATOM 3142 C CA . GLN A 1 395 ? -8.911 3.045 21.946 1.00 97.69 395 GLN A CA 1
ATOM 3143 C C . GLN A 1 395 ? -10.101 2.502 21.149 1.00 97.69 395 GLN A C 1
ATOM 3145 O O . GLN A 1 395 ? -10.378 1.300 21.180 1.00 97.69 395 GLN A O 1
ATOM 3150 N N . ARG A 1 396 ? -10.767 3.363 20.369 1.00 97.12 396 ARG A N 1
ATOM 3151 C CA . ARG A 1 396 ? -11.923 2.942 19.578 1.00 97.12 396 ARG A CA 1
ATOM 3152 C C . ARG A 1 396 ? -11.557 1.901 18.521 1.00 97.12 396 ARG A C 1
ATOM 3154 O O . ARG A 1 396 ? -12.308 0.950 18.328 1.00 97.12 396 ARG A O 1
ATOM 3161 N N . LEU A 1 397 ? -10.393 2.014 17.879 1.00 96.38 397 LEU A N 1
ATOM 3162 C CA . LEU A 1 397 ? -9.877 0.982 16.976 1.00 96.38 397 LEU A CA 1
ATOM 3163 C C . LEU A 1 397 ? -9.765 -0.379 17.691 1.00 96.38 397 LEU A C 1
ATOM 3165 O O . LEU A 1 397 ? -10.250 -1.381 17.169 1.00 96.38 397 LEU A O 1
ATOM 3169 N N . GLN A 1 398 ? -9.188 -0.430 18.895 1.00 95.81 398 GLN A N 1
ATOM 3170 C CA . GLN A 1 398 ? -9.075 -1.681 19.658 1.00 95.81 398 GLN A CA 1
ATOM 3171 C C . GLN A 1 398 ? -10.442 -2.270 20.032 1.00 95.81 398 GLN A C 1
ATOM 3173 O O . GLN A 1 398 ? -10.644 -3.472 19.878 1.00 95.81 398 GLN A O 1
ATOM 3178 N N . GLU A 1 399 ? -11.397 -1.445 20.471 1.00 95.31 399 GLU A N 1
ATOM 3179 C CA . GLU A 1 399 ? -12.779 -1.871 20.761 1.00 95.31 399 GLU A CA 1
ATOM 3180 C C . GLU A 1 399 ? -13.507 -2.387 19.512 1.00 95.31 399 GLU A C 1
ATOM 3182 O O . GLU A 1 399 ? -14.325 -3.312 19.553 1.00 95.31 399 GLU A O 1
ATOM 3187 N N . LEU A 1 400 ? -13.232 -1.790 18.352 1.00 93.00 400 LEU A N 1
ATOM 3188 C CA . LEU A 1 400 ? -13.855 -2.226 17.113 1.00 93.00 400 LEU A CA 1
ATOM 3189 C C . LEU A 1 400 ? -13.412 -3.638 16.722 1.00 93.00 400 LEU A C 1
ATOM 3191 O O . LEU A 1 400 ? -14.245 -4.412 16.239 1.00 93.00 400 LEU A O 1
ATOM 3195 N N . PHE A 1 401 ? -12.161 -3.992 17.008 1.00 92.50 401 PHE A N 1
ATOM 3196 C CA . PHE A 1 401 ? -11.570 -5.283 16.666 1.00 92.50 401 PHE A CA 1
ATOM 3197 C C . PHE A 1 401 ? -11.485 -6.283 17.836 1.00 92.50 401 PHE A C 1
ATOM 3199 O O . PHE A 1 401 ? -11.096 -7.427 17.611 1.00 92.50 401 PHE A O 1
ATOM 3206 N N . SER A 1 402 ? -11.904 -5.924 19.057 1.00 91.12 402 SER A N 1
ATOM 3207 C CA . SER A 1 402 ? -11.915 -6.836 20.214 1.00 91.12 402 SER A CA 1
ATOM 3208 C C . SER A 1 402 ? -12.916 -7.985 20.070 1.00 91.12 402 SER A C 1
ATOM 3210 O O . SER A 1 402 ? -12.597 -9.113 20.434 1.00 91.12 402 SER A O 1
ATOM 3212 N N . ASP A 1 403 ? -14.085 -7.706 19.486 1.00 86.19 403 ASP A N 1
ATOM 3213 C CA . ASP A 1 403 ? -15.173 -8.672 19.256 1.00 86.19 403 ASP A CA 1
ATOM 3214 C C . ASP A 1 403 ? -15.355 -8.976 17.764 1.00 86.19 403 ASP A C 1
ATOM 3216 O O . ASP A 1 403 ? -16.474 -9.096 17.248 1.00 86.19 403 ASP A O 1
ATOM 3220 N N . PHE A 1 404 ? -14.236 -9.048 17.040 1.00 89.06 404 PHE A N 1
ATOM 3221 C CA . PHE A 1 404 ? -14.228 -9.170 15.587 1.00 89.06 404 PHE A CA 1
ATOM 3222 C C . PHE A 1 404 ? -15.053 -10.363 15.081 1.00 89.06 404 PHE A C 1
ATOM 3224 O O . PHE A 1 404 ? -15.855 -10.194 14.164 1.00 89.06 404 PHE A O 1
ATOM 3231 N N . ASP A 1 405 ? -14.942 -11.536 15.715 1.00 85.06 405 ASP A N 1
ATOM 3232 C CA . ASP A 1 405 ? -15.663 -12.746 15.293 1.00 85.06 405 ASP A CA 1
ATOM 3233 C C . ASP A 1 405 ? -17.191 -12.570 15.354 1.00 85.06 405 ASP A C 1
ATOM 3235 O O . ASP A 1 405 ? -17.913 -12.977 14.439 1.00 85.06 405 ASP A O 1
ATOM 3239 N N . GLN A 1 406 ? -17.705 -11.890 16.386 1.00 82.69 406 GLN A N 1
ATOM 3240 C CA . GLN A 1 406 ? -19.141 -11.615 16.509 1.00 82.69 406 GLN A CA 1
ATOM 3241 C C . GLN A 1 406 ? -19.630 -10.670 15.405 1.00 82.69 406 GLN A C 1
ATOM 3243 O O . GLN A 1 406 ? -20.725 -10.846 14.861 1.00 82.69 406 GLN A O 1
ATOM 3248 N N . LYS A 1 407 ? -18.819 -9.665 15.056 1.00 80.69 407 LYS A N 1
ATOM 3249 C CA . LYS A 1 407 ? -19.135 -8.701 13.992 1.00 80.69 407 LYS A CA 1
ATOM 3250 C C . LYS A 1 407 ? -19.051 -9.359 12.614 1.00 80.69 407 LYS A C 1
ATOM 3252 O O . LYS A 1 407 ? -19.969 -9.199 11.813 1.00 80.69 407 LYS A O 1
ATOM 3257 N N . ALA A 1 408 ? -18.037 -10.189 12.379 1.00 79.75 408 ALA A N 1
ATOM 3258 C CA . ALA A 1 408 ? -17.888 -10.975 11.158 1.00 79.75 408 ALA A CA 1
ATOM 3259 C C . ALA A 1 408 ? -19.056 -11.949 10.932 1.00 79.75 408 ALA A C 1
ATOM 3261 O O . ALA A 1 408 ? -19.581 -12.050 9.817 1.00 79.75 408 ALA A O 1
ATOM 3262 N N . ALA A 1 409 ? -19.541 -12.600 11.993 1.00 80.00 409 ALA A N 1
ATOM 3263 C CA . ALA A 1 409 ? -20.707 -13.478 11.923 1.00 80.00 409 ALA A CA 1
ATOM 3264 C C . ALA A 1 409 ? -21.996 -12.729 11.531 1.00 80.00 409 ALA A C 1
ATOM 3266 O O . ALA A 1 409 ? -22.803 -13.249 10.753 1.00 80.00 409 ALA A O 1
ATOM 3267 N N . LYS A 1 410 ? -22.190 -11.495 12.023 1.00 76.25 410 LYS A N 1
ATOM 3268 C CA . LYS A 1 410 ? -23.332 -10.642 11.643 1.00 76.25 410 LYS A CA 1
ATOM 3269 C C . LYS A 1 410 ? -23.262 -10.247 10.166 1.00 76.25 410 LYS A C 1
ATOM 3271 O O . LYS A 1 410 ? -24.252 -10.413 9.457 1.00 76.25 410 LYS A O 1
ATOM 3276 N N . THR A 1 411 ? -22.099 -9.810 9.684 1.00 67.75 411 THR A N 1
ATOM 3277 C CA . THR A 1 411 ? -21.897 -9.399 8.283 1.00 67.75 411 THR A CA 1
ATOM 3278 C C . THR A 1 411 ? -22.089 -10.564 7.306 1.00 67.75 411 THR A C 1
ATOM 3280 O O . THR A 1 411 ? -22.749 -10.414 6.280 1.00 67.75 411 THR A O 1
ATOM 3283 N N . THR A 1 412 ? -21.606 -11.761 7.654 1.00 61.16 412 THR A N 1
ATOM 3284 C CA . THR A 1 412 ? -21.720 -12.956 6.796 1.00 61.16 412 THR A CA 1
ATOM 3285 C C . THR A 1 412 ? -23.179 -13.379 6.569 1.00 61.16 412 THR A C 1
ATOM 3287 O O . THR A 1 412 ? -23.546 -13.756 5.454 1.00 61.16 412 THR A O 1
ATOM 3290 N N . LYS A 1 413 ? -24.045 -13.249 7.587 1.00 56.19 413 LYS A N 1
ATOM 3291 C CA . LYS A 1 413 ? -25.488 -13.529 7.462 1.00 56.19 413 LYS A CA 1
ATOM 3292 C C . LYS A 1 413 ? -26.197 -12.573 6.494 1.00 56.19 413 LYS A C 1
ATOM 3294 O O . LYS A 1 413 ? -27.099 -13.003 5.777 1.00 56.19 413 LYS A O 1
ATOM 3299 N N . TYR A 1 414 ? -25.784 -11.305 6.435 1.00 48.47 414 TYR A N 1
ATOM 3300 C CA . TYR A 1 414 ? -26.325 -10.339 5.472 1.00 48.47 414 TYR A CA 1
ATOM 3301 C C . TYR A 1 414 ? -25.902 -10.667 4.035 1.00 48.47 414 TYR A C 1
ATOM 3303 O O . TYR A 1 414 ? -26.749 -10.684 3.141 1.00 48.47 414 TYR A O 1
ATOM 3311 N N . SER A 1 415 ? -24.634 -11.025 3.815 1.00 46.59 415 SER A N 1
ATOM 3312 C CA . SER A 1 415 ? -24.124 -11.382 2.483 1.00 46.59 415 SER A CA 1
ATOM 3313 C C . SER A 1 415 ? -24.761 -12.662 1.923 1.00 46.59 415 SER A C 1
ATOM 3315 O O . SER A 1 415 ? -25.071 -12.728 0.736 1.00 46.59 415 SER A O 1
ATOM 3317 N N . GLN A 1 416 ? -25.037 -13.667 2.765 1.00 47.62 416 GLN A N 1
ATOM 3318 C CA . GLN A 1 416 ? -25.728 -14.895 2.338 1.00 47.62 416 GLN A CA 1
ATOM 3319 C C . GLN A 1 416 ? -27.188 -14.646 1.916 1.00 47.62 416 GLN A C 1
ATOM 3321 O O . GLN A 1 416 ? -27.672 -15.276 0.974 1.00 47.62 416 GLN A O 1
ATOM 3326 N N . LYS A 1 417 ? -27.878 -13.687 2.548 1.00 42.00 417 LYS A N 1
ATOM 3327 C CA . LYS A 1 417 ? -29.266 -13.322 2.211 1.00 42.00 417 LYS A CA 1
ATOM 3328 C C . LYS A 1 417 ? -29.377 -12.644 0.833 1.00 42.00 417 LYS A C 1
ATOM 3330 O O . LYS A 1 417 ? -30.354 -12.862 0.123 1.00 42.00 417 LYS A O 1
ATOM 3335 N N . PHE A 1 418 ? -28.354 -11.890 0.419 1.00 38.38 418 PHE A N 1
ATOM 3336 C CA . PHE A 1 418 ? -28.274 -11.272 -0.914 1.00 38.38 418 PHE A CA 1
ATOM 3337 C C . PHE A 1 418 ? -27.974 -12.280 -2.039 1.00 38.38 418 PHE A C 1
ATOM 3339 O O . PHE A 1 418 ? -28.528 -12.169 -3.134 1.00 38.38 418 PHE A O 1
ATOM 3346 N N . VAL A 1 419 ? -27.156 -13.302 -1.764 1.00 40.81 419 VAL A N 1
ATOM 3347 C CA . VAL A 1 419 ? -26.855 -14.379 -2.730 1.00 40.81 419 VAL A CA 1
ATOM 3348 C C . VAL A 1 419 ? -28.053 -15.326 -2.919 1.00 40.81 419 VAL A C 1
ATOM 3350 O O . VAL A 1 419 ? -28.271 -15.842 -4.014 1.00 40.81 419 VAL A O 1
ATOM 3353 N N . GLY A 1 420 ? -28.884 -15.519 -1.888 1.00 34.62 420 GLY A N 1
ATOM 3354 C CA . GLY A 1 420 ? -30.123 -16.302 -1.997 1.00 34.62 420 GLY A CA 1
ATOM 3355 C C . GLY A 1 420 ? -31.157 -15.693 -2.956 1.00 34.62 420 GLY A C 1
ATOM 3356 O O . GLY A 1 420 ? -31.776 -16.419 -3.729 1.00 34.62 420 GLY A O 1
ATOM 3357 N N . ASN A 1 421 ? -31.285 -14.362 -2.975 1.00 34.09 421 ASN A N 1
ATOM 3358 C CA . ASN A 1 421 ? -32.261 -13.650 -3.815 1.00 34.09 421 ASN A CA 1
ATOM 3359 C C . ASN A 1 421 ? -31.853 -13.500 -5.291 1.00 34.09 421 ASN A C 1
ATOM 3361 O O . ASN A 1 421 ? -32.695 -13.190 -6.132 1.00 34.09 421 ASN A O 1
ATOM 3365 N N . SER A 1 422 ? -30.580 -13.707 -5.631 1.00 34.47 422 SER A N 1
ATOM 3366 C CA . SER A 1 422 ? -30.104 -13.664 -7.023 1.00 34.47 422 SER A CA 1
ATOM 3367 C C . SER A 1 422 ? -30.323 -14.993 -7.760 1.00 34.47 422 SER A C 1
ATOM 3369 O O . SER A 1 422 ? -30.392 -15.001 -8.986 1.00 34.47 422 SER A O 1
ATOM 3371 N N . ARG A 1 423 ? -30.527 -16.106 -7.037 1.00 36.69 423 ARG A N 1
ATOM 3372 C CA . ARG A 1 423 ? -30.882 -17.411 -7.629 1.00 36.69 423 ARG A CA 1
ATOM 3373 C C . ARG A 1 423 ? -32.370 -17.567 -7.957 1.00 36.69 423 ARG A C 1
ATOM 3375 O O . ARG A 1 423 ? -32.715 -18.432 -8.749 1.00 36.69 423 ARG A O 1
ATOM 3382 N N . SER A 1 424 ? -33.250 -16.724 -7.417 1.00 34.75 424 SER A N 1
ATOM 3383 C CA . SER A 1 424 ? -34.703 -16.813 -7.636 1.00 34.75 424 SER A CA 1
ATOM 3384 C C . SER A 1 424 ? -35.225 -15.990 -8.826 1.00 34.75 424 SER A C 1
ATOM 3386 O O . SER A 1 424 ? -36.435 -15.859 -8.982 1.00 34.75 424 SER A O 1
ATOM 3388 N N . ARG A 1 425 ? -34.350 -15.419 -9.669 1.00 36.38 425 ARG A N 1
ATOM 3389 C CA . ARG A 1 425 ? -34.742 -14.644 -10.871 1.00 36.38 425 ARG A CA 1
ATOM 3390 C C . ARG A 1 425 ? -34.293 -15.244 -12.209 1.00 36.38 425 ARG A C 1
ATOM 3392 O O . ARG A 1 425 ? -34.400 -14.581 -13.233 1.00 36.38 425 ARG A O 1
ATOM 3399 N N . GLN A 1 426 ? -33.844 -16.498 -12.229 1.00 34.72 426 GLN A N 1
ATOM 3400 C CA . GLN A 1 426 ? -33.595 -17.240 -13.471 1.00 34.72 426 GLN A CA 1
ATOM 3401 C C . GLN A 1 426 ? -34.362 -18.565 -13.467 1.00 34.72 426 GLN A C 1
ATOM 3403 O O . GLN A 1 426 ? -33.789 -19.644 -13.386 1.00 34.72 426 GLN A O 1
ATOM 3408 N N . SER A 1 427 ? -35.683 -18.470 -13.564 1.00 31.86 427 SER A N 1
ATOM 3409 C CA . SER A 1 427 ? -36.519 -19.537 -14.112 1.00 31.86 427 SER A CA 1
ATOM 3410 C C . SER A 1 427 ? -37.250 -18.947 -15.313 1.00 31.86 427 SER A C 1
ATOM 3412 O O . SER A 1 427 ? -38.326 -18.367 -15.178 1.00 31.86 427 SER A O 1
ATOM 3414 N N . ILE A 1 428 ? -36.602 -19.014 -16.475 1.00 34.78 428 ILE A N 1
ATOM 3415 C CA . ILE A 1 428 ? -37.259 -18.789 -17.763 1.00 34.78 428 ILE A CA 1
ATOM 3416 C C . ILE A 1 428 ? -38.162 -20.012 -17.985 1.00 34.78 428 ILE A C 1
ATOM 3418 O O . ILE A 1 428 ? -37.651 -21.133 -17.897 1.00 34.78 428 ILE A O 1
ATOM 3422 N N . PRO A 1 429 ? -39.475 -19.851 -18.222 1.00 31.72 429 PRO A N 1
ATOM 3423 C CA . PRO A 1 429 ? -40.313 -20.978 -18.583 1.00 31.72 429 PRO A CA 1
ATOM 3424 C C . PRO A 1 429 ? -39.934 -21.415 -19.996 1.00 31.72 429 PRO A C 1
ATOM 3426 O O . PRO A 1 429 ? -39.949 -20.613 -20.927 1.00 31.72 429 PRO A O 1
ATOM 3429 N N . VAL A 1 430 ? -39.571 -22.686 -20.139 1.00 40.41 430 VAL A N 1
ATOM 3430 C CA . VAL A 1 430 ? -39.529 -23.346 -21.442 1.00 40.41 430 VAL A CA 1
ATOM 3431 C C . VAL A 1 430 ? -40.981 -23.625 -21.818 1.00 40.41 430 VAL A C 1
ATOM 3433 O O . VAL A 1 430 ? -41.643 -24.422 -21.151 1.00 40.41 430 VAL A O 1
ATOM 3436 N N . GLY A 1 431 ? -41.468 -22.912 -22.829 1.00 39.25 431 GLY A N 1
ATOM 3437 C CA . GLY A 1 431 ? -42.738 -23.134 -23.510 1.00 39.25 431 GLY A CA 1
ATOM 3438 C C . GLY A 1 431 ? -42.501 -23.063 -25.003 1.00 39.25 431 GLY A C 1
ATOM 3439 O O . GLY A 1 431 ? -41.840 -22.082 -25.416 1.00 39.25 431 GLY A O 1
#

Foldseek 3Di:
DDDDDDDDDDDDDDDDPDDDDDDDDDDDQQAFFFFFFDPDDPPDDDFLPRPLPFVLLVLLCLLLLLVLQFDCVLVVCVVPVVLLVVLVCCLDLVNLVVLLVLLLVCLVPCLVVLLVSLVVNVVVQPPLDPSVLLVVLSVLLSVLVNLLSVLLSPDRFDVCLVPPDPPDDPPDDDDDDPDSSVSSCVRPRVVSVSCSRRRNVVSVVVSVVSQNVDPHVSSRTSVLRSLVSSLVVSLVSDDSSSCSSCVSSSVSVSCNTHACSSLLSNLSSVDHCPDLLSVLCSQVSNCLLVLLLVLLVVLCVVPVVQAWLSGGSVDPVNVVSSSSLSSRLVRLLSNCLSVVHNCSCPVGVLLRCLSPCVSRRNDLVSQLSSLVSSLVSSLVSDDPVSNVSSVVSSVVSNVSSVPSPVVSVVSVVVSVVVVVVVVVPPDDDDD

Secondary structure (DSSP, 8-state):
-----------------------------PPP------SS--SSS--TTTS--SHHHHHHHHHHHGGGS--GGGG-TTT-THHHHHHHHHHSHHHHHHHHHHHHHHHHHHHHHHHHHHHHHHHTSTTSS-HHHHHHHHHHHHHHHHHHHHHHHH----HHHHS-------S--S---HHHHHHHIIIIIHHHHHHHHHHHHHHHHHHHHHHHH-S-HHHHHHHHHHHHHHHHHHHTTS-HHHHHHHHHHHHHHHHHHH--HHHHHHHHTTS-TTSHHHHHHHHHSTTHHHHHHHHHHHHHHHTTT-EETTEETTSHHHHHHHHHHHHHHHHHHHHHHHHT-SHIIIIIIHHHHHHHTGGGT--HHHHHHHHHHHHHHHHTTS-HHHHHHHHHHHHHHHHHHHTHHHHHHHHHHHHHHHHHHHGGG------